Protein AF-0000000083605592 (afdb_homodimer)

Radius of gyration: 21.78 Å; Cα contacts (8 Å, |Δi|>4): 816; chains: 2; bounding box: 49×54×47 Å

pLDDT: mean 90.2, std 12.79, range [32.19, 98.5]

InterPro domains:
  IPR004269 Folate receptor [PTHR10517] (2-164)
  IPR018143 Folate receptor-like [PF03024] (1-165)

Organism: Rodentolepis nana (NCBI:txid102285)

Structure (mmCIF, N/CA/C/O backbone):
data_AF-0000000083605592-model_v1
#
loop_
_entity.id
_entity.type
_entity.pdbx_description
1 polymer 'Folate_rec domain-containing protein'
#
loop_
_atom_site.group_PDB
_atom_site.id
_atom_site.type_symbol
_atom_site.label_atom_id
_atom_site.label_alt_id
_atom_site.label_comp_id
_atom_site.label_asym_id
_atom_site.label_entity_id
_atom_site.label_seq_id
_atom_site.pdbx_PDB_ins_code
_atom_site.Cartn_x
_atom_site.Cartn_y
_atom_site.Cartn_z
_atom_site.occupancy
_atom_site.B_iso_or_equiv
_atom_site.auth_seq_id
_atom_site.auth_comp_id
_atom_site.auth_asym_id
_atom_site.auth_atom_id
_atom_site.pdbx_PDB_model_num
ATOM 1 N N . MET A 1 1 ? -15.586 3.271 12.008 1 86.75 1 MET A N 1
ATOM 2 C CA . MET A 1 1 ? -14.477 2.781 12.82 1 86.75 1 MET A CA 1
ATOM 3 C C . MET A 1 1 ? -13.172 3.467 12.438 1 86.75 1 MET A C 1
ATOM 5 O O . MET A 1 1 ? -12.93 3.74 11.266 1 86.75 1 MET A O 1
ATOM 9 N N . CYS A 1 2 ? -12.383 3.744 13.445 1 93.06 2 CYS A N 1
ATOM 10 C CA . CYS A 1 2 ? -11.047 4.297 13.266 1 93.06 2 CYS A CA 1
ATOM 11 C C . CYS A 1 2 ? -10.008 3.189 13.172 1 93.06 2 CYS A C 1
ATOM 13 O O . CYS A 1 2 ? -10.305 2.025 13.445 1 93.06 2 CYS A O 1
ATOM 15 N N . PRO A 1 3 ? -8.773 3.564 12.641 1 90.5 3 PRO A N 1
ATOM 16 C CA . PRO A 1 3 ? -7.711 2.551 12.648 1 90.5 3 PRO A CA 1
ATOM 17 C C . PRO A 1 3 ? -7.426 2.004 14.039 1 90.5 3 PRO A C 1
ATOM 19 O O . PRO A 1 3 ? -7.445 2.756 15.023 1 90.5 3 PRO A O 1
ATOM 22 N N . LYS A 1 4 ? -7.156 0.673 14.07 1 87.56 4 LYS A N 1
ATOM 23 C CA . LYS A 1 4 ? -6.762 0.073 15.344 1 87.56 4 LYS A CA 1
ATOM 24 C C . LYS A 1 4 ? -5.406 0.602 15.805 1 87.56 4 LYS A C 1
ATOM 26 O O . LYS A 1 4 ? -4.391 0.372 15.148 1 87.56 4 LYS A O 1
ATOM 31 N N . SER A 1 5 ? -5.457 1.306 16.891 1 88.31 5 SER A N 1
ATOM 32 C CA . SER A 1 5 ? -4.262 1.927 17.453 1 88.31 5 SER A CA 1
ATOM 33 C C . SER A 1 5 ? -4.484 2.365 18.891 1 88.31 5 SER A C 1
ATOM 35 O O . SER A 1 5 ? -5.613 2.67 19.281 1 88.31 5 SER A O 1
ATOM 37 N N . ASP A 1 6 ? -3.357 2.393 19.594 1 85.94 6 ASP A N 1
ATOM 38 C CA . ASP A 1 6 ? -3.438 2.885 20.969 1 85.94 6 ASP A CA 1
ATOM 39 C C . ASP A 1 6 ? -3.443 4.41 21 1 85.94 6 ASP A C 1
ATOM 41 O O . ASP A 1 6 ? -3.643 5.012 22.062 1 85.94 6 ASP A O 1
ATOM 45 N N . LYS A 1 7 ? -3.299 5.016 19.891 1 90.12 7 LYS A N 1
ATOM 46 C CA . LYS A 1 7 ? -3.209 6.469 19.844 1 90.12 7 LYS A CA 1
ATOM 47 C C . LYS A 1 7 ? -4.438 7.074 19.172 1 90.12 7 LYS A C 1
ATOM 49 O O . LYS A 1 7 ? -4.465 8.273 18.875 1 90.12 7 LYS A O 1
ATOM 54 N N . GLN A 1 8 ? -5.422 6.211 18.891 1 94.44 8 GLN A N 1
ATOM 55 C CA . GLN A 1 8 ? -6.629 6.695 18.234 1 94.44 8 GLN A CA 1
ATOM 56 C C . GLN A 1 8 ? -7.883 6.133 18.891 1 94.44 8 GLN A C 1
ATOM 58 O O . GLN A 1 8 ? -7.812 5.133 19.609 1 94.44 8 GLN A O 1
ATOM 63 N N . ASN A 1 9 ? -8.969 6.867 18.688 1 94.69 9 ASN A N 1
ATOM 64 C CA . ASN A 1 9 ? -10.273 6.383 19.141 1 94.69 9 ASN A CA 1
ATOM 65 C C . ASN A 1 9 ? -10.672 5.102 18.422 1 94.69 9 ASN A C 1
ATOM 67 O O . ASN A 1 9 ? -10.219 4.84 17.312 1 94.69 9 ASN A O 1
ATOM 71 N N . ASP A 1 10 ? -11.484 4.305 19.047 1 91.19 10 ASP A N 1
ATOM 72 C CA . ASP A 1 10 ? -11.984 3.092 18.422 1 91.19 10 ASP A CA 1
ATOM 73 C C . ASP A 1 10 ? -12.938 3.424 17.266 1 91.19 10 ASP A C 1
ATOM 75 O O . ASP A 1 10 ? -12.969 2.723 16.25 1 91.19 10 ASP A O 1
ATOM 79 N N . HIS A 1 11 ? -13.734 4.441 17.5 1 93.81 11 HIS A N 1
ATOM 80 C CA . HIS A 1 11 ? -14.664 4.977 16.5 1 93.81 11 HIS A CA 1
ATOM 81 C C . HIS A 1 11 ? -14.688 6.5 16.547 1 93.81 11 HIS A C 1
ATOM 83 O O . HIS A 1 11 ? -14.289 7.109 17.547 1 93.81 11 HIS A O 1
ATOM 89 N N . PRO A 1 12 ? -15.109 7.086 15.391 1 95.25 12 PRO A N 1
ATOM 90 C CA . PRO A 1 12 ? -15.156 8.547 15.398 1 95.25 12 PRO A CA 1
ATOM 91 C C . PRO A 1 12 ? -16.109 9.109 16.453 1 95.25 12 PRO A C 1
ATOM 93 O O . PRO A 1 12 ? -17.234 8.633 16.578 1 95.25 12 PRO A O 1
ATOM 96 N N . ILE A 1 13 ? -15.602 10.023 17.188 1 96.19 13 ILE A N 1
ATOM 97 C CA . ILE A 1 13 ? -16.422 10.688 18.188 1 96.19 13 ILE A CA 1
ATOM 98 C C . ILE A 1 13 ? -16.094 12.18 18.219 1 96.19 13 ILE A C 1
ATOM 100 O O . ILE A 1 13 ? -15.047 12.602 17.719 1 96.19 13 ILE A O 1
ATOM 104 N N . PRO A 1 14 ? -17.031 12.992 18.797 1 96.25 14 PRO A N 1
ATOM 105 C CA . PRO A 1 14 ? -16.672 14.398 18.984 1 96.25 14 PRO A CA 1
ATOM 106 C C . PRO A 1 14 ? -15.516 14.586 19.953 1 96.25 14 PRO A C 1
ATOM 108 O O . PRO A 1 14 ? -15.406 13.867 20.953 1 96.25 14 PRO A O 1
ATOM 111 N N . GLU A 1 15 ? -14.586 15.352 19.578 1 96.88 15 GLU A N 1
ATOM 112 C CA . GLU A 1 15 ? -13.484 15.812 20.422 1 96.88 15 GLU A CA 1
ATOM 113 C C . GLU A 1 15 ? -13.438 17.328 20.484 1 96.88 15 GLU A C 1
ATOM 115 O O . GLU A 1 15 ? -12.594 17.953 19.828 1 96.88 15 GLU A O 1
ATOM 120 N N . PRO A 1 16 ? -14.211 17.953 21.312 1 94.25 16 PRO A N 1
ATOM 121 C CA . PRO A 1 16 ? -14.367 19.422 21.281 1 94.25 16 PRO A CA 1
ATOM 122 C C . PRO A 1 16 ? -13.117 20.156 21.75 1 94.25 16 PRO A C 1
ATOM 124 O O . PRO A 1 16 ? -12.953 21.344 21.469 1 94.25 16 PRO A O 1
ATOM 127 N N . TYR A 1 17 ? -12.203 19.5 22.438 1 92.81 17 TYR A N 1
ATOM 128 C CA . TYR A 1 17 ? -11.062 20.188 23.047 1 92.81 17 TYR A CA 1
ATOM 129 C C . TYR A 1 17 ? -9.781 19.891 22.281 1 92.81 17 TYR A C 1
ATOM 131 O O . TYR A 1 17 ? -8.703 19.797 22.875 1 92.81 17 TYR A O 1
ATOM 139 N N . LEU A 1 18 ? -9.898 19.656 20.953 1 94.25 18 LEU A N 1
ATOM 140 C CA . LEU A 1 18 ? -8.703 19.5 20.125 1 94.25 18 LEU A CA 1
ATOM 141 C C . LEU A 1 18 ? -8 20.828 19.922 1 94.25 18 LEU A C 1
ATOM 143 O O . LEU A 1 18 ? -8.523 21.719 19.25 1 94.25 18 LEU A O 1
ATOM 147 N N . GLU A 1 19 ? -6.895 21.062 20.578 1 91.19 19 GLU A N 1
ATOM 148 C CA . GLU A 1 19 ? -6.117 22.281 20.375 1 91.19 19 GLU A CA 1
ATOM 149 C C . GLU A 1 19 ? -5.414 22.266 19.016 1 91.19 19 GLU A C 1
ATOM 151 O O . GLU A 1 19 ? -5.277 23.297 18.375 1 91.19 19 GLU A O 1
ATOM 156 N N . ARG A 1 20 ? -4.922 21.125 18.703 1 94.19 20 ARG A N 1
ATOM 157 C CA . ARG A 1 20 ? -4.391 20.844 17.375 1 94.19 20 ARG A CA 1
ATOM 158 C C . ARG A 1 20 ? -5.375 20.016 16.547 1 94.19 20 ARG A C 1
ATOM 160 O O . ARG A 1 20 ? -6.176 19.266 17.109 1 94.19 20 ARG A O 1
ATOM 167 N N . CYS A 1 21 ? -5.441 20.297 15.18 1 96.56 21 CYS A N 1
ATOM 168 C CA . CYS A 1 21 ? -6.328 19.594 14.266 1 96.56 21 CYS A CA 1
ATOM 169 C C . CYS A 1 21 ? -7.789 19.922 14.547 1 96.56 21 CYS A C 1
ATOM 171 O O . CYS A 1 21 ? -8.625 19.031 14.656 1 96.56 21 CYS A O 1
ATOM 173 N N . PRO A 1 22 ? -8.094 21.188 14.68 1 94.88 22 PRO A N 1
ATOM 174 C CA . PRO A 1 22 ? -9.445 21.594 15.086 1 94.88 22 PRO A CA 1
ATOM 175 C C . PRO A 1 22 ? -10.5 21.266 14.039 1 94.88 22 PRO A C 1
ATOM 177 O O . PRO A 1 22 ? -11.695 21.234 14.344 1 94.88 22 PRO A O 1
ATOM 180 N N . GLU A 1 23 ? -10.141 21.047 12.844 1 94.75 23 GLU A N 1
ATOM 181 C CA . GLU A 1 23 ? -11.086 20.766 11.766 1 94.75 23 GLU A CA 1
ATOM 182 C C . GLU A 1 23 ? -11.805 19.438 12 1 94.75 23 GLU A C 1
ATOM 184 O O . GLU A 1 23 ? -12.844 19.172 11.383 1 94.75 23 GLU A O 1
ATOM 189 N N . TRP A 1 24 ? -11.273 18.641 12.945 1 95.88 24 TRP A N 1
ATOM 190 C CA . TRP A 1 24 ? -11.891 17.344 13.188 1 95.88 24 TRP A CA 1
ATOM 191 C C . TRP A 1 24 ? -12.594 17.312 14.539 1 95.88 24 TRP A C 1
ATOM 193 O O . TRP A 1 24 ? -12.984 16.25 15.023 1 95.88 24 TRP A O 1
ATOM 203 N N . LYS A 1 25 ? -12.844 18.438 15.156 1 95.62 25 LYS A N 1
ATOM 204 C CA . LYS A 1 25 ? -13.367 18.5 16.516 1 95.62 25 LYS A CA 1
ATOM 205 C C . LYS A 1 25 ? -14.75 17.875 16.609 1 95.62 25 LYS A C 1
ATOM 207 O O . LYS A 1 25 ? -15.117 17.297 17.641 1 95.62 25 LYS A O 1
ATOM 212 N N . ASP A 1 26 ? -15.57 17.875 15.516 1 94.69 26 ASP A N 1
ATOM 213 C CA . ASP A 1 26 ? -16.953 17.406 15.578 1 94.69 26 ASP A CA 1
ATOM 214 C C . ASP A 1 26 ? -17.031 15.898 15.359 1 94.69 26 ASP A C 1
ATOM 216 O O . ASP A 1 26 ? -18.016 15.266 15.75 1 94.69 26 ASP A O 1
ATOM 220 N N . LEU A 1 27 ? -16.094 15.297 14.734 1 95.38 27 LEU A N 1
ATOM 221 C CA . LEU A 1 27 ? -16.031 13.875 14.43 1 95.38 27 LEU A CA 1
ATOM 222 C C . LEU A 1 27 ? -14.594 13.445 14.156 1 95.38 27 LEU A C 1
ATOM 224 O O . LEU A 1 27 ? -14.094 13.602 13.039 1 95.38 27 LEU A O 1
ATOM 228 N N . SER A 1 28 ? -14.016 12.852 15.266 1 96.5 28 SER A N 1
ATOM 229 C CA . SER A 1 28 ? -12.578 12.664 15.164 1 96.5 28 SER A CA 1
ATOM 230 C C . SER A 1 28 ? -12.18 11.234 15.508 1 96.5 28 SER A C 1
ATOM 232 O O . SER A 1 28 ? -12.742 10.625 16.422 1 96.5 28 SER A O 1
ATOM 234 N N . CYS A 1 29 ? -11.156 10.75 14.805 1 96.94 29 CYS A N 1
ATOM 235 C CA . CYS A 1 29 ? -10.492 9.508 15.172 1 96.94 29 CYS A CA 1
ATOM 236 C C . CYS A 1 29 ? -9.328 9.766 16.125 1 96.94 29 CYS A C 1
ATOM 238 O O . CYS A 1 29 ? -8.711 8.828 16.625 1 96.94 29 CYS A O 1
ATOM 240 N N . CYS A 1 30 ? -8.93 11.008 16.344 1 96.88 30 CYS A N 1
ATOM 241 C CA . CYS A 1 30 ? -7.824 11.219 17.281 1 96.88 30 CYS A CA 1
ATOM 242 C C . CYS A 1 30 ? -8.305 11.922 18.547 1 96.88 30 CYS A C 1
ATOM 244 O O . CYS A 1 30 ? -9.141 12.828 18.469 1 96.88 30 CYS A O 1
ATOM 246 N N . PRO A 1 31 ? -7.84 11.477 19.734 1 97.12 31 PRO A N 1
ATOM 247 C CA . PRO A 1 31 ? -8.086 12.18 21 1 97.12 31 PRO A CA 1
ATOM 248 C C . PRO A 1 31 ? -7.152 13.375 21.188 1 97.12 31 PRO A C 1
ATOM 250 O O . PRO A 1 31 ? -6.188 13.539 20.453 1 97.12 31 PRO A O 1
ATOM 253 N N . PRO A 1 32 ? -7.465 14.203 22.203 1 96.62 32 PRO A N 1
ATOM 254 C CA . PRO A 1 32 ? -6.602 15.352 22.469 1 96.62 32 PRO A CA 1
ATOM 255 C C . PRO A 1 32 ? -5.152 14.953 22.734 1 96.62 32 PRO A C 1
ATOM 257 O O . PRO A 1 32 ? -4.227 15.68 22.359 1 96.62 32 PRO A O 1
ATOM 260 N N . THR A 1 33 ? -4.938 13.805 23.328 1 95.62 33 THR A N 1
ATOM 261 C CA . THR A 1 33 ? -3.58 13.359 23.625 1 95.62 33 THR A CA 1
ATOM 262 C C . THR A 1 33 ? -2.779 13.18 22.344 1 95.62 33 THR A C 1
ATOM 264 O O . THR A 1 33 ? -1.628 13.609 22.25 1 95.62 33 THR A O 1
ATOM 267 N N . THR A 1 34 ? -3.398 12.586 21.344 1 96.25 34 THR A N 1
ATOM 268 C CA . THR A 1 34 ? -2.732 12.391 20.062 1 96.25 34 THR A CA 1
ATOM 269 C C . THR A 1 34 ? -2.537 13.727 19.344 1 96.25 34 THR A C 1
ATOM 271 O O . THR A 1 34 ? -1.469 13.984 18.781 1 96.25 34 THR A O 1
ATOM 274 N N . ALA A 1 35 ? -3.529 14.578 19.344 1 96.19 35 ALA A N 1
ATOM 275 C CA . ALA A 1 35 ? -3.41 15.898 18.75 1 96.19 35 ALA A CA 1
ATOM 276 C C . ALA A 1 35 ? -2.26 16.688 19.359 1 96.19 35 ALA A C 1
ATOM 278 O O . ALA A 1 35 ? -1.536 17.391 18.672 1 96.19 35 ALA A O 1
ATOM 279 N N . ASN A 1 36 ? -2.113 16.562 20.656 1 94.94 36 ASN A N 1
ATOM 280 C CA . ASN A 1 36 ? -1.022 17.234 21.344 1 94.94 36 ASN A CA 1
ATOM 281 C C . ASN A 1 36 ? 0.336 16.688 20.922 1 94.94 36 ASN A C 1
ATOM 283 O O . ASN A 1 36 ? 1.308 17.438 20.812 1 94.94 36 ASN A O 1
ATOM 287 N N . LEU A 1 37 ? 0.415 15.398 20.75 1 94 37 LEU A N 1
ATOM 288 C CA . LEU A 1 37 ? 1.65 14.805 20.25 1 94 37 LEU A CA 1
ATOM 289 C C . LEU A 1 37 ? 2.002 15.359 18.875 1 94 37 LEU A C 1
ATOM 291 O O . LEU A 1 37 ? 3.176 15.602 18.578 1 94 37 LEU A O 1
ATOM 295 N N . ILE A 1 38 ? 0.968 15.555 18.016 1 94.88 38 ILE A N 1
ATOM 296 C CA . ILE A 1 38 ? 1.177 16.156 16.703 1 94.88 38 ILE A CA 1
ATOM 297 C C . ILE A 1 38 ? 1.7 17.578 16.859 1 94.88 38 ILE A C 1
ATOM 299 O O . ILE A 1 38 ? 2.678 17.969 16.219 1 94.88 38 ILE A O 1
ATOM 303 N N . ASN A 1 39 ? 1.116 18.297 17.734 1 91.38 39 ASN A N 1
ATOM 304 C CA . ASN A 1 39 ? 1.491 19.688 18 1 91.38 39 ASN A CA 1
ATOM 305 C C . ASN A 1 39 ? 2.938 19.797 18.469 1 91.38 39 ASN A C 1
ATOM 307 O O . ASN A 1 39 ? 3.65 20.734 18.078 1 91.38 39 ASN A O 1
ATOM 311 N N . ASN A 1 40 ? 3.32 18.906 19.266 1 89.81 40 ASN A N 1
ATOM 312 C CA . ASN A 1 40 ? 4.645 18.938 19.875 1 89.81 40 ASN A CA 1
ATOM 313 C C . ASN A 1 40 ? 5.676 18.203 19.031 1 89.81 40 ASN A C 1
ATOM 315 O O . ASN A 1 40 ? 6.816 18.016 19.453 1 89.81 40 ASN A O 1
ATOM 319 N N . GLU A 1 41 ? 5.246 17.75 17.875 1 88.81 41 GLU A N 1
ATOM 320 C CA . GLU A 1 41 ? 6.145 17.078 16.938 1 88.81 41 GLU A CA 1
ATOM 321 C C . GLU A 1 41 ? 6.797 15.852 17.562 1 88.81 41 GLU A C 1
ATOM 323 O O . GLU A 1 41 ? 8.008 15.656 17.438 1 88.81 41 GLU A O 1
ATOM 328 N N . SER A 1 42 ? 6.008 15.047 18.203 1 86 42 SER A N 1
ATOM 329 C CA . SER A 1 42 ? 6.535 13.914 18.953 1 86 42 SER A CA 1
ATOM 330 C C . SER A 1 42 ? 5.699 12.664 18.734 1 86 42 SER A C 1
ATOM 332 O O . SER A 1 42 ? 5.77 11.711 19.516 1 86 42 SER A O 1
ATOM 334 N N . LEU A 1 43 ? 4.965 12.719 17.641 1 88.38 43 LEU A N 1
ATOM 335 C CA . LEU A 1 43 ? 4.121 11.562 17.344 1 88.38 43 LEU A CA 1
ATOM 336 C C . LEU A 1 43 ? 4.965 10.312 17.156 1 88.38 43 LEU A C 1
ATOM 338 O O . LEU A 1 43 ? 5.863 10.289 16.312 1 88.38 43 LEU A O 1
ATOM 342 N N . HIS A 1 44 ? 4.762 9.297 17.938 1 87.12 44 HIS A N 1
ATOM 343 C CA . HIS A 1 44 ? 5.441 8.008 17.891 1 87.12 44 HIS A CA 1
ATOM 344 C C . HIS A 1 44 ? 6.941 8.172 18.109 1 87.12 44 HIS A C 1
ATOM 346 O O . HIS A 1 44 ? 7.734 7.379 17.594 1 87.12 44 HIS A O 1
ATOM 352 N N . GLY A 1 45 ? 7.367 9.242 18.766 1 88.88 45 GLY A N 1
ATOM 353 C CA . GLY A 1 45 ? 8.773 9.484 19.047 1 88.88 45 GLY A CA 1
ATOM 354 C C . GLY A 1 45 ? 9.5 10.172 17.906 1 88.88 45 GLY A C 1
ATOM 355 O O . GLY A 1 45 ? 10.688 10.492 18.031 1 88.88 45 GLY A O 1
ATOM 356 N N . PHE A 1 46 ? 8.781 10.422 16.891 1 92.75 46 PHE A N 1
ATOM 357 C CA . PHE A 1 46 ? 9.352 11.086 15.727 1 92.75 46 PHE A CA 1
ATOM 358 C C . PHE A 1 46 ? 9.477 12.594 15.961 1 92.75 46 PHE A C 1
ATOM 360 O O . PHE A 1 46 ? 8.57 13.203 16.547 1 92.75 46 PHE A O 1
ATOM 367 N N . ASN A 1 47 ? 10.578 13.195 15.539 1 92.69 47 ASN A N 1
ATOM 368 C CA . ASN A 1 47 ? 10.703 14.648 15.547 1 92.69 47 ASN A CA 1
ATOM 369 C C . ASN A 1 47 ? 11.398 15.156 14.289 1 92.69 47 ASN A C 1
ATOM 371 O O . ASN A 1 47 ? 12.008 14.375 13.547 1 92.69 47 ASN A O 1
ATOM 375 N N . PHE A 1 48 ? 11.258 16.406 14.039 1 95.38 48 PHE A N 1
ATOM 376 C CA . PHE A 1 48 ? 11.727 16.984 12.789 1 95.38 48 PHE A CA 1
ATOM 377 C C . PHE A 1 48 ? 13.133 17.547 12.953 1 95.38 48 PHE A C 1
ATOM 379 O O . PHE A 1 48 ? 13.625 18.266 12.07 1 95.38 48 PHE A O 1
ATOM 386 N N . ASN A 1 49 ? 13.82 17.234 14.055 1 93.94 49 ASN A N 1
ATOM 387 C CA . ASN A 1 49 ? 15.125 17.812 14.336 1 93.94 49 ASN A CA 1
ATOM 388 C C . ASN A 1 49 ? 16.266 16.938 13.812 1 93.94 49 ASN A C 1
ATOM 390 O O . ASN A 1 49 ? 17.422 17.141 14.156 1 93.94 49 ASN A O 1
ATOM 394 N N . PHE A 1 50 ? 16.062 15.992 12.938 1 95.62 50 PHE A N 1
ATOM 395 C CA . PHE A 1 50 ? 17.078 15.047 12.461 1 95.62 50 PHE A CA 1
ATOM 396 C C . PHE A 1 50 ? 17.969 15.688 11.406 1 95.62 50 PHE A C 1
ATOM 398 O O . PHE A 1 50 ? 19.062 15.195 11.117 1 95.62 50 PHE A O 1
ATOM 405 N N . CYS A 1 51 ? 17.672 16.625 10.883 1 97.44 51 CYS A N 1
ATOM 406 C CA . CYS A 1 51 ? 18.359 17.531 9.969 1 97.44 51 CYS A CA 1
ATOM 407 C C . CYS A 1 51 ? 17.797 18.953 10.07 1 97.44 51 CYS A C 1
ATOM 409 O O . CYS A 1 51 ? 17.641 19.484 11.172 1 97.44 51 CYS A O 1
ATOM 411 N N . ASN A 1 52 ? 17.531 19.656 8.867 1 97.94 52 ASN A N 1
ATOM 412 C CA . ASN A 1 52 ? 16.922 20.984 8.875 1 97.94 52 ASN A CA 1
ATOM 413 C C . ASN A 1 52 ? 15.609 21 8.094 1 97.94 52 ASN A C 1
ATOM 415 O O . ASN A 1 52 ? 15.609 21.109 6.871 1 97.94 52 ASN A O 1
ATOM 419 N N . ILE A 1 53 ? 14.562 20.969 8.82 1 97.94 53 ILE A N 1
ATOM 420 C CA . ILE A 1 53 ? 13.234 21.078 8.227 1 97.94 53 ILE A CA 1
ATOM 421 C C . ILE A 1 53 ? 12.695 22.484 8.43 1 97.94 53 ILE A C 1
ATOM 423 O O . ILE A 1 53 ? 12.516 22.938 9.57 1 97.94 53 ILE A O 1
ATOM 427 N N . THR A 1 54 ? 12.453 23.188 7.336 1 97.56 54 THR A N 1
ATOM 428 C CA . THR A 1 54 ? 11.977 24.562 7.422 1 97.56 54 THR A CA 1
ATOM 429 C C . THR A 1 54 ? 10.578 24.609 8.039 1 97.56 54 THR A C 1
ATOM 431 O O . THR A 1 54 ? 9.852 23.609 8.023 1 97.56 54 THR A O 1
ATOM 434 N N . LYS A 1 55 ? 10.25 25.766 8.547 1 95.75 55 LYS A N 1
ATOM 435 C CA . LYS A 1 55 ? 8.961 25.938 9.203 1 95.75 55 LYS A CA 1
ATOM 436 C C . LYS A 1 55 ? 7.812 25.641 8.242 1 95.75 55 LYS A C 1
ATOM 438 O O . LYS A 1 55 ? 6.852 24.953 8.609 1 95.75 55 LYS A O 1
ATOM 443 N N . GLY A 1 56 ? 7.906 26.156 7.062 1 95.25 56 GLY A N 1
ATOM 444 C CA . GLY A 1 56 ? 6.879 25.891 6.066 1 95.25 56 GLY A CA 1
ATOM 445 C C . GLY A 1 56 ? 6.695 24.406 5.773 1 95.25 56 GLY A C 1
ATOM 446 O O . GLY A 1 56 ? 5.562 23.922 5.684 1 95.25 56 GLY A O 1
ATOM 447 N N . CYS A 1 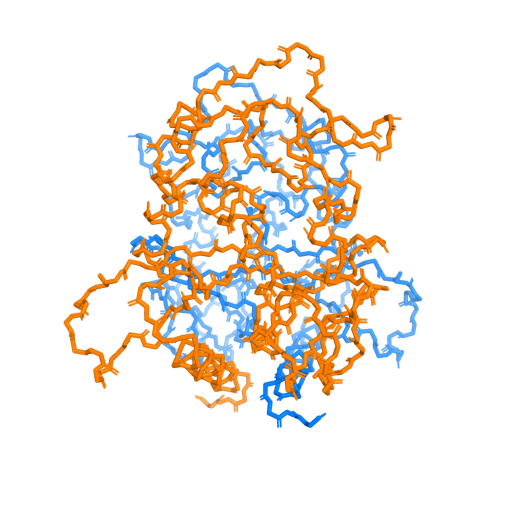57 ? 7.758 23.734 5.605 1 97.25 57 CYS A N 1
ATOM 448 C CA . CYS A 1 57 ? 7.711 22.297 5.367 1 97.25 57 CYS A CA 1
ATOM 449 C C . CYS A 1 57 ? 7.09 21.562 6.551 1 97.25 57 CYS A C 1
ATOM 451 O O . CYS A 1 57 ? 6.207 20.719 6.375 1 97.25 57 CYS A O 1
ATOM 453 N N . LYS A 1 58 ? 7.527 21.922 7.668 1 96.5 58 LYS A N 1
ATOM 454 C CA . LYS A 1 58 ? 7.027 21.312 8.898 1 96.5 58 LYS A CA 1
ATOM 455 C C . LYS A 1 58 ? 5.52 21.484 9.023 1 96.5 58 LYS A C 1
ATOM 457 O O . LYS A 1 58 ? 4.812 20.562 9.414 1 96.5 58 LYS A O 1
ATOM 462 N N . ASP A 1 59 ? 5.062 22.625 8.758 1 95 59 ASP A N 1
ATOM 463 C CA . ASP A 1 59 ? 3.633 22.891 8.836 1 95 59 ASP A CA 1
ATOM 464 C C . ASP A 1 59 ? 2.842 21.922 7.953 1 95 59 ASP A C 1
ATOM 466 O O . ASP A 1 59 ? 1.782 21.438 8.352 1 95 59 ASP A O 1
ATOM 470 N N . PHE A 1 60 ? 3.344 21.625 6.781 1 95.62 60 PHE A N 1
ATOM 471 C CA . PHE A 1 60 ? 2.67 20.719 5.867 1 95.62 60 PHE A CA 1
ATOM 472 C C . PHE A 1 60 ? 2.623 19.312 6.449 1 95.62 60 PHE A C 1
ATOM 474 O O . PHE A 1 60 ? 1.606 18.625 6.336 1 95.62 60 PHE A O 1
ATOM 481 N N . PHE A 1 61 ? 3.691 18.906 7.078 1 97.19 61 PHE A N 1
ATOM 482 C CA . PHE A 1 61 ? 3.709 17.594 7.723 1 97.19 61 PHE A CA 1
ATOM 483 C C . PHE A 1 61 ? 2.699 17.547 8.859 1 97.19 61 PHE A C 1
ATOM 485 O O . PHE A 1 61 ? 2.029 16.531 9.062 1 97.19 61 PHE A O 1
ATOM 492 N N . LEU A 1 62 ? 2.594 18.578 9.578 1 96.25 62 LEU A N 1
ATOM 493 C CA . LEU A 1 62 ? 1.667 18.594 10.711 1 96.25 62 LEU A CA 1
ATOM 494 C C . LEU A 1 62 ? 0.222 18.516 10.227 1 96.25 62 LEU A C 1
ATOM 496 O O . LEU A 1 62 ? -0.604 17.844 10.836 1 96.25 62 LEU A O 1
ATOM 500 N N . HIS A 1 63 ? -0.106 19.219 9.125 1 96.19 63 HIS A N 1
ATOM 501 C CA . HIS A 1 63 ? -1.43 19.109 8.523 1 96.19 63 HIS A CA 1
ATOM 502 C C . HIS A 1 63 ? -1.699 17.672 8.047 1 96.19 63 HIS A C 1
ATOM 504 O O . HIS A 1 63 ? -2.799 17.156 8.242 1 96.19 63 HIS A O 1
ATOM 510 N N . GLU A 1 64 ? -0.724 17.141 7.461 1 96.75 64 GLU A N 1
ATOM 511 C CA . GLU A 1 64 ? -0.838 15.766 6.992 1 96.75 64 GLU A CA 1
ATOM 512 C C . GLU A 1 64 ? -1.049 14.805 8.164 1 96.75 64 GLU A C 1
ATOM 514 O O . GLU A 1 64 ? -1.874 13.898 8.078 1 96.75 64 GLU A O 1
ATOM 519 N N . HIS A 1 65 ? -0.311 15.008 9.25 1 96.81 65 HIS A N 1
ATOM 520 C CA . HIS A 1 65 ? -0.486 14.188 10.445 1 96.81 65 HIS A CA 1
ATOM 521 C C . HIS A 1 65 ? -1.913 14.281 10.977 1 96.81 65 HIS A C 1
ATOM 523 O O . HIS A 1 65 ? -2.496 13.273 11.383 1 96.81 65 HIS A O 1
ATOM 529 N N . CYS A 1 66 ? -2.43 15.477 10.977 1 97.19 66 CYS A N 1
ATOM 530 C CA . CYS A 1 66 ? -3.805 15.664 11.43 1 97.19 66 CYS A CA 1
ATOM 531 C C . CYS A 1 66 ? -4.773 14.867 10.562 1 97.19 66 CYS A C 1
ATOM 533 O O . CYS A 1 66 ? -5.676 14.203 11.078 1 97.19 66 CYS A O 1
ATOM 535 N N . MET A 1 67 ? -4.574 14.891 9.25 1 97 67 MET A N 1
ATOM 536 C CA . MET A 1 67 ? -5.465 14.156 8.352 1 97 67 MET A CA 1
ATOM 537 C C . MET A 1 67 ? -5.383 12.656 8.609 1 97 67 MET A C 1
ATOM 539 O O . MET A 1 67 ? -6.406 12 8.797 1 97 67 MET A O 1
ATOM 543 N N . VAL A 1 68 ? -4.223 12.117 8.719 1 96.44 68 VAL A N 1
ATOM 544 C CA . VAL A 1 68 ? -4.031 10.672 8.773 1 96.44 68 VAL A CA 1
ATOM 545 C C . VAL A 1 68 ? -4.469 10.141 10.141 1 96.44 68 VAL A C 1
ATOM 547 O O . VAL A 1 68 ? -4.969 9.023 10.25 1 96.44 68 VAL A O 1
ATOM 550 N N . LYS A 1 69 ? -4.367 10.953 11.188 1 96.94 69 LYS A N 1
ATOM 551 C CA . LYS A 1 69 ? -4.66 10.453 12.531 1 96.94 69 LYS A CA 1
ATOM 552 C C . LYS A 1 69 ? -6.094 10.773 12.938 1 96.94 69 LYS A C 1
ATOM 554 O O . LYS A 1 69 ? -6.691 10.055 13.742 1 96.94 69 LYS A O 1
ATOM 559 N N . CYS A 1 70 ? -6.656 11.82 12.375 1 97.38 70 CYS A N 1
ATOM 560 C CA . CYS A 1 70 ? -7.914 12.281 12.945 1 97.38 70 CYS A CA 1
ATOM 561 C C . CYS A 1 70 ? -9.062 12.07 11.977 1 97.38 70 CYS A C 1
ATOM 563 O O . CYS A 1 70 ? -10.227 12.047 12.383 1 97.38 70 CYS A O 1
ATOM 565 N N . SER A 1 71 ? -8.836 12.016 10.664 1 96.75 71 SER A N 1
ATOM 566 C CA . SER A 1 71 ? -9.906 11.898 9.672 1 96.75 71 SER A CA 1
ATOM 567 C C . SER A 1 71 ? -10.625 10.562 9.789 1 96.75 71 SER A C 1
ATOM 569 O O . SER A 1 71 ? -9.984 9.508 9.828 1 96.75 71 SER A O 1
ATOM 571 N N . PRO A 1 72 ? -11.922 10.57 9.82 1 96.31 72 PRO A N 1
ATOM 572 C CA . PRO A 1 72 ? -12.672 9.305 9.797 1 96.31 72 PRO A CA 1
ATOM 573 C C . PRO A 1 72 ? -12.961 8.812 8.383 1 96.31 72 PRO A C 1
ATOM 575 O O . PRO A 1 72 ? -13.727 7.867 8.195 1 96.31 72 PRO A O 1
ATOM 578 N N . HIS A 1 73 ? -12.336 9.469 7.371 1 95.56 73 HIS A N 1
ATOM 579 C CA . HIS A 1 73 ? -12.742 9.203 5.992 1 95.56 73 HIS A CA 1
ATOM 580 C C . HIS A 1 73 ? -11.641 8.477 5.227 1 95.56 73 HIS A C 1
ATOM 582 O O . HIS A 1 73 ? -11.523 8.633 4.008 1 95.56 73 HIS A O 1
ATOM 588 N N . LEU A 1 74 ? -10.859 7.676 5.953 1 96.5 74 LEU A N 1
ATOM 589 C CA . LEU A 1 74 ? -9.758 6.984 5.289 1 96.5 74 LEU A CA 1
ATOM 590 C C . LEU A 1 74 ? -10.016 5.48 5.25 1 96.5 74 LEU A C 1
ATOM 592 O O . LEU A 1 74 ? -9.117 4.703 4.918 1 96.5 74 LEU A O 1
ATOM 596 N N . GLY A 1 75 ? -11.195 5.055 5.48 1 94.38 75 GLY A N 1
ATOM 597 C CA . GLY A 1 75 ? -11.594 3.666 5.66 1 94.38 75 GLY A CA 1
ATOM 598 C C . GLY A 1 75 ? -11.109 2.758 4.543 1 94.38 75 GLY A C 1
ATOM 599 O O . GLY A 1 75 ? -10.469 1.735 4.801 1 94.38 75 GLY A O 1
ATOM 600 N N . PRO A 1 76 ? -11.312 3.129 3.297 1 94.31 76 PRO A N 1
ATOM 601 C CA . PRO A 1 76 ? -10.969 2.246 2.18 1 94.31 76 PRO A CA 1
ATOM 602 C C . PRO A 1 76 ? -9.461 2.016 2.051 1 94.31 76 PRO A C 1
ATOM 604 O O . PRO A 1 76 ? -9.039 1.088 1.361 1 94.31 76 PRO A O 1
ATOM 607 N N . TRP A 1 77 ? -8.648 2.822 2.764 1 95.12 77 TRP A N 1
ATOM 608 C CA . TRP A 1 77 ? -7.203 2.754 2.559 1 95.12 77 TRP A CA 1
ATOM 609 C C . TRP A 1 77 ? -6.492 2.328 3.838 1 95.12 77 TRP A C 1
ATOM 611 O O . TRP A 1 77 ? -5.27 2.441 3.943 1 95.12 77 TRP A O 1
ATOM 621 N N . ILE A 1 78 ? -7.254 1.905 4.812 1 93.62 78 ILE A N 1
ATOM 622 C CA . ILE A 1 78 ? -6.68 1.346 6.031 1 93.62 78 ILE A CA 1
ATOM 623 C C . ILE A 1 78 ? -6.477 -0.159 5.863 1 93.62 78 ILE A C 1
ATOM 625 O O . ILE A 1 78 ? -7.414 -0.882 5.52 1 93.62 78 ILE A O 1
ATOM 629 N N . VAL A 1 79 ? -5.254 -0.562 6.078 1 89.62 79 VAL A N 1
ATOM 630 C CA . VAL A 1 79 ? -4.922 -1.969 5.871 1 89.62 79 VAL A CA 1
ATOM 631 C C . VAL A 1 79 ? -4.262 -2.533 7.129 1 89.62 79 VAL A C 1
ATOM 633 O O . VAL A 1 79 ? -3.67 -1.789 7.914 1 89.62 79 VAL A O 1
ATOM 636 N N . LYS A 1 80 ? -4.367 -3.865 7.262 1 86.81 80 LYS A N 1
ATOM 637 C CA . LYS A 1 80 ? -3.654 -4.547 8.336 1 86.81 80 LYS A CA 1
ATOM 638 C C . LYS A 1 80 ? -2.164 -4.652 8.031 1 86.81 80 LYS A C 1
ATOM 640 O O . LYS A 1 80 ? -1.776 -4.828 6.871 1 86.81 80 LYS A O 1
ATOM 645 N N . THR A 1 81 ? -1.421 -4.508 9.062 1 85.06 81 THR A N 1
ATOM 646 C CA . THR A 1 81 ? 0.026 -4.625 8.906 1 85.06 81 THR A CA 1
ATOM 647 C C . THR A 1 81 ? 0.573 -5.754 9.773 1 85.06 81 THR A C 1
ATOM 649 O O . THR A 1 81 ? -0.144 -6.301 10.617 1 85.06 81 THR A O 1
ATOM 652 N N . SER A 1 82 ? 1.807 -6.148 9.508 1 80.06 82 SER A N 1
ATOM 653 C CA . SER A 1 82 ? 2.453 -7.207 10.273 1 80.06 82 SER A CA 1
ATOM 654 C C . SER A 1 82 ? 3.16 -6.648 11.5 1 80.06 82 SER A C 1
ATOM 656 O O . SER A 1 82 ? 3.766 -7.398 12.273 1 80.06 82 SER A O 1
ATOM 658 N N . SER A 1 83 ? 3.033 -5.426 11.719 1 79.62 83 SER A N 1
ATOM 659 C CA . SER A 1 83 ? 3.697 -4.777 12.844 1 79.62 83 SER A CA 1
ATOM 660 C C . SER A 1 83 ? 2.928 -5 14.141 1 79.62 83 SER A C 1
ATOM 662 O O . SER A 1 83 ? 1.696 -4.957 14.156 1 79.62 83 SER A O 1
ATOM 664 N N . SER A 1 84 ? 3.668 -5.242 15.188 1 75.44 84 SER A N 1
ATOM 665 C CA . SER A 1 84 ? 3.039 -5.336 16.5 1 75.44 84 SER A CA 1
ATOM 666 C C . SER A 1 84 ? 2.656 -3.955 17.031 1 75.44 84 SER A C 1
ATOM 668 O O . SER A 1 84 ? 1.722 -3.826 17.828 1 75.44 84 SER A O 1
ATOM 670 N N . LYS A 1 85 ? 3.326 -2.953 16.609 1 76.19 85 LYS A N 1
ATOM 671 C CA . LYS A 1 85 ? 3.117 -1.59 17.094 1 76.19 85 LYS A CA 1
ATOM 672 C C . LYS A 1 85 ? 2.008 -0.895 16.312 1 76.19 85 LYS A C 1
ATOM 674 O O . LYS A 1 85 ? 1.229 -0.125 16.875 1 76.19 85 LYS A O 1
ATOM 679 N N . PHE A 1 86 ? 1.999 -1.191 15.078 1 80.06 86 PHE A N 1
ATOM 680 C CA . PHE A 1 86 ? 1.013 -0.59 14.188 1 80.06 86 PHE A CA 1
ATOM 681 C C . PHE A 1 86 ? 0.181 -1.665 13.5 1 80.06 86 PHE A C 1
ATOM 683 O O . PHE A 1 86 ? 0.493 -2.074 12.375 1 80.06 86 PHE A O 1
ATOM 690 N N . LYS A 1 87 ? -0.874 -2.012 14.094 1 83.56 87 LYS A N 1
ATOM 691 C CA . LYS A 1 87 ? -1.678 -3.131 13.609 1 83.56 87 LYS A CA 1
ATOM 692 C C . LYS A 1 87 ? -2.377 -2.783 12.297 1 83.56 87 LYS A C 1
ATOM 694 O O . LYS A 1 87 ? -2.648 -3.664 11.484 1 83.56 87 LYS A O 1
ATOM 699 N N . GLU A 1 88 ? -2.74 -1.502 12.195 1 90.69 88 GLU A N 1
ATOM 700 C CA . GLU A 1 88 ? -3.309 -0.983 10.953 1 90.69 88 GLU A CA 1
ATOM 701 C C . GLU A 1 88 ? -2.631 0.32 10.539 1 90.69 88 GLU A C 1
ATOM 703 O O . GLU A 1 88 ? -2.127 1.061 11.391 1 90.69 88 GLU A O 1
ATOM 708 N N . ASN A 1 89 ? -2.549 0.508 9.297 1 91.56 89 ASN A N 1
ATOM 709 C CA . ASN A 1 89 ? -2.008 1.742 8.734 1 91.56 89 ASN A CA 1
ATOM 710 C C . ASN A 1 89 ? -2.666 2.092 7.406 1 91.56 89 ASN A C 1
ATOM 712 O O . ASN A 1 89 ? -3.389 1.274 6.832 1 91.56 89 ASN A O 1
ATOM 716 N N . VAL A 1 90 ? -2.434 3.342 6.988 1 94.5 90 VAL A N 1
ATOM 717 C CA . VAL A 1 90 ? -2.99 3.779 5.711 1 94.5 90 VAL A CA 1
ATOM 718 C C . VAL A 1 90 ? -2.014 3.451 4.582 1 94.5 90 VAL A C 1
ATOM 720 O O . VAL A 1 90 ? -0.797 3.482 4.777 1 94.5 90 VAL A O 1
ATOM 723 N N . PHE A 1 91 ? -2.545 3.135 3.463 1 94 91 PHE A N 1
ATOM 724 C CA . PHE A 1 91 ? -1.76 2.844 2.27 1 94 91 PHE A CA 1
ATOM 725 C C . PHE A 1 91 ? -2.471 3.35 1.02 1 94 91 PHE A C 1
ATOM 727 O O . PHE A 1 91 ? -3.682 3.178 0.875 1 94 91 PHE A O 1
ATOM 734 N N . LYS A 1 92 ? -1.725 4.125 0.216 1 94.88 92 LYS A N 1
ATOM 735 C CA . LYS A 1 92 ? -2.111 4.535 -1.132 1 94.88 92 LYS A CA 1
ATOM 736 C C . LYS A 1 92 ? -3.363 5.406 -1.104 1 94.88 92 LYS A C 1
ATOM 738 O O . LYS A 1 92 ? -4.234 5.277 -1.968 1 94.88 92 LYS A O 1
ATOM 743 N N . ILE A 1 93 ? -3.504 6.184 -0.085 1 95.81 93 ILE A N 1
ATOM 744 C CA . ILE A 1 93 ? -4.52 7.227 -0.16 1 95.81 93 ILE A CA 1
ATOM 745 C C . ILE A 1 93 ? -4.344 8.023 -1.451 1 95.81 93 ILE A C 1
ATOM 747 O O . ILE A 1 93 ? -3.238 8.461 -1.774 1 95.81 93 ILE A O 1
ATOM 751 N N . PRO A 1 94 ? -5.434 8.211 -2.215 1 94.31 94 PRO A N 1
ATOM 752 C CA . PRO A 1 94 ? -5.273 9.008 -3.434 1 94.31 94 PRO A CA 1
ATOM 753 C C . PRO A 1 94 ? -5.09 10.492 -3.145 1 94.31 94 PRO A C 1
ATOM 755 O O . PRO A 1 94 ? -6.055 11.188 -2.809 1 94.31 94 PRO A O 1
ATOM 758 N N . LEU A 1 95 ? -3.861 10.984 -3.283 1 94.56 95 LEU A N 1
ATOM 759 C CA . LEU A 1 95 ? -3.537 12.391 -3.045 1 94.56 95 LEU A CA 1
ATOM 760 C C . LEU A 1 95 ? -3.537 13.18 -4.352 1 94.56 95 LEU A C 1
ATOM 762 O O . LEU A 1 95 ? -2.9 12.766 -5.324 1 94.56 95 LEU A O 1
ATOM 766 N N . CYS A 1 96 ? -4.266 14.273 -4.367 1 92.5 96 CYS A N 1
ATOM 767 C CA . CYS A 1 96 ? -4.258 15.125 -5.551 1 92.5 96 CYS A CA 1
ATOM 768 C C . CYS A 1 96 ? -2.859 15.656 -5.828 1 92.5 96 CYS A C 1
ATOM 770 O O . CYS A 1 96 ? -2.176 16.125 -4.918 1 92.5 96 CYS A O 1
ATOM 772 N N . GLU A 1 97 ? -2.508 15.641 -7.074 1 93.06 97 GLU A N 1
ATOM 773 C CA . GLU A 1 97 ? -1.178 16.062 -7.504 1 93.06 97 GLU A CA 1
ATOM 774 C C . GLU A 1 97 ? -0.901 17.516 -7.102 1 93.06 97 GLU A C 1
ATOM 776 O O . GLU A 1 97 ? 0.229 17.859 -6.75 1 93.06 97 GLU A O 1
ATOM 781 N N . SER A 1 98 ? -1.899 18.344 -7.152 1 91.5 98 SER A N 1
ATOM 782 C CA . SER A 1 98 ? -1.733 19.75 -6.781 1 91.5 98 SER A CA 1
ATOM 783 C C . SER A 1 98 ? -1.242 19.891 -5.344 1 91.5 98 SER A C 1
ATOM 785 O O . SER A 1 98 ? -0.339 20.672 -5.066 1 91.5 98 SER A O 1
ATOM 787 N N . ASP A 1 99 ? -1.854 19.094 -4.441 1 93.88 99 ASP A N 1
ATOM 788 C CA . ASP A 1 99 ? -1.44 19.141 -3.043 1 93.88 99 ASP A CA 1
ATOM 789 C C . ASP A 1 99 ? -0.013 18.625 -2.875 1 93.88 99 ASP A C 1
ATOM 791 O O . ASP A 1 99 ? 0.769 19.188 -2.105 1 93.88 99 ASP A O 1
ATOM 795 N N . CYS A 1 100 ? 0.292 17.594 -3.58 1 95.69 100 CYS A N 1
ATOM 796 C CA . CYS A 1 100 ? 1.634 17.031 -3.523 1 95.69 100 CYS A CA 1
ATOM 797 C C . CYS A 1 100 ? 2.676 18.031 -3.986 1 95.69 100 CYS A C 1
ATOM 799 O O . CYS A 1 100 ? 3.721 18.188 -3.355 1 95.69 100 CYS A O 1
ATOM 801 N N . ASN A 1 101 ? 2.363 18.703 -5.07 1 95.44 101 ASN A N 1
ATOM 802 C CA . ASN A 1 101 ? 3.283 19.719 -5.59 1 95.44 101 ASN A CA 1
ATOM 803 C C . ASN A 1 101 ? 3.547 20.812 -4.562 1 95.44 101 ASN A C 1
ATOM 805 O O . ASN A 1 101 ? 4.691 21.219 -4.367 1 95.44 101 ASN A O 1
ATOM 809 N N . LYS A 1 102 ? 2.562 21.281 -3.922 1 96.19 102 LYS A N 1
ATOM 810 C CA . LYS A 1 102 ? 2.705 22.312 -2.908 1 96.19 102 LYS A CA 1
ATOM 811 C C . LYS A 1 102 ? 3.525 21.812 -1.722 1 96.19 102 LYS A C 1
ATOM 813 O O . LYS A 1 102 ? 4.375 22.547 -1.202 1 96.19 102 LYS A O 1
ATOM 818 N N . TRP A 1 103 ? 3.219 20.641 -1.293 1 97.25 103 TRP A N 1
ATOM 819 C CA . TRP A 1 103 ? 3.953 20.031 -0.189 1 97.25 103 TRP A CA 1
ATOM 820 C C . TRP A 1 103 ? 5.438 19.922 -0.515 1 97.25 103 TRP A C 1
ATOM 822 O O . TRP A 1 103 ? 6.285 20.344 0.282 1 97.25 103 TRP A O 1
ATOM 832 N N . TYR A 1 104 ? 5.695 19.438 -1.657 1 97.94 104 TYR A N 1
ATOM 833 C CA . TYR A 1 104 ? 7.074 19.281 -2.107 1 97.94 104 TYR A CA 1
ATOM 834 C C . TYR A 1 104 ? 7.773 20.625 -2.227 1 97.94 104 TYR A C 1
ATOM 836 O O . TYR A 1 104 ? 8.93 20.766 -1.819 1 97.94 104 TYR A O 1
ATOM 844 N N . GLU A 1 105 ? 7.133 21.562 -2.795 1 97.31 105 GLU A N 1
ATOM 845 C CA . GLU A 1 105 ? 7.707 22.891 -2.945 1 97.31 105 GLU A CA 1
ATOM 846 C C . GLU A 1 105 ? 8.055 23.5 -1.588 1 97.31 105 GLU A C 1
ATOM 848 O O . GLU A 1 105 ? 9.125 24.094 -1.425 1 97.31 105 GLU A O 1
ATOM 853 N N . ALA A 1 106 ? 7.195 23.344 -0.649 1 97.31 106 ALA A N 1
ATOM 854 C CA . ALA A 1 106 ? 7.426 23.875 0.69 1 97.31 106 ALA A CA 1
ATOM 855 C C . ALA A 1 106 ? 8.625 23.203 1.349 1 97.31 106 ALA A C 1
ATOM 857 O O . ALA A 1 106 ? 9.258 23.781 2.24 1 97.31 106 ALA A O 1
ATOM 858 N N . CYS A 1 107 ? 8.953 22.031 0.9 1 98.06 107 CYS A N 1
ATOM 859 C CA . CYS A 1 107 ? 9.961 21.234 1.596 1 98.06 107 CYS A CA 1
ATOM 860 C C . CYS A 1 107 ? 11.258 21.172 0.795 1 98.06 107 CYS A C 1
ATOM 862 O O . CYS A 1 107 ? 12.266 20.656 1.276 1 98.06 107 CYS A O 1
ATOM 864 N N . SER A 1 108 ? 11.234 21.719 -0.37 1 95.81 108 SER A N 1
ATOM 865 C CA . SER A 1 108 ? 12.312 21.5 -1.33 1 95.81 108 SER A CA 1
ATOM 866 C C . SER A 1 108 ? 13.656 21.938 -0.753 1 95.81 108 SER A C 1
ATOM 868 O O . SER A 1 108 ? 14.688 21.297 -1.014 1 95.81 108 SER A O 1
ATOM 870 N N . SER A 1 109 ? 13.727 22.969 0.065 1 95.38 109 SER A N 1
ATOM 871 C CA . SER A 1 109 ? 14.984 23.469 0.598 1 95.38 109 SER A CA 1
ATOM 872 C C . SER A 1 109 ? 15.289 22.875 1.968 1 95.38 109 SER A C 1
ATOM 874 O O . SER A 1 109 ? 16.375 23.078 2.512 1 95.38 109 SER A O 1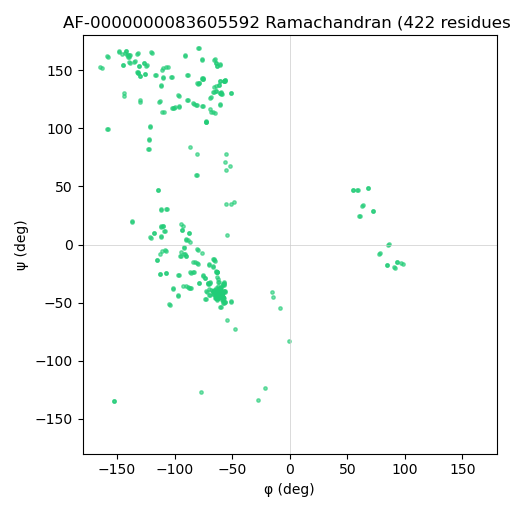
ATOM 876 N N . SER A 1 110 ? 14.328 22.188 2.549 1 98.25 110 SER A N 1
ATOM 877 C CA . SER A 1 110 ? 14.617 21.406 3.748 1 98.25 110 SER A CA 1
ATOM 878 C C . SER A 1 110 ? 15.609 20.281 3.449 1 98.25 110 SER A C 1
ATOM 880 O O . SER A 1 110 ? 15.789 19.906 2.291 1 98.25 110 SER A O 1
ATOM 882 N N . THR A 1 111 ? 16.297 19.844 4.488 1 98.5 111 THR A N 1
ATOM 883 C CA . THR A 1 111 ? 17.234 18.766 4.289 1 98.5 111 THR A CA 1
ATOM 884 C C . THR A 1 111 ? 16.828 17.531 5.094 1 98.5 111 THR A C 1
ATOM 886 O O . THR A 1 111 ? 16.25 17.656 6.176 1 98.5 111 THR A O 1
ATOM 889 N N . ALA A 1 112 ? 17.078 16.344 4.582 1 98.06 112 ALA A N 1
ATOM 890 C CA . ALA A 1 112 ? 16.797 15.062 5.215 1 98.06 112 ALA A CA 1
ATOM 891 C C . ALA A 1 112 ? 17.891 14.055 4.922 1 98.06 112 ALA A C 1
ATOM 893 O O . ALA A 1 112 ? 18.766 14.297 4.078 1 98.06 112 ALA A O 1
ATOM 894 N N . CYS A 1 113 ? 17.875 12.953 5.668 1 98 113 CYS A N 1
ATOM 895 C CA . CYS A 1 113 ? 18.938 11.961 5.52 1 98 113 CYS A CA 1
ATOM 896 C C . CYS A 1 113 ? 18.359 10.609 5.129 1 98 113 CYS A C 1
ATOM 898 O O . CYS A 1 113 ? 19.078 9.602 5.16 1 98 113 CYS A O 1
ATOM 900 N N . ALA A 1 114 ? 17.062 10.57 4.863 1 95.94 114 ALA A N 1
ATOM 901 C CA . ALA A 1 114 ? 16.406 9.32 4.492 1 95.94 114 ALA A CA 1
ATOM 902 C C . ALA A 1 114 ? 15.297 9.57 3.465 1 95.94 114 ALA A C 1
ATOM 904 O O . ALA A 1 114 ? 14.758 10.672 3.387 1 95.94 114 ALA A O 1
ATOM 905 N N . THR A 1 115 ? 14.992 8.547 2.686 1 94.5 115 THR A N 1
ATOM 906 C CA . THR A 1 115 ? 13.898 8.633 1.723 1 94.5 115 THR A CA 1
ATOM 907 C C . THR A 1 115 ? 12.578 8.227 2.367 1 94.5 115 THR A C 1
ATOM 909 O O . THR A 1 115 ? 11.523 8.758 2.023 1 94.5 115 THR A O 1
ATOM 912 N N . ASN A 1 116 ? 12.68 7.27 3.213 1 95.12 116 ASN A N 1
ATOM 913 C CA . ASN A 1 116 ? 11.516 6.766 3.939 1 95.12 116 ASN A CA 1
ATOM 914 C C . ASN A 1 116 ? 11.586 7.125 5.422 1 95.12 116 ASN A C 1
ATOM 916 O O . ASN A 1 116 ? 12.453 6.629 6.145 1 95.12 116 ASN A O 1
ATOM 920 N N . TRP A 1 117 ? 10.68 7.953 5.84 1 95.38 117 TRP A N 1
ATOM 921 C CA . TRP A 1 117 ? 10.727 8.492 7.195 1 95.38 117 TRP A CA 1
ATOM 922 C C . TRP A 1 117 ? 9.93 7.609 8.156 1 95.38 117 TRP A C 1
ATOM 924 O O . TRP A 1 117 ? 9.984 7.801 9.375 1 95.38 117 TRP A O 1
ATOM 934 N N . ARG A 1 118 ? 9.234 6.668 7.66 1 89.31 118 ARG A N 1
ATOM 935 C CA . ARG A 1 118 ? 8.414 5.797 8.492 1 89.31 118 ARG A CA 1
ATOM 936 C C . ARG A 1 118 ? 9.141 4.492 8.805 1 89.31 118 ARG A C 1
ATOM 938 O O . ARG A 1 118 ? 9.125 4.023 9.945 1 89.31 118 ARG A O 1
ATOM 945 N N . SER A 1 119 ? 9.75 3.941 7.809 1 85.38 119 SER A N 1
ATOM 946 C CA . SER A 1 119 ? 10.336 2.615 7.973 1 85.38 119 SER A CA 1
ATOM 947 C C . SER A 1 119 ? 11.789 2.59 7.496 1 85.38 119 SER A C 1
ATOM 949 O O . SER A 1 119 ? 12.078 2.953 6.355 1 85.38 119 SER A O 1
ATOM 951 N N . GLY A 1 120 ? 12.68 2.195 8.344 1 84.44 120 GLY A N 1
ATOM 952 C CA . GLY A 1 120 ? 14.047 1.847 7.996 1 84.44 120 GLY A CA 1
ATOM 953 C C . GLY A 1 120 ? 14.93 3.059 7.762 1 84.44 120 GLY A C 1
ATOM 954 O O . GLY A 1 120 ? 16.141 2.928 7.602 1 84.44 120 GLY A O 1
ATOM 955 N N . GLY A 1 121 ? 14.32 4.227 7.746 1 90.56 121 GLY A N 1
ATOM 956 C CA . GLY A 1 121 ? 15.109 5.387 7.355 1 90.56 121 GLY A CA 1
ATOM 957 C C . GLY A 1 121 ? 15.93 5.961 8.492 1 90.56 121 GLY A C 1
ATOM 958 O O . GLY A 1 121 ? 16.875 6.715 8.266 1 90.56 121 GLY A O 1
ATOM 959 N N . PHE A 1 122 ? 15.602 5.566 9.688 1 94.88 122 PHE A N 1
ATOM 960 C CA . PHE A 1 122 ? 16.234 6.234 10.828 1 94.88 122 PHE A CA 1
ATOM 961 C C . PHE A 1 122 ? 16.781 5.219 11.812 1 94.88 122 PHE A C 1
ATOM 963 O O . PHE A 1 122 ? 16.406 4.047 11.789 1 94.88 122 PHE A O 1
ATOM 970 N N . ASP A 1 123 ? 17.766 5.637 12.516 1 94.81 123 ASP A N 1
ATOM 971 C CA . ASP A 1 123 ? 18.234 4.949 13.719 1 94.81 123 ASP A CA 1
ATOM 972 C C . ASP A 1 123 ? 17.406 5.352 14.938 1 94.81 123 ASP A C 1
ATOM 974 O O . ASP A 1 123 ? 17.375 6.527 15.312 1 94.81 123 ASP A O 1
ATOM 978 N N . TRP A 1 124 ? 16.797 4.383 15.555 1 92.38 124 TRP A N 1
ATOM 979 C CA . TRP A 1 124 ? 15.875 4.656 16.656 1 92.38 124 TRP A CA 1
ATOM 980 C C . TRP A 1 124 ? 16.484 4.23 17.984 1 92.38 124 TRP A C 1
ATOM 982 O O . TRP A 1 124 ? 15.789 4.195 19.016 1 92.38 124 TRP A O 1
ATOM 992 N N . SER A 1 125 ? 17.688 3.943 18.016 1 92.69 125 SER A N 1
ATOM 993 C CA . SER A 1 125 ? 18.344 3.387 19.188 1 92.69 125 SER A CA 1
ATOM 994 C C . SER A 1 125 ? 18.312 4.367 20.359 1 92.69 125 SER A C 1
ATOM 996 O O . SER A 1 125 ? 18.328 3.961 21.531 1 92.69 125 SER A O 1
ATOM 998 N N . SER A 1 126 ? 18.188 5.633 20.203 1 91.5 126 SER A N 1
ATOM 999 C CA . SER A 1 126 ? 18.172 6.656 21.25 1 91.5 126 SER A CA 1
ATOM 1000 C C . SER A 1 126 ? 16.75 6.949 21.719 1 91.5 126 SER A C 1
ATOM 1002 O O . SER A 1 126 ? 16.547 7.816 22.562 1 91.5 126 SER A O 1
ATOM 1004 N N . GLY A 1 127 ? 15.742 6.281 21.078 1 89.88 127 GLY A N 1
ATOM 1005 C CA . GLY A 1 127 ? 14.359 6.535 21.453 1 89.88 127 GLY A CA 1
ATOM 1006 C C . GLY A 1 127 ? 13.664 7.516 20.531 1 89.88 127 GLY A C 1
ATOM 1007 O O . GLY A 1 127 ? 12.445 7.684 20.594 1 89.88 127 GLY A O 1
ATOM 1008 N N . THR A 1 128 ? 14.461 8.219 19.781 1 92.69 128 THR A N 1
ATOM 1009 C CA . THR A 1 128 ? 13.93 9.102 18.75 1 92.69 128 THR A CA 1
ATOM 1010 C C . THR A 1 128 ? 14.656 8.891 17.422 1 92.69 128 THR A C 1
ATOM 1012 O O . THR A 1 128 ? 15.664 8.18 17.359 1 92.69 128 THR A O 1
ATOM 1015 N N . ASN A 1 129 ? 14.062 9.406 16.328 1 94.56 129 ASN A N 1
ATOM 1016 C CA . ASN A 1 129 ? 14.656 9.219 15.016 1 94.56 129 ASN A CA 1
ATOM 1017 C C . ASN A 1 129 ? 15.953 10.016 14.867 1 94.56 129 ASN A C 1
ATOM 1019 O O . ASN A 1 129 ? 15.977 11.219 15.117 1 94.56 129 ASN A O 1
ATOM 1023 N N . GLN A 1 130 ? 16.969 9.344 14.5 1 95.88 130 GLN A N 1
ATOM 1024 C CA . GLN A 1 130 ? 18.25 9.938 14.164 1 95.88 130 GLN A CA 1
ATOM 1025 C C . GLN A 1 130 ? 18.781 9.391 12.836 1 95.88 130 GLN A C 1
ATOM 1027 O O . GLN A 1 130 ? 18.5 8.242 12.477 1 95.88 130 GLN A O 1
ATOM 1032 N N . CYS A 1 131 ? 19.5 10.273 12.18 1 97 131 CYS A N 1
ATOM 1033 C CA . CYS A 1 131 ? 20.125 9.773 10.961 1 97 131 CYS A CA 1
ATOM 1034 C C . CYS A 1 131 ? 21.078 8.617 11.266 1 97 131 CYS A C 1
ATOM 1036 O O . CYS A 1 131 ? 21.781 8.648 12.273 1 97 131 CYS A O 1
ATOM 1038 N N . HIS A 1 132 ? 21.047 7.633 10.375 1 95.81 132 HIS A N 1
ATOM 1039 C CA . HIS A 1 132 ? 22.031 6.566 10.516 1 95.81 132 HIS A CA 1
ATOM 1040 C C . HIS A 1 132 ? 23.453 7.109 10.406 1 95.81 132 HIS A C 1
ATOM 1042 O O . HIS A 1 132 ? 23.688 8.125 9.742 1 95.81 132 HIS A O 1
ATOM 1048 N N . GLU A 1 133 ? 24.344 6.344 11.023 1 94.31 133 GLU A N 1
ATOM 1049 C CA . GLU A 1 133 ? 25.75 6.734 10.914 1 94.31 133 GLU A CA 1
ATOM 1050 C C . GLU A 1 133 ? 26.203 6.766 9.461 1 94.31 133 GLU A C 1
ATOM 1052 O O . GLU A 1 133 ? 25.906 5.848 8.688 1 94.31 133 GLU A O 1
ATOM 1057 N N . GLY A 1 134 ? 26.781 7.832 9.141 1 94.75 134 GLY A N 1
ATOM 1058 C CA . GLY A 1 134 ? 27.312 7.953 7.789 1 94.75 134 GLY A CA 1
ATOM 1059 C C . GLY A 1 134 ? 26.344 8.602 6.82 1 94.75 134 GLY A C 1
ATOM 1060 O O . GLY A 1 134 ? 26.734 8.969 5.707 1 94.75 134 GLY A O 1
ATOM 1061 N N . TYR A 1 135 ? 25.125 8.688 7.199 1 95.44 135 TYR A N 1
ATOM 1062 C CA . TYR A 1 135 ? 24.156 9.352 6.332 1 95.44 135 TYR A CA 1
ATOM 1063 C C . TYR A 1 135 ? 24.312 10.867 6.383 1 95.44 135 TYR A C 1
ATOM 1065 O O . TYR A 1 135 ? 24.641 11.422 7.43 1 95.44 135 TYR A O 1
ATOM 1073 N N . LYS A 1 136 ? 24.125 11.57 5.277 1 96.31 136 LYS A N 1
ATOM 1074 C CA . LYS A 1 136 ? 24.25 13.016 5.18 1 96.31 136 LYS A CA 1
ATOM 1075 C C . LYS A 1 136 ? 22.906 13.688 4.973 1 96.31 136 LYS A C 1
ATOM 1077 O O . LYS A 1 136 ? 22.016 13.125 4.309 1 96.31 136 LYS A O 1
ATOM 1082 N N . CYS A 1 137 ? 22.812 14.828 5.59 1 98 137 CYS A N 1
ATOM 1083 C CA . CYS A 1 137 ? 21.641 15.648 5.34 1 98 137 CYS A CA 1
ATOM 1084 C C . CYS A 1 137 ? 21.719 16.328 3.982 1 98 137 CYS A C 1
ATOM 1086 O O . CYS A 1 137 ? 22.641 17.125 3.736 1 98 137 CYS A O 1
ATOM 1088 N N . LEU A 1 138 ? 20.781 16.062 3.105 1 98.06 138 LEU A N 1
ATOM 1089 C CA . LEU A 1 138 ? 20.719 16.609 1.759 1 98.06 138 LEU A CA 1
ATOM 1090 C C . LEU A 1 138 ? 19.375 17.297 1.502 1 98.06 138 LEU A C 1
ATOM 1092 O O . LEU A 1 138 ? 18.375 16.953 2.127 1 98.06 138 LEU A O 1
ATOM 1096 N N . PRO A 1 139 ? 19.422 18.281 0.546 1 98 139 PRO A N 1
ATOM 1097 C CA . PRO A 1 139 ? 18.125 18.875 0.198 1 98 139 PRO A CA 1
ATOM 1098 C C . PRO A 1 139 ? 17.109 17.828 -0.285 1 98 139 PRO A C 1
ATOM 1100 O O . PRO A 1 139 ? 17.469 16.906 -1.002 1 98 139 PRO A O 1
ATOM 1103 N N . ILE A 1 140 ? 15.898 17.984 0.113 1 97.88 140 ILE A N 1
ATOM 1104 C CA . ILE A 1 140 ? 14.82 17.078 -0.259 1 97.88 140 ILE A CA 1
ATOM 1105 C C . ILE A 1 140 ? 14.711 17 -1.779 1 97.88 140 ILE A C 1
ATOM 1107 O O . ILE A 1 140 ? 14.422 15.938 -2.338 1 97.88 140 ILE A O 1
ATOM 1111 N N . SER A 1 141 ? 14.969 18.078 -2.465 1 97.12 141 SER A N 1
ATOM 1112 C CA . SER A 1 141 ? 14.93 18.078 -3.924 1 97.12 141 SER A CA 1
ATOM 1113 C C . SER A 1 141 ? 15.961 17.125 -4.504 1 97.12 141 SER A C 1
ATOM 1115 O O . SER A 1 141 ? 15.719 16.5 -5.547 1 97.12 141 SER A O 1
ATOM 1117 N N . ASN A 1 142 ? 17.094 16.953 -3.844 1 96.75 142 ASN A N 1
ATOM 1118 C CA . ASN A 1 142 ? 18.141 16.047 -4.297 1 96.75 142 ASN A CA 1
ATOM 1119 C C . ASN A 1 142 ? 17.797 14.594 -3.963 1 96.75 142 ASN A C 1
ATOM 1121 O O . ASN A 1 142 ? 18.172 13.68 -4.711 1 96.75 142 ASN A O 1
ATOM 1125 N N . ILE A 1 143 ? 17.125 14.391 -2.873 1 96.56 143 ILE A N 1
ATOM 1126 C CA . ILE A 1 143 ? 16.828 13.055 -2.379 1 96.56 143 ILE A CA 1
ATOM 1127 C C . ILE A 1 143 ? 15.75 12.414 -3.244 1 96.56 143 ILE A C 1
ATOM 1129 O O . ILE A 1 143 ? 15.883 11.266 -3.674 1 96.56 143 ILE A O 1
ATOM 1133 N N . TYR A 1 144 ? 14.703 13.109 -3.527 1 96.31 144 TYR A N 1
ATOM 1134 C CA . TYR A 1 144 ? 13.539 12.5 -4.176 1 96.31 144 TYR A CA 1
ATOM 1135 C C . TYR A 1 144 ? 13.523 12.82 -5.664 1 96.31 144 TYR A C 1
ATOM 1137 O O . TYR A 1 144 ? 13.023 12.023 -6.469 1 96.31 144 TYR A O 1
ATOM 1145 N N . GLY A 1 145 ? 13.922 14 -6.031 1 95.75 145 GLY A N 1
ATOM 1146 C CA . GLY A 1 145 ? 14.023 14.359 -7.438 1 95.75 145 GLY A CA 1
ATOM 1147 C C . GLY A 1 145 ? 12.703 14.828 -8.031 1 95.75 145 GLY A C 1
ATOM 1148 O O . GLY A 1 145 ? 12.68 15.445 -9.094 1 95.75 145 GLY A O 1
ATOM 1149 N N . SER A 1 146 ? 11.5 14.539 -7.387 1 96.5 146 SER A N 1
ATOM 1150 C CA . SER A 1 146 ? 10.195 14.977 -7.863 1 96.5 146 SER A CA 1
ATOM 1151 C C . SER A 1 146 ? 9.164 14.984 -6.734 1 96.5 146 SER A C 1
ATOM 1153 O O . SER A 1 146 ? 9.359 14.328 -5.711 1 96.5 146 SER A O 1
ATOM 1155 N N . ALA A 1 147 ? 8.109 15.711 -7.012 1 96.69 147 ALA A N 1
ATOM 1156 C CA . ALA A 1 147 ? 7.035 15.773 -6.027 1 96.69 147 ALA A CA 1
ATOM 1157 C C . ALA A 1 147 ? 6.391 14.398 -5.84 1 96.69 147 ALA A C 1
ATOM 1159 O O . ALA A 1 147 ? 6.152 13.969 -4.707 1 96.69 147 ALA A O 1
ATOM 1160 N N . LYS A 1 148 ? 6.133 13.789 -6.918 1 95.19 148 LYS A N 1
ATOM 1161 C CA . LY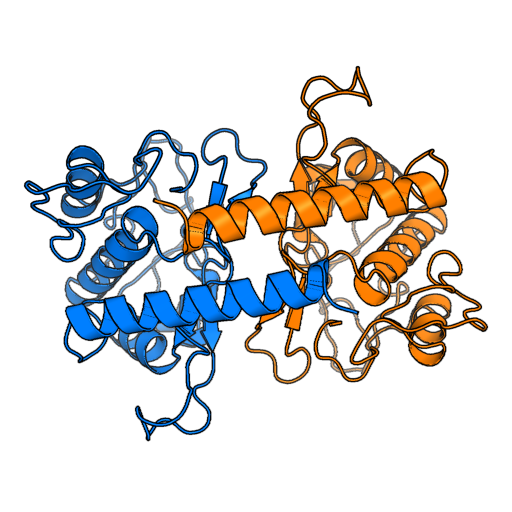S A 1 148 ? 5.516 12.461 -6.875 1 95.19 148 LYS A CA 1
ATOM 1162 C C . LYS A 1 148 ? 6.352 11.492 -6.043 1 95.19 148 LYS A C 1
ATOM 1164 O O . LYS A 1 148 ? 5.82 10.797 -5.18 1 95.19 148 LYS A O 1
ATOM 1169 N N . ALA A 1 149 ? 7.621 11.43 -6.305 1 95.25 149 ALA A N 1
ATOM 1170 C CA . ALA A 1 149 ? 8.508 10.547 -5.555 1 95.25 149 ALA A CA 1
ATOM 1171 C C . ALA A 1 149 ? 8.508 10.898 -4.07 1 95.25 149 ALA A C 1
ATOM 1173 O O . ALA A 1 149 ? 8.469 10.008 -3.215 1 95.25 149 ALA A O 1
ATOM 1174 N N . PHE A 1 150 ? 8.539 12.195 -3.799 1 97.88 150 PHE A N 1
ATOM 1175 C CA . PHE A 1 150 ? 8.531 12.672 -2.42 1 97.88 150 PHE A CA 1
ATOM 1176 C C . PHE A 1 150 ? 7.27 12.219 -1.7 1 97.88 150 PHE A C 1
ATOM 1178 O O . PHE A 1 150 ? 7.344 11.516 -0.692 1 97.88 150 PHE A O 1
ATOM 1185 N N . CYS A 1 151 ? 6.102 12.477 -2.227 1 97.5 151 CYS A N 1
ATOM 1186 C CA . CYS A 1 151 ? 4.832 12.234 -1.551 1 97.5 151 CYS A CA 1
ATOM 1187 C C . CYS A 1 151 ? 4.566 10.742 -1.404 1 97.5 151 CYS A C 1
ATOM 1189 O O . CYS A 1 151 ? 3.967 10.305 -0.42 1 97.5 151 CYS A O 1
ATOM 1191 N N . GLU A 1 152 ? 5.016 10.016 -2.332 1 95.94 152 GLU A N 1
ATOM 1192 C CA . GLU A 1 152 ? 4.707 8.594 -2.305 1 95.94 152 GLU A CA 1
ATOM 1193 C C . GLU A 1 152 ? 5.684 7.832 -1.41 1 95.94 152 GLU A C 1
ATOM 1195 O O . GLU A 1 152 ? 5.332 6.801 -0.835 1 95.94 152 GLU A O 1
ATOM 1200 N N . LYS A 1 153 ? 6.867 8.383 -1.204 1 95.5 153 LYS A N 1
ATOM 1201 C CA . LYS A 1 153 ? 7.887 7.566 -0.552 1 95.5 153 LYS A CA 1
ATOM 1202 C C . LYS A 1 153 ? 8.125 8.023 0.885 1 95.5 153 LYS A C 1
ATOM 1204 O O . LYS A 1 153 ? 8.602 7.25 1.718 1 95.5 153 LYS A O 1
ATOM 1209 N N . VAL A 1 154 ? 7.844 9.211 1.181 1 97.31 154 VAL A N 1
ATOM 1210 C CA . VAL A 1 154 ? 8.273 9.789 2.451 1 97.31 154 VAL A CA 1
ATOM 1211 C C . VAL A 1 154 ? 7.629 9.031 3.607 1 97.31 154 VAL A C 1
ATOM 1213 O O . VAL A 1 154 ? 8.281 8.758 4.617 1 97.31 154 VAL A O 1
ATOM 1216 N N . PHE A 1 155 ? 6.363 8.68 3.453 1 95.62 155 PHE A N 1
ATOM 1217 C CA . PHE A 1 155 ? 5.695 7.93 4.508 1 95.62 155 PHE A CA 1
ATOM 1218 C C . PHE A 1 155 ? 5.324 6.531 4.027 1 95.62 155 PHE A C 1
ATOM 1220 O O . PHE A 1 155 ? 4.188 6.086 4.207 1 95.62 155 PHE A O 1
ATOM 1227 N N . ASP A 1 156 ? 6.262 5.902 3.404 1 93.25 156 ASP A N 1
ATOM 1228 C CA . ASP A 1 156 ? 6.234 4.473 3.102 1 93.25 156 ASP A CA 1
ATOM 1229 C C . ASP A 1 156 ? 4.969 4.102 2.328 1 93.25 156 ASP A C 1
ATOM 1231 O O . ASP A 1 156 ? 4.234 3.197 2.729 1 93.25 156 ASP A O 1
ATOM 1235 N N . ASN A 1 157 ? 4.641 4.914 1.261 1 93.94 157 ASN A N 1
ATOM 1236 C CA . ASN A 1 157 ? 3.576 4.66 0.298 1 93.94 157 ASN A CA 1
ATOM 1237 C C . ASN A 1 157 ? 2.197 4.875 0.917 1 93.94 157 ASN A C 1
ATOM 1239 O O . ASN A 1 157 ? 1.229 4.219 0.527 1 93.94 157 ASN A O 1
ATOM 1243 N N . SER A 1 158 ? 2.127 5.727 1.869 1 95.62 158 SER A N 1
ATOM 1244 C CA . SER A 1 158 ? 0.827 6.094 2.42 1 95.62 158 SER A CA 1
ATOM 1245 C C . SER A 1 158 ? -0.049 6.766 1.369 1 95.62 158 SER A C 1
ATOM 1247 O O . SER A 1 158 ? -1.277 6.676 1.43 1 95.62 158 SER A O 1
ATOM 1249 N N . TYR A 1 159 ? 0.612 7.352 0.35 1 96.06 159 TYR A N 1
ATOM 1250 C CA . TYR A 1 159 ? -0.138 8.086 -0.66 1 96.06 159 TYR A CA 1
ATOM 1251 C C . TYR A 1 159 ? 0.175 7.57 -2.059 1 96.06 159 TYR A C 1
ATOM 1253 O O . TYR A 1 159 ? 1.279 7.086 -2.314 1 96.06 159 TYR A O 1
ATOM 1261 N N . SER A 1 160 ? -0.784 7.629 -2.859 1 93.5 160 SER A N 1
ATOM 1262 C CA . SER A 1 160 ? -0.655 7.57 -4.312 1 93.5 160 SER A CA 1
ATOM 1263 C C . SER A 1 160 ? -1.059 8.891 -4.957 1 93.5 160 SER A C 1
ATOM 1265 O O . SER A 1 160 ? -2.174 9.375 -4.746 1 93.5 160 SER A O 1
ATOM 1267 N N . VAL A 1 161 ? -0.107 9.414 -5.688 1 93.5 161 VAL A N 1
ATOM 1268 C CA . VAL A 1 161 ? -0.383 10.727 -6.277 1 93.5 161 VAL A CA 1
ATOM 1269 C C . VAL A 1 161 ? -1.228 10.555 -7.539 1 93.5 161 VAL A C 1
ATOM 1271 O O . VAL A 1 161 ? -0.856 9.812 -8.445 1 93.5 161 VAL A O 1
ATOM 1274 N N . ILE A 1 162 ? -2.338 11.109 -7.551 1 90.06 162 ILE A N 1
ATOM 1275 C CA . ILE A 1 162 ? -3.266 11.023 -8.672 1 90.06 162 ILE A CA 1
ATOM 1276 C C . ILE A 1 162 ? -3.18 12.297 -9.516 1 90.06 162 ILE A C 1
ATOM 1278 O O . ILE A 1 162 ? -3.336 13.406 -8.992 1 90.06 162 ILE A O 1
ATOM 1282 N N . GLN A 1 163 ? -2.74 12 -10.836 1 81.44 163 GLN A N 1
ATOM 1283 C CA . GLN A 1 163 ? -2.611 13.133 -11.742 1 81.44 163 GLN A CA 1
ATOM 1284 C C . GLN A 1 163 ? -3.977 13.727 -12.086 1 81.44 163 GLN A C 1
ATOM 1286 O O . GLN A 1 163 ? -4.957 12.992 -12.227 1 81.44 163 GLN A O 1
ATOM 1291 N N . SER A 1 164 ? -4.16 14.883 -11.664 1 57.94 164 SER A N 1
ATOM 1292 C CA . SER A 1 164 ? -5.41 15.562 -11.984 1 57.94 164 SER A CA 1
ATOM 1293 C C . SER A 1 164 ? -5.652 15.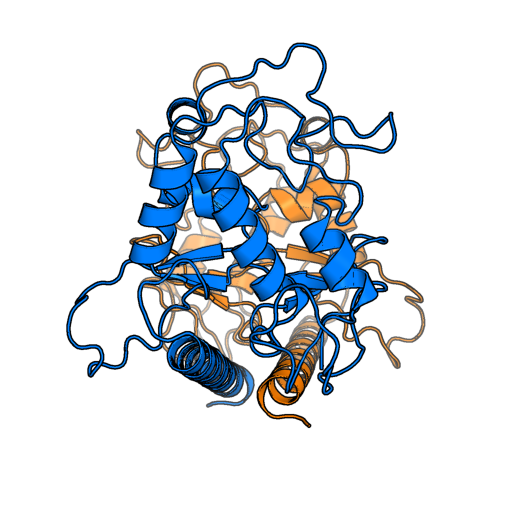594 -13.492 1 57.94 164 SER A C 1
ATOM 1295 O O . SER A 1 164 ? -4.828 16.109 -14.242 1 57.94 164 SER A O 1
ATOM 1297 N N . ASP A 1 165 ? -5.84 14.523 -14.188 1 49.56 165 ASP A N 1
ATOM 1298 C CA . ASP A 1 165 ? -6.156 15.039 -15.508 1 49.56 165 ASP A CA 1
ATOM 1299 C C . ASP A 1 165 ? -6.664 16.484 -15.43 1 49.56 165 ASP A C 1
ATOM 1301 O O . ASP A 1 165 ? -5.875 17.422 -15.453 1 49.56 165 ASP A O 1
ATOM 1305 N N . SER A 1 166 ? -8.086 16.719 -16.062 1 37.16 166 SER A N 1
ATOM 1306 C CA . SER A 1 166 ? -8.797 18 -16.141 1 37.16 166 SER A CA 1
ATOM 1307 C C . SER A 1 166 ? -8.938 18.625 -14.758 1 37.16 166 SER A C 1
ATOM 1309 O O . SER A 1 166 ? -9.57 18.062 -13.867 1 37.16 166 SER A O 1
ATOM 1311 N N . VAL A 1 167 ? -7.938 19.281 -14.094 1 38.12 167 VAL A N 1
ATOM 1312 C CA . VAL A 1 167 ? -8 20.312 -13.07 1 38.12 167 VAL A CA 1
ATOM 1313 C C . VAL A 1 167 ? -9.461 20.656 -12.773 1 38.12 167 VAL A C 1
ATOM 1315 O O . VAL A 1 167 ? -9.812 20.953 -11.633 1 38.12 167 VAL A O 1
ATOM 1318 N N . ALA A 1 168 ? -9.867 21.547 -13.727 1 32.19 168 ALA A N 1
ATOM 1319 C CA . ALA A 1 168 ? -10.633 22.781 -13.523 1 32.19 168 ALA A CA 1
ATOM 1320 C C . ALA A 1 168 ? -11.922 22.5 -12.758 1 32.19 168 ALA A C 1
ATOM 1322 O O . ALA A 1 168 ? -12.492 23.406 -12.141 1 32.19 168 ALA A O 1
ATOM 1323 N N . ASP A 1 169 ? -12.812 21.719 -13.406 1 33.25 169 ASP A N 1
ATOM 1324 C CA . ASP A 1 169 ? -14.172 21.969 -12.93 1 33.25 169 ASP A CA 1
ATOM 1325 C C . ASP A 1 169 ? -14.438 21.219 -11.625 1 33.25 169 ASP A C 1
ATOM 1327 O O . ASP A 1 169 ? -14.43 19.984 -11.602 1 33.25 169 ASP A O 1
ATOM 1331 N N . TRP A 1 170 ? -13.891 21.828 -10.609 1 36.47 170 TRP A N 1
ATOM 1332 C CA . TRP A 1 170 ? -14.492 21.406 -9.352 1 36.47 170 TRP A CA 1
ATOM 1333 C C . TRP A 1 170 ? -15.812 20.672 -9.586 1 36.47 170 TRP A C 1
ATOM 1335 O O . TRP A 1 170 ? -16.391 20.125 -8.656 1 36.47 170 TRP A O 1
ATOM 1345 N N . ASN A 1 171 ? -16.453 21.297 -10.523 1 35.78 171 ASN A N 1
ATOM 1346 C CA . ASN A 1 171 ? -17.75 20.719 -10.836 1 35.78 171 ASN A CA 1
ATOM 1347 C C . ASN A 1 171 ? -17.641 19.297 -11.359 1 35.78 171 ASN A C 1
ATOM 1349 O O . ASN A 1 171 ? -18.641 18.641 -11.617 1 35.78 171 ASN A O 1
ATOM 1353 N N . VAL A 1 172 ? -16.516 19.172 -12.133 1 39.69 172 VAL A N 1
ATOM 1354 C CA . VAL A 1 172 ? -16.406 17.812 -12.656 1 39.69 172 VAL A CA 1
ATOM 1355 C C . VAL A 1 172 ? -15.93 16.875 -11.547 1 39.69 172 VAL A C 1
ATOM 1357 O O . VAL A 1 172 ? -15.211 17.281 -10.641 1 39.69 172 VAL A O 1
ATOM 1360 N N . THR A 1 173 ? -16.391 15.492 -11.359 1 43.19 173 THR A N 1
ATOM 1361 C CA . THR A 1 173 ? -16.359 14.25 -10.594 1 43.19 173 THR A CA 1
ATOM 1362 C C . THR A 1 173 ? -14.922 13.828 -10.32 1 43.19 173 THR A C 1
ATOM 1364 O O . THR A 1 173 ? -14.352 13.031 -11.062 1 43.19 173 THR A O 1
ATOM 1367 N N . ASP A 1 174 ? -14.07 14.664 -10.094 1 49.5 174 ASP A N 1
ATOM 1368 C CA . ASP A 1 174 ? -12.703 14.414 -9.648 1 49.5 174 ASP A CA 1
ATOM 1369 C C . ASP A 1 174 ? -12.68 13.562 -8.383 1 49.5 174 ASP A C 1
ATOM 1371 O O . ASP A 1 174 ? -11.805 13.734 -7.531 1 49.5 174 ASP A O 1
ATOM 1375 N N . TYR A 1 175 ? -13.672 13.086 -7.98 1 60.59 175 TYR A N 1
ATOM 1376 C CA . TYR A 1 175 ? -13.82 12.234 -6.805 1 60.59 175 TYR A CA 1
ATOM 1377 C C . TYR A 1 175 ? -12.82 11.078 -6.844 1 60.59 175 TYR A C 1
ATOM 1379 O O . TYR A 1 175 ? -13.062 10.023 -6.258 1 60.59 175 TYR A O 1
ATOM 1387 N N . HIS A 1 176 ? -11.562 11.617 -7.484 1 78.25 176 HIS A N 1
ATOM 1388 C CA . HIS A 1 176 ? -10.633 10.5 -7.617 1 78.25 176 HIS A CA 1
ATOM 1389 C C . HIS A 1 176 ? -9.414 10.688 -6.711 1 78.25 176 HIS A C 1
ATOM 1391 O O . HIS A 1 176 ? -8.609 9.773 -6.555 1 78.25 176 HIS A O 1
ATOM 1397 N N . CYS A 1 177 ? -9.383 11.961 -6.113 1 91.56 177 CYS A N 1
ATOM 1398 C CA . CYS A 1 177 ? -8.266 12.125 -5.195 1 91.56 177 CYS A CA 1
ATOM 1399 C C . CYS A 1 177 ? -8.664 12.961 -3.986 1 91.56 177 CYS A C 1
ATOM 1401 O O . CYS A 1 177 ? -9.711 13.609 -3.998 1 91.56 177 CYS A O 1
ATOM 1403 N N . MET A 1 178 ? -7.914 12.977 -2.922 1 93.12 178 MET A N 1
ATOM 1404 C CA . MET A 1 178 ? -8.172 13.695 -1.68 1 93.12 178 MET A CA 1
ATOM 1405 C C . MET A 1 178 ? -7.242 14.898 -1.538 1 93.12 178 MET A C 1
ATOM 1407 O O . MET A 1 178 ? -6.168 14.93 -2.145 1 93.12 178 MET A O 1
ATOM 1411 N N . HIS A 1 179 ? -7.742 15.82 -0.83 1 93.81 179 HIS A N 1
ATOM 1412 C CA . HIS A 1 179 ? -6.961 17 -0.485 1 93.81 179 HIS A CA 1
ATOM 1413 C C . HIS A 1 179 ? -6.625 17.031 1.002 1 93.81 179 HIS A C 1
ATOM 1415 O O . HIS A 1 179 ? -7.391 16.516 1.824 1 93.81 179 HIS A O 1
ATOM 1421 N N . ILE A 1 180 ? -5.48 17.641 1.354 1 95.06 180 ILE A N 1
ATOM 1422 C CA . ILE A 1 180 ? -5.082 17.781 2.748 1 95.06 180 ILE A CA 1
ATOM 1423 C C . ILE A 1 180 ? -5.512 19.156 3.268 1 95.06 180 ILE A C 1
ATOM 1425 O O . ILE A 1 180 ? -5.051 20.188 2.771 1 95.06 180 ILE A O 1
ATOM 1429 N N . PRO A 1 181 ? -6.359 19.125 4.289 1 94.31 181 PRO A N 1
ATOM 1430 C CA . PRO A 1 181 ? -6.723 20.422 4.871 1 94.31 181 PRO A CA 1
ATOM 1431 C C . PRO A 1 181 ? -5.508 21.203 5.355 1 94.31 181 PRO A C 1
ATOM 1433 O O . PRO A 1 181 ? -4.586 20.625 5.941 1 94.31 181 PRO A O 1
ATOM 1436 N N . GLY A 1 182 ? -5.527 22.516 5.129 1 89.44 182 GLY A N 1
ATOM 1437 C CA . GLY A 1 182 ? -4.395 23.359 5.48 1 89.44 182 GLY A CA 1
ATOM 1438 C C . GLY A 1 182 ? -3.391 23.5 4.355 1 89.44 182 GLY A C 1
ATOM 1439 O O . GLY A 1 182 ? -2.574 24.422 4.367 1 89.44 182 GLY A O 1
ATOM 1440 N N . ILE A 1 183 ? -3.406 22.641 3.428 1 82.38 183 ILE A N 1
ATOM 1441 C CA . ILE A 1 183 ? -2.504 22.703 2.283 1 82.38 183 ILE A CA 1
ATOM 1442 C C . ILE A 1 183 ? -3.266 23.203 1.053 1 82.38 183 ILE A C 1
ATOM 1444 O O . ILE A 1 183 ? -2.83 24.125 0.376 1 82.38 183 ILE A O 1
ATOM 1448 N N . ALA A 1 184 ? -4.34 22.5 0.862 1 80.25 184 ALA A N 1
ATOM 1449 C CA . ALA A 1 184 ? -5.184 22.922 -0.256 1 80.25 184 ALA A CA 1
ATOM 1450 C C . ALA A 1 184 ? -5.75 24.312 -0.019 1 80.25 184 ALA A C 1
ATOM 1452 O O . ALA A 1 184 ? -6.074 24.672 1.115 1 80.25 184 ALA A O 1
ATOM 1453 N N . GLU A 1 185 ? -5.719 25.109 -1.005 1 81.81 185 GLU A N 1
ATOM 1454 C CA . GLU A 1 185 ? -6.238 26.469 -0.898 1 81.81 185 GLU A CA 1
ATOM 1455 C C . GLU A 1 185 ? -7.754 26.484 -1.06 1 81.81 185 GLU A C 1
ATOM 1457 O O . GLU A 1 185 ? -8.273 27.109 -1.989 1 81.81 185 GLU A O 1
ATOM 1462 N N . ARG A 1 186 ? -8.422 25.812 -0.23 1 84.81 186 ARG A N 1
ATOM 1463 C CA . ARG A 1 186 ? -9.883 25.719 -0.183 1 84.81 186 ARG A CA 1
ATOM 1464 C C . ARG A 1 186 ? -10.383 25.719 1.256 1 84.81 186 ARG A C 1
ATOM 1466 O O . ARG A 1 186 ? -9.594 25.594 2.195 1 84.81 186 ARG A O 1
ATOM 1473 N N . ASP A 1 187 ? -11.641 25.984 1.304 1 90.81 187 ASP A N 1
ATOM 1474 C CA . ASP A 1 187 ? -12.273 25.938 2.617 1 90.81 187 ASP A CA 1
ATOM 1475 C C . ASP A 1 187 ? -12.141 24.547 3.246 1 90.81 187 ASP A C 1
ATOM 1477 O O . ASP A 1 187 ? -12.391 23.531 2.59 1 90.81 187 ASP A O 1
ATOM 1481 N N . THR A 1 188 ? -11.711 24.531 4.461 1 93.88 188 THR A N 1
ATOM 1482 C CA . THR A 1 188 ? -11.422 23.297 5.164 1 93.88 188 THR A CA 1
ATOM 1483 C C . THR A 1 188 ? -12.656 22.391 5.207 1 93.88 188 THR A C 1
ATOM 1485 O O . THR A 1 188 ? -12.555 21.188 4.973 1 93.88 188 THR A O 1
ATOM 1488 N N . ALA A 1 189 ? -13.758 22.969 5.527 1 92.88 189 ALA A N 1
ATOM 1489 C CA . ALA A 1 189 ? -14.992 22.188 5.598 1 92.88 189 ALA A CA 1
ATOM 1490 C C . ALA A 1 189 ? -15.328 21.562 4.246 1 92.88 189 ALA A C 1
ATOM 1492 O O . ALA A 1 189 ? -15.797 20.438 4.18 1 92.88 189 ALA A O 1
ATOM 1493 N N . GLU A 1 190 ? -15.086 22.297 3.209 1 91.56 190 GLU A N 1
ATOM 1494 C CA . GLU A 1 190 ? -15.32 21.781 1.86 1 91.56 190 GLU A CA 1
ATOM 1495 C C . GLU A 1 190 ? -14.391 20.625 1.545 1 91.56 190 GLU A C 1
ATOM 1497 O O . GLU A 1 190 ? -14.805 19.641 0.922 1 91.56 190 GLU A O 1
ATOM 1502 N N . ILE A 1 191 ? -13.18 20.75 1.979 1 93 191 ILE A N 1
ATOM 1503 C CA . ILE A 1 191 ? -12.195 19.703 1.742 1 93 191 ILE A CA 1
ATOM 1504 C C . ILE A 1 191 ? -12.609 18.422 2.467 1 93 191 ILE A C 1
ATOM 1506 O O . ILE A 1 191 ? -12.562 17.328 1.895 1 93 191 ILE A O 1
ATOM 1510 N N . ILE A 1 192 ? -13 18.578 3.672 1 94.06 192 ILE A N 1
ATOM 1511 C CA . ILE A 1 192 ? -13.391 17.438 4.477 1 94.06 192 ILE A CA 1
ATOM 1512 C C . ILE A 1 192 ? -14.594 16.734 3.84 1 94.06 192 ILE A C 1
ATOM 1514 O O . ILE A 1 192 ? -14.625 15.508 3.732 1 94.06 192 ILE A O 1
ATOM 1518 N N . LYS A 1 193 ? -15.547 17.516 3.395 1 92.12 193 LYS A N 1
ATOM 1519 C CA . LYS A 1 193 ? -16.719 16.969 2.709 1 92.12 193 LYS A CA 1
ATOM 1520 C C . LYS A 1 193 ? -16.312 16.25 1.427 1 92.12 193 LYS A C 1
ATOM 1522 O O . LYS A 1 193 ? -16.812 15.164 1.135 1 92.12 193 LYS A O 1
ATOM 1527 N N . HIS A 1 194 ? -15.484 16.875 0.711 1 91.69 194 HIS A N 1
ATOM 1528 C CA . HIS A 1 194 ? -14.977 16.281 -0.523 1 91.69 194 HIS A CA 1
ATOM 1529 C C . HIS A 1 194 ? -14.305 14.945 -0.257 1 91.69 194 HIS A C 1
ATOM 1531 O O . HIS A 1 194 ? -14.594 13.961 -0.933 1 91.69 194 HIS A O 1
ATOM 1537 N N . ASN A 1 195 ? -13.406 14.922 0.708 1 93.81 195 ASN A N 1
ATOM 1538 C CA . ASN A 1 195 ? -12.672 13.695 1.038 1 93.81 195 ASN A CA 1
ATOM 1539 C C . ASN A 1 195 ? -13.617 12.586 1.482 1 93.81 195 ASN A C 1
ATOM 1541 O O . ASN A 1 195 ? -13.398 11.414 1.169 1 93.81 195 ASN A O 1
ATOM 1545 N N . ALA A 1 196 ? -14.617 12.953 2.184 1 93.75 196 ALA A N 1
ATOM 1546 C CA . ALA A 1 196 ? -15.625 11.977 2.58 1 93.75 196 ALA A CA 1
ATOM 1547 C C . ALA A 1 196 ? -16.281 11.344 1.357 1 93.75 196 ALA A C 1
ATOM 1549 O O . ALA A 1 196 ? -16.516 10.133 1.327 1 93.75 196 ALA A O 1
ATOM 1550 N N . GLU A 1 197 ? -16.578 12.18 0.401 1 92.75 197 GLU A N 1
ATOM 1551 C CA . GLU A 1 197 ? -17.203 11.68 -0.819 1 92.75 197 GLU A CA 1
ATOM 1552 C C . GLU A 1 197 ? -16.25 10.758 -1.584 1 92.75 197 GLU A C 1
ATOM 1554 O O . GLU A 1 197 ? -16.688 9.742 -2.133 1 92.75 197 GLU A O 1
ATOM 1559 N N . VAL A 1 198 ? -15.008 11.109 -1.621 1 92.06 198 VAL A N 1
ATOM 1560 C CA . VAL A 1 198 ? -14.008 10.258 -2.266 1 92.06 198 VAL A CA 1
ATOM 1561 C C . VAL A 1 198 ? -13.992 8.883 -1.596 1 92.06 198 VAL A C 1
ATOM 1563 O O . VAL A 1 198 ? -13.977 7.855 -2.275 1 92.06 198 VAL A O 1
ATOM 1566 N N . ALA A 1 199 ? -14.016 8.875 -0.288 1 94.06 199 ALA A N 1
ATOM 1567 C CA . ALA A 1 199 ? -14.023 7.617 0.46 1 94.06 199 ALA A CA 1
ATOM 1568 C C . ALA A 1 199 ? -15.281 6.805 0.152 1 94.06 199 ALA A C 1
ATOM 1570 O O . ALA A 1 199 ? -15.203 5.586 -0.028 1 94.06 199 ALA A O 1
ATOM 1571 N N . LYS A 1 200 ? -16.375 7.453 0.09 1 93.75 200 LYS A N 1
ATOM 1572 C CA . LYS A 1 200 ? -17.625 6.781 -0.217 1 93.75 200 LYS A CA 1
ATOM 1573 C C . LYS A 1 200 ? -17.594 6.148 -1.605 1 93.75 200 LYS A C 1
ATOM 1575 O O . LYS A 1 200 ? -18.016 5 -1.782 1 93.75 200 LYS A O 1
ATOM 1580 N N . ARG A 1 201 ? -17.109 6.828 -2.518 1 91.12 201 ARG A N 1
ATOM 1581 C CA . ARG A 1 201 ? -17.031 6.312 -3.883 1 91.12 201 ARG A CA 1
ATOM 1582 C C . ARG A 1 201 ? -16.094 5.109 -3.963 1 91.12 201 ARG A C 1
ATOM 1584 O O . ARG A 1 201 ? -16.391 4.137 -4.664 1 91.12 201 ARG A O 1
ATOM 1591 N N . GLN A 1 202 ? -14.992 5.215 -3.244 1 91.5 202 GLN A N 1
ATOM 1592 C CA . GLN A 1 202 ? -14.086 4.07 -3.221 1 91.5 202 GLN A CA 1
ATOM 1593 C C . GLN A 1 202 ? -14.75 2.855 -2.578 1 91.5 202 GLN A C 1
ATOM 1595 O O . GLN A 1 202 ? -14.586 1.729 -3.053 1 91.5 202 GLN A O 1
ATOM 1600 N N . ALA A 1 203 ? -15.469 3.088 -1.53 1 92.44 203 ALA A N 1
ATOM 1601 C CA . ALA A 1 203 ? -16.203 1.995 -0.887 1 92.44 203 ALA A CA 1
ATOM 1602 C C . ALA A 1 203 ? -17.203 1.372 -1.842 1 92.44 203 ALA A C 1
ATOM 1604 O O . ALA A 1 203 ? -17.359 0.149 -1.882 1 92.44 203 ALA A O 1
ATOM 1605 N N . GLU A 1 204 ? -17.875 2.203 -2.57 1 91.31 204 GLU A N 1
ATOM 1606 C CA . GLU A 1 204 ? -18.859 1.706 -3.537 1 91.31 204 GLU A CA 1
ATOM 1607 C C . GLU A 1 204 ? -18.188 0.829 -4.594 1 91.31 204 GLU A C 1
ATOM 1609 O O . GLU A 1 204 ? -18.719 -0.215 -4.969 1 91.31 204 GLU A O 1
ATOM 1614 N N . VAL A 1 205 ? -17.078 1.279 -5.082 1 88.75 205 VAL A N 1
ATOM 1615 C CA . VAL A 1 205 ? -16.328 0.492 -6.055 1 88.75 205 VAL A CA 1
ATOM 1616 C C . VAL A 1 205 ? -15.953 -0.86 -5.453 1 88.75 205 VAL A C 1
ATOM 1618 O O . VAL A 1 205 ? -16.094 -1.897 -6.105 1 88.75 205 VAL A O 1
ATOM 1621 N N . ILE A 1 206 ? -15.539 -0.88 -4.195 1 91.19 206 ILE A N 1
ATOM 1622 C CA . ILE A 1 206 ? -15.133 -2.1 -3.508 1 91.19 206 ILE A CA 1
ATOM 1623 C C . ILE A 1 206 ? -16.328 -3.025 -3.342 1 91.19 206 ILE A C 1
ATOM 1625 O O . ILE A 1 206 ? -16.234 -4.234 -3.568 1 91.19 206 ILE A O 1
ATOM 1629 N N . ILE A 1 207 ? -17.438 -2.455 -2.988 1 90.75 207 ILE A N 1
ATOM 1630 C CA . ILE A 1 207 ? -18.656 -3.232 -2.852 1 90.75 207 ILE A CA 1
ATOM 1631 C C . ILE A 1 207 ? -19 -3.889 -4.188 1 90.75 207 ILE A C 1
ATOM 1633 O O . ILE A 1 207 ? -19.344 -5.074 -4.23 1 90.75 207 ILE A O 1
ATOM 1637 N N . GLU A 1 208 ? -18.891 -3.143 -5.23 1 89.5 208 GLU A N 1
ATOM 1638 C CA . GLU A 1 208 ? -19.172 -3.68 -6.559 1 89.5 208 GLU A CA 1
ATOM 1639 C C . GLU A 1 208 ? -18.203 -4.809 -6.918 1 89.5 208 GLU A C 1
ATOM 1641 O O . GLU A 1 208 ? -18.609 -5.82 -7.488 1 89.5 208 GLU A O 1
ATOM 1646 N N . ARG A 1 209 ? -17.031 -4.691 -6.543 1 89.44 209 ARG A N 1
ATOM 1647 C CA . ARG A 1 209 ? -16.016 -5.688 -6.871 1 89.44 209 ARG A CA 1
ATOM 1648 C C . ARG A 1 209 ? -16.25 -6.977 -6.086 1 89.44 209 ARG A C 1
ATOM 1650 O O . ARG A 1 209 ? -15.961 -8.07 -6.578 1 89.44 209 ARG A O 1
ATOM 1657 N N . VAL A 1 210 ? -16.719 -6.824 -4.922 1 91.06 210 VAL A N 1
ATOM 1658 C CA . VAL A 1 210 ? -16.812 -7.98 -4.035 1 91.06 210 VAL A CA 1
ATOM 1659 C C . VAL A 1 210 ? -18.172 -8.656 -4.211 1 91.06 210 VAL A C 1
ATOM 1661 O O . VAL A 1 210 ? -18.266 -9.891 -4.195 1 91.06 210 VAL A O 1
ATOM 1664 N N . TYR A 1 211 ? -19.156 -7.863 -4.43 1 88.19 211 TYR A N 1
ATOM 1665 C CA . TYR A 1 211 ? -20.516 -8.414 -4.41 1 88.19 211 TYR A CA 1
ATOM 1666 C C . TYR A 1 211 ? -21.156 -8.32 -5.785 1 88.19 211 TYR A C 1
ATOM 1668 O O . TYR A 1 211 ? -22.234 -8.875 -6.008 1 88.19 211 TYR A O 1
ATOM 1676 N N . GLY A 1 212 ? -20.531 -7.566 -6.621 1 78.56 212 GLY A N 1
ATOM 1677 C CA . GLY A 1 212 ? -21.156 -7.332 -7.914 1 78.56 212 GLY A CA 1
ATOM 1678 C C . GLY A 1 212 ? -21.031 -8.516 -8.859 1 78.56 212 GLY A C 1
ATOM 1679 O O . GLY A 1 212 ? -20.234 -9.43 -8.609 1 78.56 212 GLY A O 1
ATOM 1680 N N . ASP A 1 213 ? -21.906 -8.602 -9.883 1 67.38 213 ASP A N 1
ATOM 1681 C CA . ASP A 1 213 ? -21.938 -9.625 -10.93 1 67.38 213 ASP A CA 1
ATOM 1682 C C . ASP A 1 213 ? -21.016 -9.266 -12.086 1 67.38 213 ASP A C 1
ATOM 1684 O O . ASP A 1 213 ? -20.797 -8.086 -12.359 1 67.38 213 ASP A O 1
ATOM 1688 N N . MET B 1 1 ? -16.109 -6.289 -10.516 1 86.94 1 MET B N 1
ATOM 1689 C CA . MET B 1 1 ? -15.188 -5.645 -11.445 1 86.94 1 MET B CA 1
ATOM 1690 C C . MET B 1 1 ? -13.75 -6.113 -11.211 1 86.94 1 MET B C 1
ATOM 1692 O O . MET B 1 1 ? -13.352 -6.34 -10.07 1 86.94 1 MET B O 1
ATOM 1696 N N . CYS B 1 2 ? -13.031 -6.289 -12.289 1 92.94 2 CYS B N 1
ATOM 1697 C CA . CYS B 1 2 ? -11.609 -6.621 -12.25 1 92.94 2 CYS B CA 1
ATOM 1698 C C . CYS B 1 2 ? -10.75 -5.359 -12.273 1 92.94 2 CYS B C 1
ATOM 1700 O O . CYS B 1 2 ? -11.266 -4.262 -12.508 1 92.94 2 CYS B O 1
ATOM 1702 N N . PRO B 1 3 ? -9.43 -5.535 -11.859 1 90.44 3 PRO B N 1
ATOM 1703 C CA . PRO B 1 3 ? -8.555 -4.367 -11.977 1 90.44 3 PRO B CA 1
ATOM 1704 C C . PRO B 1 3 ? -8.508 -3.803 -13.398 1 90.44 3 PRO B C 1
ATOM 1706 O O . PRO B 1 3 ? -8.516 -4.562 -14.367 1 90.44 3 PRO B O 1
ATOM 1709 N N . LYS B 1 4 ? -8.477 -2.428 -13.461 1 87.44 4 LYS B N 1
ATOM 1710 C CA . LYS B 1 4 ? -8.32 -1.788 -14.766 1 87.44 4 LYS B CA 1
ATOM 1711 C C . LYS B 1 4 ? -6.961 -2.104 -15.375 1 87.44 4 LYS B C 1
ATOM 1713 O O . LYS B 1 4 ? -5.926 -1.713 -14.828 1 87.44 4 LYS B O 1
ATOM 1718 N N . SER B 1 5 ? -7.016 -2.836 -16.438 1 88.06 5 SER B N 1
ATOM 1719 C CA . SER B 1 5 ? -5.805 -3.268 -17.125 1 88.06 5 SER B CA 1
ATOM 1720 C C . SER B 1 5 ? -6.113 -3.742 -18.547 1 88.06 5 SER B C 1
ATOM 1722 O O . SER B 1 5 ? -7.219 -4.207 -18.828 1 88.06 5 SER B O 1
ATOM 1724 N N . ASP B 1 6 ? -5.082 -3.576 -19.375 1 85.44 6 ASP B N 1
ATOM 1725 C CA . ASP B 1 6 ? -5.23 -4.082 -20.734 1 85.44 6 ASP B CA 1
ATOM 1726 C C . ASP B 1 6 ? -5.004 -5.59 -20.797 1 85.44 6 ASP B C 1
ATOM 1728 O O . ASP B 1 6 ? -5.211 -6.219 -21.828 1 85.44 6 ASP B O 1
ATOM 1732 N N . LYS B 1 7 ? -4.645 -6.16 -19.719 1 89.62 7 LYS B N 1
ATOM 1733 C CA . LYS B 1 7 ? -4.316 -7.582 -19.688 1 89.62 7 LYS B CA 1
ATOM 1734 C C . LYS B 1 7 ? -5.352 -8.375 -18.891 1 89.62 7 LYS B C 1
ATOM 1736 O O . LYS B 1 7 ? -5.164 -9.562 -18.641 1 89.62 7 LYS B O 1
ATOM 1741 N N . GLN B 1 8 ? -6.422 -7.684 -18.484 1 94.25 8 GLN B N 1
ATOM 1742 C CA . GLN B 1 8 ? -7.453 -8.352 -17.703 1 94.25 8 GLN B CA 1
ATOM 1743 C C . GLN B 1 8 ? -8.844 -8.008 -18.219 1 94.25 8 GLN B C 1
ATOM 1745 O O . GLN B 1 8 ? -9.023 -7.016 -18.922 1 94.25 8 GLN B O 1
ATOM 1750 N N . ASN B 1 9 ? -9.773 -8.898 -17.891 1 94.38 9 ASN B N 1
ATOM 1751 C CA . ASN B 1 9 ? -11.18 -8.641 -18.188 1 94.38 9 ASN B CA 1
ATOM 1752 C C . ASN B 1 9 ? -11.695 -7.426 -17.422 1 94.38 9 ASN B C 1
ATOM 1754 O O . ASN B 1 9 ? -11.164 -7.082 -16.359 1 94.38 9 ASN B O 1
ATOM 1758 N N . ASP B 1 10 ? -12.703 -6.785 -17.953 1 91.12 10 ASP B N 1
ATOM 1759 C CA . ASP B 1 10 ? -13.312 -5.656 -17.25 1 91.12 10 ASP B CA 1
ATOM 1760 C C . ASP B 1 10 ? -14.07 -6.121 -16.016 1 91.12 10 ASP B C 1
ATOM 1762 O O . ASP B 1 10 ? -14.094 -5.422 -15 1 91.12 10 ASP B O 1
ATOM 1766 N N . HIS B 1 11 ? -14.719 -7.254 -16.156 1 93.69 11 HIS B N 1
ATOM 1767 C CA . HIS B 1 11 ? -15.43 -7.918 -15.078 1 93.69 11 HIS B CA 1
ATOM 1768 C C . HIS B 1 11 ? -15.219 -9.43 -15.117 1 93.69 11 HIS B C 1
ATOM 1770 O O . HIS B 1 11 ? -14.844 -9.977 -16.156 1 93.69 11 HIS B O 1
ATOM 1776 N N . PRO B 1 12 ? -15.398 -10.055 -13.93 1 95.19 12 PRO B N 1
ATOM 1777 C CA . PRO B 1 12 ? -15.203 -11.508 -13.938 1 95.19 12 PRO B CA 1
ATOM 1778 C C . PRO B 1 12 ? -16.172 -12.227 -14.875 1 95.19 12 PRO B C 1
ATOM 1780 O O . PRO B 1 12 ? -17.375 -11.93 -14.875 1 95.19 12 PRO B O 1
ATOM 1783 N N . ILE B 1 13 ? -15.609 -13.047 -15.672 1 96.12 13 ILE B N 1
ATOM 1784 C CA . ILE B 1 13 ? -16.422 -13.852 -16.578 1 96.12 13 ILE B CA 1
ATOM 1785 C C . ILE B 1 13 ? -15.859 -15.266 -16.656 1 96.12 13 ILE B C 1
ATOM 1787 O O . ILE B 1 13 ? -14.711 -15.508 -16.281 1 96.12 13 ILE B O 1
ATOM 1791 N N . PRO B 1 14 ? -16.719 -16.234 -17.141 1 96.19 14 PRO B N 1
ATOM 1792 C CA . PRO B 1 14 ? -16.172 -17.562 -17.375 1 96.19 14 PRO B CA 1
ATOM 1793 C C . PRO B 1 14 ? -15.102 -17.578 -18.469 1 96.19 14 PRO B C 1
ATOM 1795 O O . PRO B 1 14 ? -15.227 -16.859 -19.453 1 96.19 14 PRO B O 1
ATOM 1798 N N . GLU B 1 15 ? -14.039 -18.188 -18.188 1 96.88 15 GLU B N 1
ATOM 1799 C CA . GLU B 1 15 ? -12.977 -18.469 -19.156 1 96.88 15 GLU B CA 1
ATOM 1800 C C . GLU B 1 15 ? -12.688 -19.969 -19.234 1 96.88 15 GLU B C 1
ATOM 1802 O O . GLU B 1 15 ? -11.688 -20.438 -18.688 1 96.88 15 GLU B O 1
ATOM 1807 N N . PRO B 1 16 ? -13.445 -20.719 -19.969 1 94.25 16 PRO B N 1
ATOM 1808 C CA . PRO B 1 16 ? -13.352 -22.172 -19.938 1 94.25 16 PRO B CA 1
ATOM 1809 C C . PRO B 1 16 ? -12.07 -22.703 -20.562 1 94.25 16 PRO B C 1
ATOM 1811 O O . PRO B 1 16 ? -11.688 -23.844 -20.312 1 94.25 16 PRO B O 1
ATOM 1814 N N . TYR B 1 17 ? -11.352 -21.922 -21.344 1 92.81 17 TYR B N 1
ATOM 1815 C CA . TYR B 1 17 ? -10.195 -22.422 -22.078 1 92.81 17 TYR B CA 1
ATOM 1816 C C . TYR B 1 17 ? -8.898 -21.906 -21.453 1 92.81 17 TYR B C 1
ATOM 1818 O O . TYR B 1 17 ? -7.918 -21.656 -22.156 1 92.81 17 TYR B O 1
ATOM 1826 N N . LEU B 1 18 ? -8.906 -21.688 -20.125 1 94.31 18 LEU B N 1
ATOM 1827 C CA . LEU B 1 18 ? -7.672 -21.344 -19.438 1 94.31 18 LEU B CA 1
ATOM 1828 C C . LEU B 1 18 ? -6.746 -22.547 -19.328 1 94.31 18 LEU B C 1
ATOM 1830 O O . LEU B 1 18 ? -7.039 -23.5 -18.594 1 94.31 18 LEU B O 1
ATOM 1834 N N . GLU B 1 19 ? -5.691 -22.594 -20.094 1 91.19 19 GLU B N 1
ATOM 1835 C CA . GLU B 1 19 ? -4.715 -23.672 -19.984 1 91.19 19 GLU B CA 1
ATOM 1836 C C . GLU B 1 19 ? -3.871 -23.531 -18.719 1 91.19 19 GLU B C 1
ATOM 1838 O O . GLU B 1 19 ? -3.482 -24.531 -18.109 1 91.19 19 GLU B O 1
ATOM 1843 N N . ARG B 1 20 ? -3.543 -22.328 -18.453 1 94.19 20 ARG B N 1
ATOM 1844 C CA . ARG B 1 20 ? -2.916 -21.953 -17.188 1 94.19 20 ARG B CA 1
ATOM 1845 C C . ARG B 1 20 ? -3.92 -21.281 -16.25 1 94.19 20 ARG B C 1
ATOM 1847 O O . ARG B 1 20 ? -4.887 -20.672 -16.719 1 94.19 20 ARG B O 1
ATOM 1854 N N . CYS B 1 21 ? -3.783 -21.562 -14.883 1 96.56 21 CYS B N 1
ATOM 1855 C CA . CYS B 1 21 ? -4.664 -21 -13.867 1 96.56 21 CYS B CA 1
ATOM 1856 C C . CYS B 1 21 ? -6.074 -21.562 -13.992 1 96.56 21 CYS B C 1
ATOM 1858 O O . CYS B 1 21 ? -7.051 -20.812 -14 1 96.56 21 CYS B O 1
ATOM 1860 N N . PRO B 1 22 ? -6.184 -22.859 -14.102 1 94.94 22 PRO B N 1
ATOM 1861 C CA . PRO B 1 22 ? -7.488 -23.469 -14.359 1 94.94 22 PRO B CA 1
ATOM 1862 C C . PRO B 1 22 ? -8.461 -23.312 -13.195 1 94.94 22 PRO B C 1
ATOM 1864 O O . PRO B 1 22 ? -9.672 -23.469 -13.367 1 94.94 22 PRO B O 1
ATOM 1867 N N . GLU B 1 23 ? -8.008 -23.031 -12.039 1 94.81 23 GLU B N 1
ATOM 1868 C CA . GLU B 1 23 ? -8.867 -22.891 -10.859 1 94.81 23 GLU B CA 1
ATOM 1869 C C . GLU B 1 23 ? -9.812 -21.703 -11.008 1 94.81 23 GLU B C 1
ATOM 1871 O O . GLU B 1 23 ? -10.797 -21.594 -10.281 1 94.81 23 GLU B O 1
ATOM 1876 N N . TRP B 1 24 ? -9.523 -20.828 -12.008 1 95.88 24 TRP B N 1
ATOM 1877 C CA . TRP B 1 24 ? -10.367 -19.656 -12.164 1 95.88 24 TRP B CA 1
ATOM 1878 C C . TRP B 1 24 ? -11.211 -19.75 -13.43 1 95.88 24 TRP B C 1
ATOM 1880 O O . TRP B 1 24 ? -11.82 -18.766 -13.852 1 95.88 24 TRP B O 1
ATOM 1890 N N . LYS B 1 25 ? -11.344 -20.906 -14.023 1 95.75 25 LYS B N 1
ATOM 1891 C CA . LYS B 1 25 ? -12 -21.078 -15.32 1 95.75 25 LYS B CA 1
ATOM 1892 C C . LYS B 1 25 ? -13.469 -20.672 -15.25 1 95.75 25 LYS B C 1
ATOM 1894 O O . LYS B 1 25 ? -14.031 -20.172 -16.234 1 95.75 25 LYS B O 1
ATOM 1899 N N . ASP B 1 26 ? -14.148 -20.797 -14.086 1 94.69 26 ASP B N 1
ATOM 1900 C CA . ASP B 1 26 ? -15.586 -20.562 -13.984 1 94.69 26 ASP B CA 1
ATOM 1901 C C . ASP B 1 26 ? -15.883 -19.078 -13.75 1 94.69 26 ASP B C 1
ATOM 1903 O O . ASP B 1 26 ? -16.984 -18.609 -14.031 1 94.69 26 ASP B O 1
ATOM 1907 N N . LEU B 1 27 ? -14.992 -18.328 -13.211 1 95.38 27 LEU B N 1
ATOM 1908 C CA . LEU B 1 27 ? -15.117 -16.906 -12.914 1 95.38 27 LEU B CA 1
ATOM 1909 C C . LEU B 1 27 ? -13.742 -16.25 -12.797 1 95.38 27 LEU B C 1
ATOM 1911 O O . LEU B 1 27 ? -13.102 -16.328 -11.742 1 95.38 27 LEU B O 1
ATOM 1915 N N . SER B 1 28 ? -13.391 -15.586 -13.945 1 96.5 28 SER B N 1
ATOM 1916 C CA . SER B 1 28 ? -11.992 -15.164 -14 1 96.5 28 SER B CA 1
ATOM 1917 C C . SER B 1 28 ? -11.867 -13.695 -14.383 1 96.5 28 SER B C 1
ATOM 1919 O O . SER B 1 28 ? -12.625 -13.203 -15.227 1 96.5 28 SER B O 1
ATOM 1921 N N . CYS B 1 29 ? -10.867 -13.047 -13.797 1 96.94 29 CYS B N 1
ATOM 1922 C CA . CYS B 1 29 ? -10.461 -11.711 -14.234 1 96.94 29 CYS B CA 1
ATOM 1923 C C . CYS B 1 29 ? -9.383 -11.797 -15.312 1 96.94 29 CYS B C 1
ATOM 1925 O O . CYS B 1 29 ? -8.984 -10.781 -15.883 1 96.94 29 CYS B O 1
ATOM 1927 N N . CYS B 1 30 ? -8.82 -12.977 -15.578 1 96.75 30 CYS B N 1
ATOM 1928 C CA . CYS B 1 30 ? -7.801 -13.023 -16.625 1 96.75 30 CYS B CA 1
ATOM 1929 C C . CYS B 1 30 ? -8.305 -13.812 -17.828 1 96.75 30 CYS B C 1
ATOM 1931 O O . CYS B 1 30 ? -8.969 -14.836 -17.672 1 96.75 30 CYS B O 1
ATOM 1933 N N . PRO B 1 31 ? -8.055 -13.289 -19.078 1 97.06 31 PRO B N 1
ATOM 1934 C CA . PRO B 1 31 ? -8.328 -14.039 -20.297 1 97.06 31 PRO B CA 1
ATOM 1935 C C . PRO B 1 31 ? -7.246 -15.07 -20.609 1 97.06 31 PRO B C 1
ATOM 1937 O O . PRO B 1 31 ? -6.188 -15.07 -19.969 1 97.06 31 PRO B O 1
ATOM 1940 N N . PRO B 1 32 ? -7.523 -15.953 -21.578 1 96.56 32 PRO B N 1
ATOM 1941 C CA . PRO B 1 32 ? -6.523 -16.953 -21.953 1 96.56 32 PRO B CA 1
ATOM 1942 C C . PRO B 1 32 ? -5.195 -16.328 -22.375 1 96.56 32 PRO B C 1
ATOM 1944 O O . PRO B 1 32 ? -4.133 -16.891 -22.109 1 96.56 32 PRO B O 1
ATOM 1947 N N . THR B 1 33 ? -5.23 -15.18 -22.984 1 95.44 33 THR B N 1
ATOM 1948 C CA . THR B 1 33 ? -4.004 -14.523 -23.438 1 95.44 33 THR B CA 1
ATOM 1949 C C . THR B 1 33 ? -3.102 -14.203 -22.25 1 95.44 33 THR B C 1
ATOM 1951 O O . THR B 1 33 ? -1.894 -14.445 -22.297 1 95.44 33 THR B O 1
ATOM 1954 N N . THR B 1 34 ? -3.693 -13.711 -21.188 1 96.06 34 THR B N 1
ATOM 1955 C CA . THR B 1 34 ? -2.928 -13.398 -19.984 1 96.06 34 THR B CA 1
ATOM 1956 C C . THR B 1 34 ? -2.441 -14.672 -19.297 1 96.06 34 THR B C 1
ATOM 1958 O O . THR B 1 34 ? -1.29 -14.75 -18.875 1 96.06 34 THR B O 1
ATOM 1961 N N . ALA B 1 35 ? -3.287 -15.656 -19.203 1 96.06 35 ALA B N 1
ATOM 1962 C CA . ALA B 1 35 ? -2.893 -16.938 -18.625 1 96.06 35 ALA B CA 1
ATOM 1963 C C . ALA B 1 35 ? -1.712 -17.531 -19.375 1 96.06 35 ALA B C 1
ATOM 1965 O O . ALA B 1 35 ? -0.812 -18.125 -18.766 1 96.06 35 ALA B O 1
ATOM 1966 N N . ASN B 1 36 ? -1.728 -17.406 -20.656 1 94.81 36 ASN B N 1
ATOM 1967 C CA . ASN B 1 36 ? -0.629 -17.906 -21.484 1 94.81 36 ASN B CA 1
ATOM 1968 C C . ASN B 1 36 ? 0.665 -17.156 -21.203 1 94.81 36 ASN B C 1
ATOM 1970 O O . ASN B 1 36 ? 1.748 -17.734 -21.219 1 94.81 36 ASN B O 1
ATOM 1974 N N . LEU B 1 37 ? 0.567 -15.883 -21.031 1 93.81 37 LEU B N 1
ATOM 1975 C CA . LEU B 1 37 ? 1.741 -15.094 -20.672 1 93.81 37 LEU B CA 1
ATOM 1976 C C . LEU B 1 37 ? 2.328 -15.562 -19.344 1 93.81 37 LEU B C 1
ATOM 1978 O O . LEU B 1 37 ? 3.549 -15.617 -19.188 1 93.81 37 LEU B O 1
ATOM 1982 N N . ILE B 1 38 ? 1.434 -15.914 -18.391 1 94.69 38 ILE B N 1
ATOM 1983 C CA . ILE B 1 38 ? 1.881 -16.453 -17.109 1 94.69 38 ILE B CA 1
ATOM 1984 C C . ILE B 1 38 ? 2.602 -17.781 -17.344 1 94.69 38 ILE B C 1
ATOM 1986 O O . ILE B 1 38 ? 3.693 -18 -16.812 1 94.69 38 ILE B O 1
ATOM 1990 N N . ASN B 1 39 ? 2.041 -18.594 -18.156 1 91.19 39 ASN B N 1
ATOM 1991 C CA . ASN B 1 39 ? 2.6 -19.906 -18.453 1 91.19 39 ASN B CA 1
ATOM 1992 C C . ASN B 1 39 ? 3.984 -19.797 -19.094 1 91.19 39 ASN B C 1
ATOM 1994 O O . ASN B 1 39 ? 4.871 -20.594 -18.797 1 91.19 39 ASN B O 1
ATOM 1998 N N . ASN B 1 40 ? 4.133 -18.844 -19.922 1 89.5 40 ASN B N 1
ATOM 1999 C CA . ASN B 1 40 ? 5.367 -18.672 -20.688 1 89.5 40 ASN B CA 1
ATOM 2000 C C . ASN B 1 40 ? 6.359 -17.781 -19.953 1 89.5 40 ASN B C 1
ATOM 2002 O O . ASN B 1 40 ? 7.402 -17.422 -20.5 1 89.5 40 ASN B O 1
ATOM 2006 N N . GLU B 1 41 ? 6 -17.391 -18.75 1 88.81 41 GLU B N 1
ATOM 2007 C CA . GLU B 1 41 ? 6.883 -16.594 -17.906 1 88.81 41 GLU B CA 1
ATOM 2008 C C . GLU B 1 41 ? 7.254 -15.281 -18.594 1 88.81 41 GLU B C 1
ATOM 2010 O O . GLU B 1 41 ? 8.422 -14.883 -18.609 1 88.81 41 GLU B O 1
ATOM 2015 N N . SER B 1 42 ? 6.27 -14.602 -19.141 1 86.12 42 SER B N 1
ATOM 2016 C CA . SER B 1 42 ? 6.523 -13.414 -19.953 1 86.12 42 SER B CA 1
ATOM 2017 C C . SER B 1 42 ? 5.535 -12.305 -19.625 1 86.12 42 SER B C 1
ATOM 2019 O O . SER B 1 42 ? 5.363 -11.367 -20.406 1 86.12 42 SER B O 1
ATOM 2021 N N . LEU B 1 43 ? 4.953 -12.461 -18.453 1 88 43 LEU B N 1
ATOM 2022 C CA . LEU B 1 43 ? 3.98 -11.445 -18.047 1 88 43 LEU B CA 1
ATOM 2023 C C . LEU B 1 43 ? 4.637 -10.07 -17.953 1 88 43 LEU B C 1
ATOM 2025 O O . LEU B 1 43 ? 5.609 -9.898 -17.203 1 88 43 LEU B O 1
ATOM 2029 N N . HIS B 1 44 ? 4.184 -9.117 -18.703 1 86.94 44 HIS B N 1
ATOM 2030 C CA . HIS B 1 44 ? 4.652 -7.734 -18.734 1 86.94 44 HIS B CA 1
ATOM 2031 C C . HIS B 1 44 ? 6.125 -7.66 -19.109 1 86.94 44 HIS B C 1
ATOM 2033 O O . HIS B 1 44 ? 6.844 -6.762 -18.672 1 86.94 44 HIS B O 1
ATOM 2039 N N . GLY B 1 45 ? 6.645 -8.664 -19.812 1 88.75 45 GLY B N 1
ATOM 2040 C CA . GLY B 1 45 ? 8.031 -8.688 -20.25 1 88.75 45 GLY B CA 1
ATOM 2041 C C . GLY B 1 45 ? 8.977 -9.242 -19.219 1 88.75 45 GLY B C 1
ATOM 2042 O O . GLY B 1 45 ? 10.18 -9.375 -19.453 1 88.75 45 GLY B O 1
ATOM 2043 N N . PHE B 1 46 ? 8.43 -9.609 -18.125 1 92.69 46 PHE B N 1
ATOM 2044 C CA . PHE B 1 46 ? 9.227 -10.164 -17.047 1 92.69 46 PHE B CA 1
ATOM 2045 C C . PHE B 1 46 ? 9.555 -11.633 -17.297 1 92.69 46 PHE B C 1
ATOM 2047 O O . PHE B 1 46 ? 8.703 -12.383 -17.781 1 92.69 46 PHE B O 1
ATOM 2054 N N . ASN B 1 47 ? 10.773 -12.023 -17.016 1 92.62 47 ASN B N 1
ATOM 2055 C CA . ASN B 1 47 ? 11.125 -13.438 -17.047 1 92.62 47 ASN B CA 1
ATOM 2056 C C . ASN B 1 47 ? 12.023 -13.82 -15.867 1 92.62 47 ASN B C 1
ATOM 2058 O O . ASN B 1 47 ? 12.578 -12.945 -15.195 1 92.62 47 ASN B O 1
ATOM 2062 N N . PHE B 1 48 ? 12.102 -15.086 -15.609 1 95.38 48 PHE B N 1
ATOM 2063 C CA . PHE B 1 48 ? 12.789 -15.578 -14.422 1 95.38 48 PHE B CA 1
ATOM 2064 C C . PHE B 1 48 ? 14.242 -15.914 -14.734 1 95.38 48 PHE B C 1
ATOM 2066 O O . PHE B 1 48 ? 14.93 -16.531 -13.914 1 95.38 48 PHE B O 1
ATOM 2073 N N . ASN B 1 49 ? 14.75 -15.484 -15.906 1 93.81 49 ASN B N 1
ATOM 2074 C CA . ASN B 1 49 ? 16.094 -15.867 -16.328 1 93.81 49 ASN B CA 1
ATOM 2075 C C . ASN B 1 49 ? 17.125 -14.805 -15.938 1 93.81 49 ASN B C 1
ATOM 2077 O O . ASN B 1 49 ? 18.266 -14.828 -16.422 1 93.81 49 ASN B O 1
ATOM 2081 N N . PHE B 1 50 ? 16.891 -13.898 -15.039 1 95.62 50 PHE B N 1
ATOM 2082 C CA . PHE B 1 50 ? 17.781 -12.797 -14.68 1 95.62 50 PHE B CA 1
ATOM 2083 C C . PHE B 1 50 ? 18.875 -13.273 -13.727 1 95.62 50 PHE B C 1
ATOM 2085 O O . PHE B 1 50 ? 19.891 -12.609 -13.57 1 95.62 50 PHE B O 1
ATOM 2092 N N . CYS B 1 51 ? 18.797 -14.234 -13.18 1 97.38 51 CYS B N 1
ATOM 2093 C CA . CYS B 1 51 ? 19.719 -15.016 -12.352 1 97.38 51 CYS B CA 1
ATOM 2094 C C . CYS B 1 51 ? 19.375 -16.5 -12.398 1 97.38 51 CYS B C 1
ATOM 2096 O O . CYS B 1 51 ? 19.203 -17.062 -13.477 1 97.38 51 CYS B O 1
ATOM 2098 N N . ASN B 1 52 ? 19.344 -17.219 -11.18 1 97.94 52 ASN B N 1
ATOM 2099 C CA . ASN B 1 52 ? 18.953 -18.625 -11.133 1 97.94 52 ASN B CA 1
ATOM 2100 C C . ASN B 1 52 ? 17.75 -18.844 -10.211 1 97.94 52 ASN B C 1
ATOM 2102 O O . ASN B 1 52 ? 17.906 -18.938 -8.992 1 97.94 52 ASN B O 1
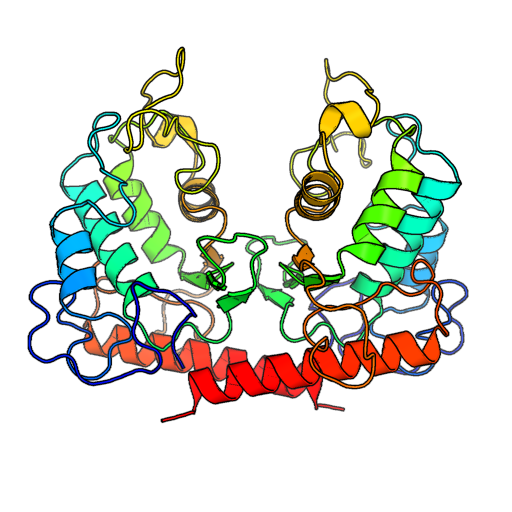ATOM 2106 N N . ILE B 1 53 ? 16.641 -18.969 -10.805 1 97.88 53 ILE B N 1
ATOM 2107 C CA . ILE B 1 53 ? 15.422 -19.297 -10.062 1 97.88 53 ILE B CA 1
ATOM 2108 C C . ILE B 1 53 ? 15.094 -20.781 -10.219 1 97.88 53 ILE B C 1
ATOM 2110 O O . ILE B 1 53 ? 14.859 -21.25 -11.328 1 97.88 53 ILE B O 1
ATOM 2114 N N . THR B 1 54 ? 15.102 -21.484 -9.102 1 97.62 54 THR B N 1
ATOM 2115 C CA . THR B 1 54 ? 14.844 -22.922 -9.148 1 97.62 54 THR B CA 1
ATOM 2116 C C . THR B 1 54 ? 13.414 -23.188 -9.609 1 97.62 54 THR B C 1
ATOM 2118 O O . THR B 1 54 ? 12.547 -22.328 -9.508 1 97.62 54 THR B O 1
ATOM 2121 N N . LYS B 1 55 ? 13.219 -24.406 -10.086 1 95.88 55 LYS B N 1
ATOM 2122 C CA . LYS B 1 55 ? 11.906 -24.781 -10.594 1 95.88 55 LYS B CA 1
ATOM 2123 C C . LYS B 1 55 ? 10.836 -24.656 -9.516 1 95.88 55 LYS B C 1
ATOM 2125 O O . LYS B 1 55 ? 9.75 -24.125 -9.773 1 95.88 55 LYS B O 1
ATOM 2130 N N . GLY B 1 56 ? 11.133 -25.125 -8.344 1 95.44 56 GLY B N 1
ATOM 2131 C CA . GLY B 1 56 ? 10.188 -25.016 -7.238 1 95.44 56 GLY B CA 1
ATOM 2132 C C . GLY B 1 56 ? 9.812 -23.578 -6.922 1 95.44 56 GLY B C 1
ATOM 2133 O O . GLY B 1 56 ? 8.633 -23.281 -6.703 1 95.44 56 GLY B O 1
ATOM 2134 N N . CYS B 1 57 ? 10.766 -22.75 -6.871 1 97.31 57 CYS B N 1
ATOM 2135 C CA . CYS B 1 57 ? 10.523 -21.328 -6.621 1 97.31 57 CYS B CA 1
ATOM 2136 C C . CYS B 1 57 ? 9.672 -20.719 -7.73 1 97.31 57 CYS B C 1
ATOM 2138 O O . CYS B 1 57 ? 8.695 -20.031 -7.453 1 97.31 57 CYS B O 1
ATOM 2140 N N . LYS B 1 58 ? 10.031 -21.016 -8.898 1 96.62 58 LYS B N 1
ATOM 2141 C CA . LYS B 1 58 ? 9.312 -20.516 -10.062 1 96.62 58 LYS B CA 1
ATOM 2142 C C . LYS B 1 58 ? 7.844 -20.922 -10.016 1 96.62 58 LYS B C 1
ATOM 2144 O O . LYS B 1 58 ? 6.961 -20.109 -10.32 1 96.62 58 LYS B O 1
ATOM 2149 N N . ASP B 1 59 ? 7.605 -22.109 -9.711 1 95.06 59 ASP B N 1
ATOM 2150 C CA . ASP B 1 59 ? 6.238 -22.609 -9.633 1 95.06 59 ASP B CA 1
ATOM 2151 C C . ASP B 1 59 ? 5.406 -21.766 -8.664 1 95.06 59 ASP B C 1
ATOM 2153 O O . ASP B 1 59 ? 4.246 -21.453 -8.938 1 95.06 59 ASP B O 1
ATOM 2157 N N . PHE B 1 60 ? 5.98 -21.391 -7.551 1 95.69 60 PHE B N 1
ATOM 2158 C CA . PHE B 1 60 ? 5.277 -20.594 -6.559 1 95.69 60 PHE B CA 1
ATOM 2159 C C . PHE B 1 60 ? 4.945 -19.203 -7.117 1 95.69 60 PHE B C 1
ATOM 2161 O O . PHE B 1 60 ? 3.854 -18.688 -6.887 1 95.69 60 PHE B O 1
ATOM 2168 N N . PHE B 1 61 ? 5.863 -18.641 -7.855 1 97.25 61 PHE B N 1
ATOM 2169 C CA . PHE B 1 61 ? 5.602 -17.359 -8.492 1 97.25 61 PHE B CA 1
ATOM 2170 C C . PHE B 1 61 ? 4.473 -17.469 -9.508 1 97.25 61 PHE B C 1
ATOM 2172 O O . PHE B 1 61 ? 3.633 -16.578 -9.617 1 97.25 61 PHE B O 1
ATOM 2179 N N . LEU B 1 62 ? 4.453 -18.516 -10.211 1 96.25 62 LEU B N 1
ATOM 2180 C CA . LEU B 1 62 ? 3.422 -18.703 -11.227 1 96.25 62 LEU B CA 1
ATOM 2181 C C . LEU B 1 62 ? 2.047 -18.844 -10.586 1 96.25 62 LEU B C 1
ATOM 2183 O O . LEU B 1 62 ? 1.059 -18.312 -11.094 1 96.25 62 LEU B O 1
ATOM 2187 N N . HIS B 1 63 ? 1.964 -19.594 -9.461 1 96.19 63 HIS B N 1
ATOM 2188 C CA . HIS B 1 63 ? 0.716 -19.688 -8.711 1 96.19 63 HIS B CA 1
ATOM 2189 C C . HIS B 1 63 ? 0.277 -18.312 -8.203 1 96.19 63 HIS B C 1
ATOM 2191 O O . HIS B 1 63 ? -0.907 -17.969 -8.266 1 96.19 63 HIS B O 1
ATOM 2197 N N . GLU B 1 64 ? 1.212 -17.625 -7.715 1 96.81 64 GLU B N 1
ATOM 2198 C CA . GLU B 1 64 ? 0.931 -16.266 -7.23 1 96.81 64 GLU B CA 1
ATOM 2199 C C . GLU B 1 64 ? 0.44 -15.375 -8.359 1 96.81 64 GLU B C 1
ATOM 2201 O O . GLU B 1 64 ? -0.508 -14.602 -8.18 1 96.81 64 GLU B O 1
ATOM 2206 N N . HIS B 1 65 ? 1.066 -15.453 -9.531 1 96.81 65 HIS B N 1
ATOM 2207 C CA . HIS B 1 65 ? 0.631 -14.688 -10.688 1 96.81 65 HIS B CA 1
ATOM 2208 C C . HIS B 1 65 ? -0.812 -15.016 -11.055 1 96.81 65 HIS B C 1
ATOM 2210 O O . HIS B 1 65 ? -1.589 -14.117 -11.398 1 96.81 65 HIS B O 1
ATOM 2216 N N . CYS B 1 66 ? -1.114 -16.281 -11.016 1 97.19 66 CYS B N 1
ATOM 2217 C CA . CYS B 1 66 ? -2.484 -16.688 -11.305 1 97.19 66 CYS B CA 1
ATOM 2218 C C . CYS B 1 66 ? -3.465 -16.047 -10.336 1 97.19 66 CYS B C 1
ATOM 2220 O O . CYS B 1 66 ? -4.512 -15.547 -10.742 1 97.19 66 CYS B O 1
ATOM 2222 N N . MET B 1 67 ? -3.121 -16.031 -9.055 1 97 67 MET B N 1
ATOM 2223 C CA . MET B 1 67 ? -4.012 -15.438 -8.062 1 97 67 MET B CA 1
ATOM 2224 C C . MET B 1 67 ? -4.199 -13.945 -8.32 1 97 67 MET B C 1
ATOM 2226 O O . MET B 1 67 ? -5.328 -13.461 -8.383 1 97 67 MET B O 1
ATOM 2230 N N . VAL B 1 68 ? -3.16 -13.227 -8.539 1 96.44 68 VAL B N 1
ATOM 2231 C CA . VAL B 1 68 ? -3.207 -11.766 -8.602 1 96.44 68 VAL B CA 1
ATOM 2232 C C . VAL B 1 68 ? -3.869 -11.328 -9.906 1 96.44 68 VAL B C 1
ATOM 2234 O O . VAL B 1 68 ? -4.547 -10.297 -9.953 1 96.44 68 VAL B O 1
ATOM 2237 N N . LYS B 1 69 ? -3.771 -12.117 -10.969 1 96.88 69 LYS B N 1
ATOM 2238 C CA . LYS B 1 69 ? -4.285 -11.688 -12.266 1 96.88 69 LYS B CA 1
ATOM 2239 C C . LYS B 1 69 ? -5.688 -12.242 -12.516 1 96.88 69 LYS B C 1
ATOM 2241 O O . LYS B 1 69 ? -6.473 -11.641 -13.25 1 96.88 69 LYS B O 1
ATOM 2246 N N . CYS B 1 70 ? -6 -13.352 -11.898 1 97.31 70 CYS B N 1
ATOM 2247 C CA . CYS B 1 70 ? -7.227 -14.016 -12.336 1 97.31 70 CYS B CA 1
ATOM 2248 C C . CYS B 1 70 ? -8.281 -13.977 -11.234 1 97.31 70 CYS B C 1
ATOM 2250 O O . CYS B 1 70 ? -9.477 -14.141 -11.508 1 97.31 70 CYS B O 1
ATOM 2252 N N . SER B 1 71 ? -7.922 -13.867 -9.961 1 96.75 71 SER B N 1
ATOM 2253 C CA . SER B 1 71 ? -8.875 -13.914 -8.859 1 96.75 71 SER B CA 1
ATOM 2254 C C . SER B 1 71 ? -9.805 -12.711 -8.875 1 96.75 71 SER B C 1
ATOM 2256 O O . SER B 1 71 ? -9.352 -11.57 -8.984 1 96.75 71 SER B O 1
ATOM 2258 N N . PRO B 1 72 ? -11.094 -12.922 -8.758 1 96.25 72 PRO B N 1
ATOM 2259 C CA . PRO B 1 72 ? -12.023 -11.797 -8.641 1 96.25 72 PRO B CA 1
ATOM 2260 C C . PRO B 1 72 ? -12.227 -11.344 -7.199 1 96.25 72 PRO B C 1
ATOM 2262 O O . PRO B 1 72 ? -13.109 -10.523 -6.926 1 96.25 72 PRO B O 1
ATOM 2265 N N . HIS B 1 73 ? -11.398 -11.867 -6.273 1 95.56 73 HIS B N 1
ATOM 2266 C CA . HIS B 1 73 ? -11.68 -11.664 -4.859 1 95.56 73 HIS B CA 1
ATOM 2267 C C . HIS B 1 73 ? -10.633 -10.766 -4.211 1 95.56 73 HIS B C 1
ATOM 2269 O O . HIS B 1 73 ? -10.367 -10.875 -3.014 1 95.56 73 HIS B O 1
ATOM 2275 N N . LEU B 1 74 ? -10.07 -9.867 -5.016 1 96.5 74 LEU B N 1
ATOM 2276 C CA . LEU B 1 74 ? -9.031 -9 -4.473 1 96.5 74 LEU B CA 1
ATOM 2277 C C . LEU B 1 74 ? -9.516 -7.555 -4.387 1 96.5 74 LEU B C 1
ATOM 2279 O O . LEU B 1 74 ? -8.727 -6.645 -4.145 1 96.5 74 LEU B O 1
ATOM 2283 N N . GLY B 1 75 ? -10.773 -7.32 -4.492 1 94.38 75 GLY B N 1
ATOM 2284 C CA . GLY B 1 75 ? -11.406 -6.016 -4.613 1 94.38 75 GLY B CA 1
ATOM 2285 C C . GLY B 1 75 ? -10.953 -5.035 -3.545 1 94.38 75 GLY B C 1
ATOM 2286 O O . GLY B 1 75 ? -10.523 -3.924 -3.859 1 94.38 75 GLY B O 1
ATOM 2287 N N . PRO B 1 76 ? -10.961 -5.418 -2.283 1 94.31 76 PRO B N 1
ATOM 2288 C CA . PRO B 1 76 ? -10.641 -4.484 -1.202 1 94.31 76 PRO B CA 1
ATOM 2289 C C . PRO B 1 76 ? -9.188 -4.016 -1.238 1 94.31 76 PRO B C 1
ATOM 2291 O O . PRO B 1 76 ? -8.836 -3.027 -0.589 1 94.31 76 PRO B O 1
ATOM 2294 N N . TRP B 1 77 ? -8.328 -4.68 -2.047 1 95.12 77 TRP B N 1
ATOM 2295 C CA . TRP B 1 77 ? -6.902 -4.383 -2.006 1 95.12 77 TRP B CA 1
ATOM 2296 C C . TRP B 1 77 ? -6.414 -3.855 -3.354 1 95.12 77 TRP B C 1
ATOM 2298 O O . TRP B 1 77 ? -5.211 -3.764 -3.592 1 95.12 77 TRP B O 1
ATOM 2308 N N . ILE B 1 78 ? -7.336 -3.572 -4.234 1 93.62 78 ILE B N 1
ATOM 2309 C CA . ILE B 1 78 ? -7.008 -2.939 -5.504 1 93.62 78 ILE B CA 1
ATOM 2310 C C . ILE B 1 78 ? -7.035 -1.421 -5.348 1 93.62 78 ILE B C 1
ATOM 2312 O O . ILE B 1 78 ? -8.031 -0.857 -4.895 1 93.62 78 ILE B O 1
ATOM 2316 N N . VAL B 1 79 ? -5.926 -0.833 -5.691 1 89.38 79 VAL B N 1
ATOM 2317 C CA . VAL B 1 79 ? -5.809 0.611 -5.512 1 89.38 79 VAL B CA 1
ATOM 2318 C C . VAL B 1 79 ? -5.395 1.262 -6.832 1 89.38 79 VAL B C 1
ATOM 2320 O O . VAL B 1 79 ? -4.781 0.616 -7.684 1 89.38 79 VAL B O 1
ATOM 2323 N N . LYS B 1 80 ? -5.734 2.561 -6.945 1 86.62 80 LYS B N 1
ATOM 2324 C CA . LYS B 1 80 ? -5.266 3.34 -8.086 1 86.62 80 LYS B CA 1
ATOM 2325 C C . LYS B 1 80 ? -3.785 3.689 -7.938 1 86.62 80 LYS B C 1
ATOM 2327 O O . LYS B 1 80 ? -3.311 3.947 -6.832 1 86.62 80 LYS B O 1
ATOM 2332 N N . THR B 1 81 ? -3.127 3.646 -9.039 1 85.38 81 THR B N 1
ATOM 2333 C CA . THR B 1 81 ? -1.712 3.998 -9.047 1 85.38 81 THR B CA 1
ATOM 2334 C C . THR B 1 81 ? -1.453 5.188 -9.969 1 85.38 81 THR B C 1
ATOM 2336 O O . THR B 1 81 ? -2.336 5.598 -10.719 1 85.38 81 THR B O 1
ATOM 2339 N N . SER B 1 82 ? -0.296 5.785 -9.836 1 80.25 82 SER B N 1
ATOM 2340 C CA . SER B 1 82 ? 0.083 6.93 -10.664 1 80.25 82 SER B CA 1
ATOM 2341 C C . SER B 1 82 ? 0.718 6.477 -11.977 1 80.25 82 SER B C 1
ATOM 2343 O O . SER B 1 82 ? 1.084 7.301 -12.812 1 80.25 82 SER B O 1
ATOM 2345 N N . SER B 1 83 ? 0.785 5.23 -12.18 1 79.44 83 SER B N 1
ATOM 2346 C CA . SER B 1 83 ? 1.405 4.68 -13.383 1 79.44 83 SER B CA 1
ATOM 2347 C C . SER B 1 83 ? 0.463 4.766 -14.578 1 79.44 83 SER B C 1
ATOM 2349 O O . SER B 1 83 ? -0.739 4.531 -14.445 1 79.44 83 SER B O 1
ATOM 2351 N N . SER B 1 84 ? 1.037 5.117 -15.711 1 75.19 84 SER B N 1
ATOM 2352 C CA . SER B 1 84 ? 0.249 5.098 -16.938 1 75.19 84 SER B CA 1
ATOM 2353 C C . SER B 1 84 ? 0.034 3.674 -17.438 1 75.19 84 SER B C 1
ATOM 2355 O O . SER B 1 84 ? -0.959 3.389 -18.109 1 75.19 84 SER B O 1
ATOM 2357 N N . LYS B 1 85 ? 0.912 2.809 -17.125 1 75.75 85 LYS B N 1
ATOM 2358 C CA . LYS B 1 85 ? 0.869 1.428 -17.594 1 75.75 85 LYS B CA 1
ATOM 2359 C C . LYS B 1 85 ? -0.007 0.565 -16.688 1 75.75 85 LYS B C 1
ATOM 2361 O O . LYS B 1 85 ? -0.716 -0.323 -17.172 1 75.75 85 LYS B O 1
ATOM 2366 N N . PHE B 1 86 ? 0.081 0.859 -15.469 1 79.88 86 PHE B N 1
ATOM 2367 C CA . PHE B 1 86 ? -0.681 0.115 -14.477 1 79.88 86 PHE B CA 1
ATOM 2368 C C . PHE B 1 86 ? -1.589 1.046 -13.68 1 79.88 86 PHE B C 1
ATOM 2370 O O . PHE B 1 86 ? -1.221 1.507 -12.602 1 79.88 86 PHE B O 1
ATOM 2377 N N . LYS B 1 87 ? -2.752 1.226 -14.141 1 83.5 87 LYS B N 1
ATOM 2378 C CA . LYS B 1 87 ? -3.664 2.207 -13.562 1 83.5 87 LYS B CA 1
ATOM 2379 C C . LYS B 1 87 ? -4.156 1.763 -12.195 1 83.5 87 LYS B C 1
ATOM 2381 O O . LYS B 1 87 ? -4.477 2.596 -11.344 1 83.5 87 LYS B O 1
ATOM 2386 N N . GLU B 1 88 ? -4.289 0.436 -12.055 1 90.75 88 GLU B N 1
ATOM 2387 C CA . GLU B 1 88 ? -4.629 -0.157 -10.766 1 90.75 88 GLU B CA 1
ATOM 2388 C C . GLU B 1 88 ? -3.709 -1.331 -10.438 1 90.75 88 GLU B C 1
ATOM 2390 O O . GLU B 1 88 ? -3.191 -1.991 -11.344 1 90.75 88 GLU B O 1
ATOM 2395 N N . ASN B 1 89 ? -3.459 -1.487 -9.219 1 91.5 89 ASN B N 1
ATOM 2396 C CA . ASN B 1 89 ? -2.666 -2.611 -8.734 1 91.5 89 ASN B CA 1
ATOM 2397 C C . ASN B 1 89 ? -3.105 -3.047 -7.336 1 91.5 89 ASN B C 1
ATOM 2399 O O . ASN B 1 89 ? -3.885 -2.352 -6.684 1 91.5 89 ASN B O 1
ATOM 2403 N N . VAL B 1 90 ? -2.625 -4.242 -6.953 1 94.5 90 VAL B N 1
ATOM 2404 C CA . VAL B 1 90 ? -2.957 -4.75 -5.625 1 94.5 90 VAL B CA 1
ATOM 2405 C C . VAL B 1 90 ? -1.92 -4.266 -4.613 1 94.5 90 VAL B C 1
ATOM 2407 O O . VAL B 1 90 ? -0.742 -4.113 -4.945 1 94.5 90 VAL B O 1
ATOM 2410 N N . PHE B 1 91 ? -2.359 -4.012 -3.43 1 93.88 91 PHE B N 1
ATOM 2411 C CA . PHE B 1 91 ? -1.492 -3.615 -2.328 1 93.88 91 PHE B CA 1
ATOM 2412 C C . PHE B 1 91 ? -1.979 -4.211 -1.013 1 93.88 91 PHE B C 1
ATOM 2414 O O . PHE B 1 91 ? -3.184 -4.25 -0.75 1 93.88 91 PHE B O 1
ATOM 2421 N N . LYS B 1 92 ? -1.031 -4.828 -0.298 1 94.75 92 LYS B N 1
ATOM 2422 C CA . LYS B 1 92 ? -1.2 -5.273 1.083 1 94.75 92 LYS B CA 1
ATOM 2423 C C . LYS B 1 92 ? -2.291 -6.332 1.188 1 94.75 92 LYS B C 1
ATOM 2425 O O . LYS B 1 92 ? -3.068 -6.34 2.146 1 94.75 92 LYS B O 1
ATOM 2430 N N . ILE B 1 93 ? -2.42 -7.129 0.179 1 95.88 93 ILE B N 1
ATOM 2431 C CA . ILE B 1 93 ? -3.238 -8.32 0.359 1 95.88 93 ILE B CA 1
ATOM 2432 C C . ILE B 1 93 ? -2.795 -9.07 1.614 1 95.88 93 ILE B C 1
ATOM 2434 O O . ILE B 1 93 ? -1.603 -9.32 1.807 1 95.88 93 ILE B O 1
ATOM 2438 N N . PRO B 1 94 ? -3.748 -9.43 2.498 1 94.5 94 PRO B N 1
ATOM 2439 C CA . PRO B 1 94 ? -3.324 -10.18 3.684 1 94.5 94 PRO B CA 1
ATOM 2440 C C . PRO B 1 94 ? -2.938 -11.617 3.361 1 94.5 94 PRO B C 1
ATOM 2442 O O . PRO B 1 94 ? -3.811 -12.461 3.121 1 94.5 94 PRO B O 1
ATOM 2445 N N . LEU B 1 95 ? -1.643 -11.906 3.369 1 94.75 95 LEU B N 1
ATOM 2446 C CA . LEU B 1 95 ? -1.13 -13.242 3.084 1 94.75 95 LEU B CA 1
ATOM 2447 C C . LEU B 1 95 ? -0.858 -14.008 4.375 1 94.75 95 L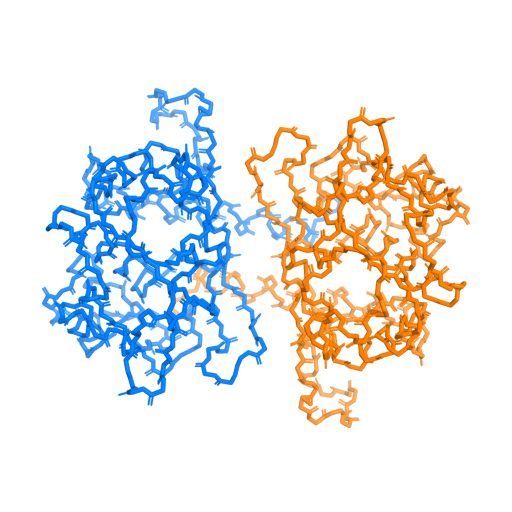EU B C 1
ATOM 2449 O O . LEU B 1 95 ? -0.192 -13.492 5.277 1 94.75 95 LEU B O 1
ATOM 2453 N N . CYS B 1 96 ? -1.394 -15.219 4.461 1 92.75 96 CYS B N 1
ATOM 2454 C CA . CYS B 1 96 ? -1.115 -16.047 5.625 1 92.75 96 CYS B CA 1
ATOM 2455 C C . CYS B 1 96 ? 0.375 -16.344 5.742 1 92.75 96 CYS B C 1
ATOM 2457 O O . CYS B 1 96 ? 1.021 -16.703 4.758 1 92.75 96 CYS B O 1
ATOM 2459 N N . GLU B 1 97 ? 0.856 -16.25 6.945 1 93.25 97 GLU B N 1
ATOM 2460 C CA . GLU B 1 97 ? 2.277 -16.453 7.219 1 93.25 97 GLU B CA 1
ATOM 2461 C C . GLU B 1 97 ? 2.734 -17.844 6.777 1 93.25 97 GLU B C 1
ATOM 2463 O O . GLU B 1 97 ? 3.861 -18 6.305 1 93.25 97 GLU B O 1
ATOM 2468 N N . SER B 1 98 ? 1.886 -18.812 6.93 1 91.88 98 SER B N 1
ATOM 2469 C CA . SER B 1 98 ? 2.232 -20.172 6.531 1 91.88 98 SER B CA 1
ATOM 2470 C C . SER B 1 98 ? 2.578 -20.25 5.047 1 91.88 98 SER B C 1
ATOM 2472 O O . SER B 1 98 ? 3.561 -20.875 4.664 1 91.88 98 SER B O 1
ATOM 2474 N N . ASP B 1 99 ? 1.756 -19.562 4.227 1 94.31 99 ASP B N 1
ATOM 2475 C CA . ASP B 1 99 ? 2.014 -19.562 2.791 1 94.31 99 ASP B CA 1
ATOM 2476 C C . ASP B 1 99 ? 3.314 -18.828 2.469 1 94.31 99 ASP B C 1
ATOM 2478 O O . ASP B 1 99 ? 4.086 -19.266 1.615 1 94.31 99 ASP B O 1
ATOM 2482 N N . CYS B 1 100 ? 3.518 -17.766 3.145 1 95.88 100 CYS B N 1
ATOM 2483 C CA . CYS B 1 100 ? 4.738 -16.984 2.943 1 95.88 100 CYS B CA 1
ATOM 2484 C C . CYS B 1 100 ? 5.973 -17.812 3.279 1 95.88 100 CYS B C 1
ATOM 2486 O O . CYS B 1 100 ? 6.949 -17.812 2.531 1 95.88 100 CYS B O 1
ATOM 2488 N N . ASN B 1 101 ? 5.895 -18.516 4.391 1 95.75 101 ASN B N 1
ATOM 2489 C CA . ASN B 1 101 ? 7.016 -19.359 4.793 1 95.75 101 ASN B CA 1
ATOM 2490 C C . ASN B 1 101 ? 7.328 -20.406 3.736 1 95.75 101 ASN B C 1
ATOM 2492 O O . ASN B 1 101 ? 8.492 -20.641 3.406 1 95.75 101 ASN B O 1
ATOM 2496 N N . LYS B 1 102 ? 6.355 -21.031 3.199 1 96.44 102 LYS B N 1
ATOM 2497 C CA . LYS B 1 102 ? 6.547 -22.047 2.168 1 96.44 102 LYS B CA 1
ATOM 2498 C C . LYS B 1 102 ? 7.141 -21.438 0.902 1 96.44 102 LYS B C 1
ATOM 2500 O O . LYS B 1 102 ? 8.031 -22.031 0.286 1 96.44 102 LYS B O 1
ATOM 2505 N N . TRP B 1 103 ? 6.613 -20.328 0.52 1 97.44 103 TRP B N 1
ATOM 2506 C CA . TRP B 1 103 ? 7.113 -19.625 -0.656 1 97.44 103 TRP B CA 1
ATOM 2507 C C . TRP B 1 103 ? 8.594 -19.281 -0.5 1 97.44 103 TRP B C 1
ATOM 2509 O O . TRP B 1 103 ? 9.398 -19.562 -1.388 1 97.44 103 TRP B O 1
ATOM 2519 N N . TYR B 1 104 ? 8.898 -18.75 0.617 1 97.94 104 TYR B N 1
ATOM 2520 C CA . TYR B 1 104 ? 10.273 -18.359 0.911 1 97.94 104 TYR B CA 1
ATOM 2521 C C . TYR B 1 104 ? 11.188 -19.578 0.941 1 97.94 104 TYR B C 1
ATOM 2523 O O . TYR B 1 104 ? 12.297 -19.547 0.408 1 97.94 104 TYR B O 1
ATOM 2531 N N . GLU B 1 105 ? 10.766 -20.609 1.568 1 97.38 105 GLU B N 1
ATOM 2532 C CA . GLU B 1 105 ? 11.555 -21.828 1.646 1 97.38 105 GLU B CA 1
ATOM 2533 C C . GLU B 1 105 ? 11.844 -22.391 0.255 1 97.38 105 GLU B C 1
ATOM 2535 O O . GLU B 1 105 ? 12.961 -22.812 -0.031 1 97.38 105 GLU B O 1
ATOM 2540 N N . ALA B 1 106 ? 10.867 -22.391 -0.579 1 97.38 106 ALA B N 1
ATOM 2541 C CA . ALA B 1 106 ? 11.031 -22.891 -1.938 1 97.38 106 ALA B CA 1
ATOM 2542 C C . ALA B 1 106 ? 12.023 -22.047 -2.723 1 97.38 106 ALA B C 1
ATOM 2544 O O . ALA B 1 106 ? 12.633 -22.531 -3.682 1 97.38 106 ALA B O 1
ATOM 2545 N N . CYS B 1 107 ? 12.203 -20.812 -2.303 1 98.06 107 CYS B N 1
ATOM 2546 C CA . CYS B 1 107 ? 12.984 -19.875 -3.104 1 98.06 107 CYS B CA 1
ATOM 2547 C C . CYS B 1 107 ? 14.336 -19.609 -2.453 1 98.06 107 CYS B C 1
ATOM 2549 O O . CYS B 1 107 ? 15.195 -18.938 -3.043 1 98.06 107 CYS B O 1
ATOM 2551 N N . SER B 1 108 ? 14.539 -20.141 -1.291 1 95.81 108 SER B N 1
ATOM 2552 C CA . SER B 1 108 ? 15.672 -19.75 -0.458 1 95.81 108 SER B CA 1
ATOM 2553 C C . SER B 1 108 ? 17 -19.969 -1.184 1 95.81 108 SER B C 1
ATOM 2555 O O . SER B 1 108 ? 17.922 -19.172 -1.037 1 95.81 108 SER B O 1
ATOM 2557 N N . SER B 1 109 ? 17.109 -20.984 -2.02 1 95.38 109 SER B N 1
ATOM 2558 C CA . SER B 1 109 ? 18.375 -21.297 -2.691 1 95.38 109 SER B CA 1
ATOM 2559 C C . SER B 1 109 ? 18.422 -20.672 -4.086 1 95.38 109 SER B C 1
ATOM 2561 O O . SER B 1 109 ? 19.469 -20.703 -4.75 1 95.38 109 SER B O 1
ATOM 2563 N N . SER B 1 110 ? 17.312 -20.156 -4.555 1 98.25 110 SER B N 1
ATOM 2564 C CA . SER B 1 110 ? 17.344 -19.359 -5.773 1 98.25 110 SER B CA 1
ATOM 2565 C C . SER B 1 110 ? 18.156 -18.094 -5.582 1 98.25 110 SER B C 1
ATOM 2567 O O . SER B 1 110 ? 18.406 -17.672 -4.449 1 98.25 110 SER B O 1
ATOM 2569 N N . THR B 1 111 ? 18.656 -17.562 -6.688 1 98.5 111 THR B N 1
ATOM 2570 C CA . THR B 1 111 ? 19.438 -16.328 -6.59 1 98.5 111 THR B CA 1
ATOM 2571 C C . THR B 1 111 ? 18.734 -15.195 -7.336 1 98.5 111 THR B C 1
ATOM 2573 O O . THR B 1 111 ? 18.078 -15.422 -8.352 1 98.5 111 THR B O 1
ATOM 2576 N N . ALA B 1 112 ? 18.844 -13.977 -6.852 1 98.12 112 ALA B N 1
ATOM 2577 C CA . ALA B 1 112 ? 18.297 -12.758 -7.438 1 98.12 112 ALA B CA 1
ATOM 2578 C C . ALA B 1 112 ? 19.25 -11.578 -7.262 1 98.12 112 ALA B C 1
ATOM 2580 O O . ALA B 1 112 ? 20.234 -11.68 -6.52 1 98.12 112 ALA B O 1
ATOM 2581 N N . CYS B 1 113 ? 18.984 -10.516 -7.992 1 98 113 CYS B N 1
ATOM 2582 C CA . CYS B 1 113 ? 19.891 -9.375 -7.957 1 98 113 CYS B CA 1
ATOM 2583 C C . CYS B 1 113 ? 19.156 -8.117 -7.492 1 98 113 CYS B C 1
ATOM 2585 O O . CYS B 1 113 ? 19.703 -7.016 -7.566 1 98 113 CYS B O 1
ATOM 2587 N N . ALA B 1 114 ? 17.906 -8.289 -7.098 1 95.94 114 ALA B N 1
ATOM 2588 C CA . ALA B 1 114 ? 17.109 -7.152 -6.648 1 95.94 114 ALA B CA 1
ATOM 2589 C C . ALA B 1 114 ? 16.172 -7.559 -5.512 1 95.94 114 ALA B C 1
ATOM 2591 O O . ALA B 1 114 ? 15.797 -8.727 -5.395 1 95.94 114 ALA B O 1
ATOM 2592 N N . THR B 1 115 ? 15.805 -6.594 -4.688 1 94.56 115 THR B N 1
ATOM 2593 C CA . THR B 1 115 ? 14.852 -6.836 -3.611 1 94.56 115 THR B CA 1
ATOM 2594 C C . THR B 1 115 ? 13.422 -6.648 -4.105 1 94.56 115 THR B C 1
ATOM 2596 O O . THR B 1 115 ? 12.5 -7.344 -3.658 1 94.56 115 THR B O 1
ATOM 2599 N N . ASN B 1 116 ? 13.273 -5.699 -4.934 1 95.19 116 ASN B N 1
ATOM 2600 C CA . ASN B 1 116 ? 11.977 -5.391 -5.527 1 95.19 116 ASN B CA 1
ATOM 2601 C C . ASN B 1 116 ? 11.938 -5.754 -7.008 1 95.19 116 ASN B C 1
ATOM 2603 O O . ASN B 1 116 ? 12.633 -5.145 -7.82 1 95.19 116 ASN B O 1
ATOM 2607 N N . TRP B 1 117 ? 11.117 -6.711 -7.328 1 95.44 117 TRP B N 1
ATOM 2608 C CA . TRP B 1 117 ? 11.094 -7.246 -8.688 1 95.44 117 TRP B CA 1
ATOM 2609 C C . TRP B 1 117 ? 10.078 -6.512 -9.547 1 95.44 117 TRP B C 1
ATOM 2611 O O . TRP B 1 117 ? 10.023 -6.707 -10.766 1 95.44 117 TRP B O 1
ATOM 2621 N N . ARG B 1 118 ? 9.297 -5.688 -8.961 1 89.44 118 ARG B N 1
ATOM 2622 C CA . ARG B 1 118 ? 8.258 -4.965 -9.695 1 89.44 118 ARG B CA 1
ATOM 2623 C C . ARG B 1 118 ? 8.734 -3.568 -10.078 1 89.44 118 ARG B C 1
ATOM 2625 O O . ARG B 1 118 ? 8.516 -3.117 -11.203 1 89.44 118 ARG B O 1
ATOM 2632 N N . SER B 1 119 ? 9.359 -2.91 -9.156 1 85.44 119 SER B N 1
ATOM 2633 C CA . SER B 1 119 ? 9.703 -1.508 -9.375 1 85.44 119 SER B CA 1
ATOM 2634 C C . SER B 1 119 ? 11.172 -1.246 -9.062 1 85.44 119 SER B C 1
ATOM 2636 O O . SER B 1 119 ? 11.641 -1.534 -7.965 1 85.44 119 SER B O 1
ATOM 2638 N N . GLY B 1 120 ? 11.891 -0.745 -10.008 1 84.38 120 GLY B N 1
ATOM 2639 C CA . GLY B 1 120 ? 13.219 -0.182 -9.812 1 84.38 120 GLY B CA 1
ATOM 2640 C C . GLY B 1 120 ? 14.297 -1.237 -9.688 1 84.38 120 GLY B C 1
ATOM 2641 O O . GLY B 1 120 ? 15.492 -0.913 -9.664 1 84.38 120 GLY B O 1
ATOM 2642 N N . GLY B 1 121 ? 13.891 -2.477 -9.625 1 90.56 121 GLY B N 1
ATOM 2643 C CA . GLY B 1 121 ? 14.891 -3.494 -9.328 1 90.56 121 GLY B CA 1
ATOM 2644 C C . GLY B 1 121 ? 15.656 -3.949 -10.555 1 90.56 121 GLY B C 1
ATOM 2645 O O . GLY B 1 121 ? 16.734 -4.535 -10.438 1 90.56 121 GLY B O 1
ATOM 2646 N N . PHE B 1 122 ? 15.141 -3.627 -11.711 1 94.94 122 PHE B N 1
ATOM 2647 C CA . PHE B 1 122 ? 15.734 -4.203 -12.906 1 94.94 122 PHE B CA 1
ATOM 2648 C C . PHE B 1 122 ? 16.016 -3.121 -13.945 1 94.94 122 PHE B C 1
ATOM 2650 O O . PHE B 1 122 ? 15.453 -2.025 -13.875 1 94.94 122 PHE B O 1
ATOM 2657 N N . ASP B 1 123 ? 16.969 -3.391 -14.766 1 94.88 123 ASP B N 1
ATOM 2658 C CA . ASP B 1 123 ? 17.188 -2.654 -16 1 94.88 123 ASP B CA 1
ATOM 2659 C C . ASP B 1 123 ? 16.297 -3.197 -17.125 1 94.88 123 ASP B C 1
ATOM 2661 O O . ASP B 1 123 ? 16.422 -4.363 -17.5 1 94.88 123 ASP B O 1
ATOM 2665 N N . TRP B 1 124 ? 15.484 -2.352 -17.672 1 92.44 124 TRP B N 1
ATOM 2666 C CA . TRP B 1 124 ? 14.5 -2.781 -18.656 1 92.44 124 TRP B CA 1
ATOM 2667 C C . TRP B 1 124 ? 14.883 -2.281 -20.047 1 92.44 124 TRP B C 1
ATOM 2669 O O . TRP B 1 124 ? 14.078 -2.367 -20.984 1 92.44 124 TRP B O 1
ATOM 2679 N N . SER B 1 125 ? 16.016 -1.805 -20.203 1 92.81 125 SER B N 1
ATOM 2680 C CA . SER B 1 125 ? 16.438 -1.171 -21.453 1 92.81 125 SER B CA 1
ATOM 2681 C C . SER B 1 125 ? 16.422 -2.162 -22.609 1 92.81 125 SER B C 1
ATOM 2683 O O . SER B 1 125 ? 16.25 -1.772 -23.766 1 92.81 125 SER B O 1
ATOM 2685 N N . SER B 1 126 ? 16.516 -3.422 -22.453 1 91.56 126 SER B N 1
ATOM 2686 C CA . SER B 1 126 ? 16.547 -4.453 -23.484 1 91.56 126 SER B CA 1
ATOM 2687 C C . SER B 1 126 ? 15.148 -4.965 -23.781 1 91.56 126 SER B C 1
ATOM 2689 O O . SER B 1 126 ? 14.969 -5.859 -24.625 1 91.56 126 SER B O 1
ATOM 2691 N N . GLY B 1 127 ? 14.125 -4.457 -23.047 1 90.06 127 GLY B N 1
ATOM 2692 C CA . GLY B 1 127 ? 12.766 -4.926 -23.25 1 90.06 127 GLY B CA 1
ATOM 2693 C C . GLY B 1 127 ? 12.336 -5.996 -22.266 1 90.06 127 GLY B C 1
ATOM 2694 O O . GLY B 1 127 ? 11.164 -6.348 -22.188 1 90.06 127 GLY B O 1
ATOM 2695 N N . THR B 1 128 ? 13.32 -6.555 -21.609 1 92.69 128 THR B N 1
ATOM 2696 C CA . THR B 1 128 ? 13.055 -7.5 -20.531 1 92.69 128 THR B CA 1
ATOM 2697 C C . THR B 1 128 ? 13.891 -7.16 -19.297 1 92.69 128 THR B C 1
ATOM 2699 O O . THR B 1 128 ? 14.781 -6.309 -19.359 1 92.69 128 THR B O 1
ATOM 2702 N N . ASN B 1 129 ? 13.5 -7.742 -18.141 1 94.5 129 ASN B N 1
ATOM 2703 C CA . ASN B 1 129 ? 14.203 -7.449 -16.891 1 94.5 129 ASN B CA 1
ATOM 2704 C C . ASN B 1 129 ? 15.617 -8.023 -16.906 1 94.5 129 ASN B C 1
ATOM 2706 O O . ASN B 1 129 ? 15.805 -9.211 -17.172 1 94.5 129 ASN B O 1
ATOM 2710 N N . GLN B 1 130 ? 16.547 -7.195 -16.641 1 95.81 130 GLN B N 1
ATOM 2711 C CA . GLN B 1 130 ? 17.938 -7.57 -16.453 1 95.81 130 GLN B CA 1
ATOM 2712 C C . GLN B 1 130 ? 18.516 -6.934 -15.203 1 95.81 130 GLN B C 1
ATOM 2714 O O . GLN B 1 130 ? 18.109 -5.836 -14.805 1 95.81 130 GLN B O 1
ATOM 2719 N N . CYS B 1 131 ? 19.438 -7.684 -14.625 1 97 131 CYS B N 1
ATOM 2720 C CA . CYS B 1 131 ? 20.109 -7.078 -13.484 1 97 131 CYS B CA 1
ATOM 2721 C C . CYS B 1 131 ? 20.828 -5.797 -13.891 1 97 131 CYS B C 1
ATOM 2723 O O . CYS B 1 131 ? 21.422 -5.723 -14.969 1 97 131 CYS B O 1
ATOM 2725 N N . HIS B 1 132 ? 20.75 -4.797 -13 1 95.81 132 HIS B N 1
ATOM 2726 C CA . HIS B 1 132 ? 21.531 -3.592 -13.242 1 95.81 132 HIS B CA 1
ATOM 2727 C C . HIS B 1 132 ? 23.031 -3.902 -13.289 1 95.81 132 HIS B C 1
ATOM 2729 O O . HIS B 1 132 ? 23.484 -4.863 -12.672 1 95.81 132 HIS B O 1
ATOM 2735 N N . GLU B 1 133 ? 23.703 -3.02 -14 1 94.25 133 GLU B N 1
ATOM 2736 C CA . GLU B 1 133 ? 25.156 -3.182 -14.047 1 94.25 133 GLU B CA 1
ATOM 2737 C C . GLU B 1 133 ? 25.766 -3.131 -12.656 1 94.25 133 GLU B C 1
ATOM 2739 O O . GLU B 1 133 ? 25.406 -2.266 -11.852 1 94.25 133 GLU B O 1
ATOM 2744 N N . GLY B 1 134 ? 26.547 -4.09 -12.406 1 94.69 134 GLY B N 1
ATOM 2745 C CA . GLY B 1 134 ? 27.234 -4.109 -11.133 1 94.69 134 GLY B CA 1
ATOM 2746 C C . GLY B 1 134 ? 26.5 -4.898 -10.062 1 94.69 134 GLY B C 1
ATOM 2747 O O . GLY B 1 134 ? 27.047 -5.195 -9.008 1 94.69 134 GLY B O 1
ATOM 2748 N N . TYR B 1 135 ? 25.266 -5.18 -10.305 1 95.31 135 TYR B N 1
ATOM 2749 C CA . TYR B 1 135 ? 24.5 -5.977 -9.344 1 95.31 135 TYR B CA 1
ATOM 2750 C C . TYR B 1 135 ? 24.906 -7.445 -9.422 1 95.31 135 TYR B C 1
ATOM 2752 O O . TYR B 1 135 ? 25.188 -7.957 -10.508 1 95.31 135 TYR B O 1
ATOM 2760 N N . LYS B 1 136 ? 24.953 -8.156 -8.297 1 96.31 136 LYS B N 1
ATOM 2761 C CA . LYS B 1 136 ? 25.328 -9.57 -8.227 1 96.31 136 LYS B CA 1
ATOM 2762 C C . LYS B 1 136 ? 24.125 -10.438 -7.875 1 96.31 136 LYS B C 1
ATOM 2764 O O . LYS B 1 136 ? 23.25 -10.016 -7.121 1 96.31 136 LYS B O 1
ATOM 2769 N N . CYS B 1 137 ? 24.141 -11.594 -8.484 1 98 137 CYS B N 1
ATOM 2770 C CA . CYS B 1 137 ? 23.141 -12.586 -8.117 1 98 137 CYS B CA 1
ATOM 2771 C C . CYS B 1 137 ? 23.484 -13.234 -6.777 1 98 137 CYS B C 1
ATOM 2773 O O . CYS B 1 137 ? 24.531 -13.867 -6.637 1 98 137 CYS B O 1
ATOM 2775 N N . LEU B 1 138 ? 22.625 -13.094 -5.801 1 98 138 LEU B N 1
ATOM 2776 C CA . LEU B 1 138 ? 22.797 -13.633 -4.457 1 98 138 LEU B CA 1
ATOM 2777 C C . LEU B 1 138 ? 21.625 -14.516 -4.059 1 98 138 LEU B C 1
ATOM 2779 O O . LEU B 1 138 ? 20.516 -14.336 -4.562 1 98 138 LEU B O 1
ATOM 2783 N N . PRO B 1 139 ? 21.922 -15.477 -3.115 1 98 139 PRO B N 1
ATOM 2784 C CA . PRO B 1 139 ? 20.781 -16.266 -2.627 1 98 139 PRO B CA 1
ATOM 2785 C C . PRO B 1 139 ? 19.688 -15.391 -2.027 1 98 139 PRO B C 1
ATOM 2787 O O . PRO B 1 139 ? 19.969 -14.398 -1.351 1 98 139 PRO B O 1
ATOM 2790 N N . ILE B 1 140 ? 18.469 -15.734 -2.287 1 97.88 140 ILE B N 1
ATOM 2791 C CA . ILE B 1 140 ? 17.312 -15 -1.793 1 97.88 140 ILE B CA 1
ATOM 2792 C C . ILE B 1 140 ? 17.359 -14.93 -0.269 1 97.88 140 ILE B C 1
ATOM 2794 O O . ILE B 1 140 ? 16.969 -13.914 0.324 1 97.88 140 ILE B O 1
ATOM 2798 N N . SER B 1 141 ? 17.859 -15.945 0.384 1 97.12 141 SER B N 1
ATOM 2799 C CA . SER B 1 141 ? 17.984 -15.93 1.838 1 97.12 141 SER B CA 1
ATOM 2800 C C . SER B 1 141 ? 18.906 -14.812 2.305 1 97.12 141 SER B C 1
ATOM 2802 O O . SER B 1 141 ? 18.688 -14.227 3.369 1 97.12 141 SER B O 1
ATOM 2804 N N . ASN B 1 142 ? 19.906 -14.469 1.521 1 96.75 142 ASN B N 1
ATOM 2805 C CA . ASN B 1 142 ? 20.844 -13.406 1.856 1 96.75 142 ASN B CA 1
ATOM 2806 C C . ASN B 1 142 ? 20.25 -12.031 1.573 1 96.75 142 ASN B C 1
ATOM 2808 O O . ASN B 1 142 ? 20.547 -11.062 2.279 1 96.75 142 ASN B O 1
ATOM 2812 N N . ILE B 1 143 ? 19.438 -11.953 0.555 1 96.56 143 ILE B N 1
ATOM 2813 C CA . ILE B 1 143 ? 18.875 -10.688 0.105 1 96.56 143 ILE B CA 1
ATOM 2814 C C . ILE B 1 143 ? 17.812 -10.219 1.091 1 96.56 143 ILE B C 1
ATOM 2816 O O . ILE B 1 143 ? 17.812 -9.055 1.503 1 96.56 143 ILE B O 1
ATOM 2820 N N . TYR B 1 144 ? 16.938 -11.062 1.497 1 96.31 144 TYR B N 1
ATOM 2821 C CA . TYR B 1 144 ? 15.781 -10.641 2.275 1 96.31 144 TYR B CA 1
ATOM 2822 C C . TYR B 1 144 ? 15.984 -10.93 3.758 1 96.31 144 TYR B C 1
ATOM 2824 O O . TYR B 1 144 ? 15.461 -10.211 4.617 1 96.31 144 TYR B O 1
ATOM 2832 N N . GLY B 1 145 ? 16.594 -12.031 4.066 1 95.81 145 GLY B N 1
ATOM 2833 C CA . GLY B 1 145 ? 16.906 -12.359 5.445 1 95.81 145 GLY B CA 1
ATOM 2834 C C . GLY B 1 145 ? 15.758 -13.016 6.184 1 95.81 145 GLY B C 1
ATOM 2835 O O . GLY B 1 145 ? 15.953 -13.625 7.238 1 95.81 145 GLY B O 1
ATOM 2836 N N . SER B 1 146 ? 14.469 -12.93 5.684 1 96.5 146 SER B N 1
ATOM 2837 C CA . SER B 1 146 ? 13.305 -13.562 6.305 1 96.5 146 SER B CA 1
ATOM 2838 C C . SER B 1 146 ? 12.172 -13.75 5.297 1 96.5 146 SER B C 1
ATOM 2840 O O . SER B 1 146 ? 12.141 -13.078 4.266 1 96.5 146 SER B O 1
ATOM 2842 N N . ALA B 1 147 ? 11.281 -14.633 5.68 1 96.81 147 ALA B N 1
ATOM 2843 C CA . ALA B 1 147 ? 10.117 -14.875 4.828 1 96.81 147 ALA B CA 1
ATOM 2844 C C . ALA B 1 147 ? 9.25 -13.625 4.719 1 96.81 147 ALA B C 1
ATOM 2846 O O . ALA B 1 147 ? 8.82 -13.25 3.625 1 96.81 147 ALA B O 1
ATOM 2847 N N . LYS B 1 148 ? 9.023 -13.047 5.832 1 95.19 148 LYS B N 1
ATOM 2848 C CA . LYS B 1 148 ? 8.203 -11.836 5.867 1 95.19 148 LYS B CA 1
ATOM 2849 C C . LYS B 1 148 ? 8.773 -10.758 4.957 1 95.19 148 LYS B C 1
ATOM 2851 O O . LYS B 1 148 ? 8.047 -10.156 4.16 1 95.19 148 LYS B O 1
ATOM 2856 N N . ALA B 1 149 ? 10.039 -10.484 5.07 1 95.25 14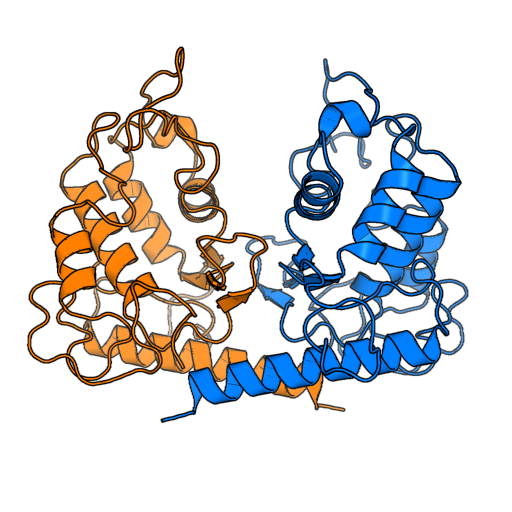9 ALA B N 1
ATOM 2857 C CA . ALA B 1 149 ? 10.688 -9.484 4.23 1 95.25 149 ALA B CA 1
ATOM 2858 C C . ALA B 1 149 ? 10.57 -9.844 2.754 1 95.25 149 ALA B C 1
ATOM 2860 O O . ALA B 1 149 ? 10.297 -8.984 1.916 1 95.25 149 ALA B O 1
ATOM 2861 N N . PHE B 1 150 ? 10.789 -11.125 2.471 1 97.88 150 PHE B N 1
ATOM 2862 C CA . PHE B 1 150 ? 10.695 -11.617 1.099 1 97.88 150 PHE B CA 1
ATOM 2863 C C . PHE B 1 150 ? 9.305 -11.375 0.526 1 97.88 150 PHE B C 1
ATOM 2865 O O . PHE B 1 150 ? 9.156 -10.68 -0.48 1 97.88 150 PHE B O 1
ATOM 2872 N N . CYS B 1 151 ? 8.258 -11.805 1.183 1 97.56 151 CYS B N 1
ATOM 2873 C CA . CYS B 1 151 ? 6.898 -11.781 0.654 1 97.56 151 CYS B CA 1
ATOM 2874 C C . CYS B 1 151 ? 6.387 -10.344 0.545 1 97.56 151 CYS B C 1
ATOM 2876 O O . CYS B 1 151 ? 5.621 -10.023 -0.364 1 97.56 151 CYS B O 1
ATOM 2878 N N . GLU B 1 152 ? 6.816 -9.547 1.426 1 95.88 152 GLU B N 1
ATOM 2879 C CA . GLU B 1 152 ? 6.285 -8.188 1.444 1 95.88 152 GLU B CA 1
ATOM 2880 C C . GLU B 1 152 ? 7.02 -7.297 0.448 1 95.88 152 GLU B C 1
ATOM 2882 O O . GLU B 1 152 ? 6.445 -6.336 -0.072 1 95.88 152 GLU B O 1
ATOM 2887 N N . LYS B 1 153 ? 8.242 -7.664 0.1 1 95.62 153 LYS B N 1
ATOM 2888 C CA . LYS B 1 153 ? 9.039 -6.703 -0.661 1 95.62 153 LYS B CA 1
ATOM 2889 C C . LYS B 1 153 ? 9.18 -7.133 -2.117 1 95.62 153 LYS B C 1
ATOM 2891 O O . LYS B 1 153 ? 9.43 -6.305 -2.994 1 95.62 153 LYS B O 1
ATOM 2896 N N . VAL B 1 154 ? 9.062 -8.359 -2.387 1 97.38 154 VAL B N 1
ATOM 2897 C CA . VAL B 1 154 ? 9.422 -8.875 -3.701 1 97.38 154 VAL B CA 1
ATOM 2898 C C . VAL B 1 154 ? 8.547 -8.234 -4.773 1 97.38 154 VAL B C 1
ATOM 2900 O O . VAL B 1 154 ? 9.023 -7.883 -5.848 1 97.38 154 VAL B O 1
ATOM 2903 N N . PHE B 1 155 ? 7.27 -8.086 -4.477 1 95.62 155 PHE B N 1
ATOM 2904 C CA . PHE B 1 155 ? 6.371 -7.457 -5.441 1 95.62 155 PHE B CA 1
ATOM 2905 C C . PHE B 1 155 ? 5.844 -6.133 -4.91 1 95.62 155 PHE B C 1
ATOM 2907 O O . PHE B 1 155 ? 4.641 -5.875 -4.953 1 95.62 155 PHE B O 1
ATOM 2914 N N . ASP B 1 156 ? 6.734 -5.355 -4.395 1 93.38 156 ASP B N 1
ATOM 2915 C CA . ASP B 1 156 ? 6.516 -3.947 -4.078 1 93.38 156 ASP B CA 1
ATOM 2916 C C . ASP B 1 156 ? 5.305 -3.77 -3.168 1 93.38 156 ASP B C 1
ATOM 2918 O O . ASP B 1 156 ? 4.395 -2.998 -3.477 1 93.38 156 ASP B O 1
ATOM 2922 N N . ASN B 1 157 ? 5.234 -4.613 -2.084 1 93.94 157 ASN B N 1
ATOM 2923 C CA . ASN B 1 157 ? 4.254 -4.516 -1.007 1 93.94 157 ASN B CA 1
ATOM 2924 C C . ASN B 1 157 ? 2.867 -4.953 -1.469 1 93.94 157 ASN B C 1
ATOM 2926 O O . ASN B 1 157 ? 1.855 -4.469 -0.96 1 93.94 157 ASN B O 1
ATOM 2930 N N . SER B 1 158 ? 2.816 -5.82 -2.408 1 95.62 158 SER B N 1
ATOM 2931 C CA . SER B 1 158 ? 1.538 -6.398 -2.811 1 95.62 158 SER B CA 1
ATOM 2932 C C . SER B 1 158 ? 0.903 -7.188 -1.672 1 95.62 158 SER B C 1
ATOM 2934 O O . SER B 1 158 ? -0.323 -7.293 -1.592 1 95.62 158 SER B O 1
ATOM 2936 N N . TYR B 1 159 ? 1.763 -7.648 -0.732 1 96 159 TYR B N 1
ATOM 2937 C CA . TYR B 1 159 ? 1.26 -8.484 0.352 1 96 159 TYR B CA 1
ATOM 2938 C C . TYR B 1 159 ? 1.646 -7.906 1.709 1 96 159 TYR B C 1
ATOM 2940 O O . TYR B 1 159 ? 2.684 -7.254 1.84 1 96 159 TYR B O 1
ATOM 2948 N N . SER B 1 160 ? 0.801 -8.094 2.619 1 93.38 160 SER B N 1
ATOM 2949 C CA . SER B 1 160 ? 1.088 -8.008 4.047 1 93.38 160 SER B CA 1
ATOM 2950 C C . SER B 1 160 ? 0.976 -9.367 4.719 1 93.38 160 SER B C 1
ATOM 2952 O O . SER B 1 160 ? -0.059 -10.031 4.625 1 93.38 160 SER B O 1
ATOM 2954 N N . VAL B 1 161 ? 2.07 -9.727 5.348 1 93.5 161 VAL B N 1
ATOM 2955 C CA . VAL B 1 161 ? 2.072 -11.055 5.957 1 93.5 161 VAL B CA 1
ATOM 2956 C C . VAL B 1 161 ? 1.356 -11.008 7.305 1 93.5 161 VAL B C 1
ATOM 2958 O O . VAL B 1 161 ? 1.707 -10.203 8.172 1 93.5 161 VAL B O 1
ATOM 2961 N N . ILE B 1 162 ? 0.355 -11.734 7.426 1 90.06 162 ILE B N 1
ATOM 2962 C CA . ILE B 1 162 ? -0.44 -11.789 8.648 1 90.06 162 ILE B CA 1
ATOM 2963 C C . ILE B 1 162 ? -0.056 -13.023 9.461 1 90.06 162 ILE B C 1
ATOM 2965 O O . ILE B 1 162 ? -0.092 -14.141 8.953 1 90.06 162 ILE B O 1
ATOM 2969 N N . GLN B 1 163 ? 0.462 -12.664 10.727 1 81.44 163 GLN B N 1
ATOM 2970 C CA . GLN B 1 163 ? 0.889 -13.75 11.602 1 81.44 163 GLN B CA 1
ATOM 2971 C C . GLN B 1 163 ? -0.306 -14.562 12.094 1 81.44 163 GLN B C 1
ATOM 2973 O O . GLN B 1 163 ? -1.379 -14.008 12.336 1 81.44 163 GLN B O 1
ATOM 2978 N N . SER B 1 164 ? -0.312 -15.789 11.719 1 58.22 164 SER B N 1
ATOM 2979 C CA . SER B 1 164 ? -1.365 -16.688 12.172 1 58.22 164 SER B CA 1
ATOM 2980 C C . SER B 1 164 ? -1.516 -16.641 13.688 1 58.22 164 SER B C 1
ATOM 2982 O O . SER B 1 164 ? -0.554 -16.891 14.422 1 58.22 164 SER B O 1
ATOM 2984 N N . ASP B 1 165 ? -1.918 -15.672 14.312 1 49.53 165 ASP B N 1
ATOM 2985 C CA . ASP B 1 165 ? -2.074 -16.156 15.688 1 49.53 165 ASP B CA 1
ATOM 2986 C C . ASP B 1 165 ? -2.352 -17.656 15.711 1 49.53 165 ASP B C 1
ATOM 2988 O O . ASP B 1 165 ? -2.428 -18.297 14.656 1 49.53 165 ASP B O 1
ATOM 2992 N N . SER B 1 166 ? -3.547 -18.141 16.656 1 37.25 166 SER B N 1
ATOM 2993 C CA . SER B 1 166 ? -4.012 -19.5 16.891 1 37.25 166 SER B CA 1
ATOM 2994 C C . SER B 1 166 ? -4.391 -20.188 15.57 1 37.25 166 SER B C 1
ATOM 2996 O O . SER B 1 166 ? -5.352 -19.781 14.914 1 37.25 166 SER B O 1
ATOM 2998 N N . VAL B 1 167 ? -3.602 -20.609 14.602 1 36.81 167 VAL B N 1
ATOM 2999 C CA . VAL B 1 167 ? -3.826 -21.656 13.625 1 36.81 167 VAL B CA 1
ATOM 3000 C C . VAL B 1 167 ? -5.105 -22.422 13.977 1 36.81 167 VAL B C 1
ATOM 3002 O O . VAL B 1 167 ? -5.52 -23.328 13.242 1 36.81 167 VAL B O 1
ATOM 3005 N N . ALA B 1 168 ? -5.184 -22.922 15.156 1 32.56 168 ALA B N 1
ATOM 3006 C CA . ALA B 1 168 ? -5.859 -24.203 15.258 1 32.56 168 ALA B CA 1
ATOM 3007 C C . ALA B 1 168 ? -7.18 -24.188 14.492 1 32.56 168 ALA B C 1
ATOM 3009 O O . ALA B 1 168 ? -7.637 -25.234 14.008 1 32.56 168 ALA B O 1
ATOM 3010 N N . ASP B 1 169 ? -8.227 -23.5 14.992 1 32.69 169 ASP B N 1
ATOM 3011 C CA . ASP B 1 169 ? -9.57 -23.891 14.57 1 32.69 169 ASP B CA 1
ATOM 3012 C C . ASP B 1 169 ? -9.969 -23.203 13.273 1 32.69 169 ASP B C 1
ATOM 3014 O O . ASP B 1 169 ? -10.055 -21.969 13.227 1 32.69 169 ASP B O 1
ATOM 3018 N N . TRP B 1 170 ? -9.578 -23.734 12.148 1 35.12 170 TRP B N 1
ATOM 3019 C CA . TRP B 1 170 ? -10.234 -23.406 10.891 1 35.12 170 TRP B CA 1
ATOM 3020 C C . TRP B 1 170 ? -11.57 -22.703 11.133 1 35.12 170 TRP B C 1
ATOM 3022 O O . TRP B 1 170 ? -12.219 -22.266 10.195 1 35.12 170 TRP B O 1
ATOM 3032 N N . ASN B 1 171 ? -12.219 -23.281 12.031 1 35.5 171 ASN B N 1
ATOM 3033 C CA . ASN B 1 171 ? -13.602 -22.859 12.234 1 35.5 171 ASN B CA 1
ATOM 3034 C C . ASN B 1 171 ? -13.695 -21.375 12.547 1 35.5 171 ASN B C 1
ATOM 3036 O O . ASN B 1 171 ? -14.789 -20.812 12.578 1 35.5 171 ASN B O 1
ATOM 3040 N N . VAL B 1 172 ? -12.852 -21.047 13.469 1 38.75 172 VAL B N 1
ATOM 3041 C CA . VAL B 1 172 ? -13.125 -19.719 14.008 1 38.75 172 VAL B CA 1
ATOM 3042 C C . VAL B 1 172 ? -12.633 -18.656 13.023 1 38.75 172 VAL B C 1
ATOM 3044 O O . VAL B 1 172 ? -13.43 -17.922 12.445 1 38.75 172 VAL B O 1
ATOM 3047 N N . THR B 1 173 ? -11.617 -17.453 13.461 1 41.44 173 THR B N 1
ATOM 3048 C CA . THR B 1 173 ? -11.172 -16.062 13.508 1 41.44 173 THR B CA 1
ATOM 3049 C C . THR B 1 173 ? -10.172 -15.781 12.391 1 41.44 173 THR B C 1
ATOM 3051 O O . THR B 1 173 ? -9.617 -14.68 12.32 1 41.44 173 THR B O 1
ATOM 3054 N N . ASP B 1 174 ? -9.703 -16.75 11.609 1 47.62 174 ASP B N 1
ATOM 3055 C CA . ASP B 1 174 ? -8.555 -16.609 10.719 1 47.62 174 ASP B CA 1
ATOM 3056 C C . ASP B 1 174 ? -8.922 -15.82 9.469 1 47.62 174 ASP B C 1
ATOM 3058 O O . ASP B 1 174 ? -8.211 -15.867 8.461 1 47.62 174 ASP B O 1
ATOM 3062 N N . TYR B 1 175 ? -10.102 -15.539 9.297 1 59.81 175 TYR B N 1
ATOM 3063 C CA . TYR B 1 175 ? -10.531 -14.789 8.117 1 59.81 175 TYR B CA 1
ATOM 3064 C C . TYR B 1 175 ? -9.781 -13.469 8 1 59.81 175 TYR B C 1
ATOM 3066 O O . TYR B 1 175 ? -10.297 -12.508 7.434 1 59.81 175 TYR B O 1
ATOM 3074 N N . HIS B 1 176 ? -8.477 -13.711 8.469 1 77.44 176 HIS B N 1
ATOM 3075 C CA . HIS B 1 176 ? -7.746 -12.445 8.477 1 77.44 176 HIS B CA 1
ATOM 3076 C C . HIS B 1 176 ? -6.648 -12.445 7.414 1 77.44 176 HIS B C 1
ATOM 3078 O O . HIS B 1 176 ? -6.027 -11.414 7.16 1 77.44 176 HIS B O 1
ATOM 3084 N N . CYS B 1 177 ? -6.539 -13.711 6.793 1 91.62 177 CYS B N 1
ATOM 3085 C CA . CYS B 1 177 ? -5.523 -13.695 5.742 1 91.62 177 CYS B CA 1
ATOM 3086 C C . CYS B 1 177 ? -5.926 -14.609 4.586 1 91.62 177 CYS B C 1
ATOM 3088 O O . CYS B 1 177 ? -6.836 -15.422 4.719 1 91.62 177 CYS B O 1
ATOM 3090 N N . MET B 1 178 ? -5.336 -14.508 3.443 1 93.31 178 MET B N 1
ATOM 3091 C CA . MET B 1 178 ? -5.617 -15.281 2.236 1 93.31 178 MET B CA 1
ATOM 3092 C C . MET B 1 178 ? -4.523 -16.312 1.986 1 93.31 178 MET B C 1
ATOM 3094 O O . MET B 1 178 ? -3.402 -16.172 2.473 1 93.31 178 MET B O 1
ATOM 3098 N N . HIS B 1 179 ? -4.949 -17.344 1.326 1 94.25 179 HIS B N 1
ATOM 3099 C CA . HIS B 1 179 ? -4.027 -18.375 0.887 1 94.25 179 HIS B CA 1
ATOM 3100 C C . HIS B 1 179 ? -3.855 -18.359 -0.628 1 94.25 179 HIS B C 1
ATOM 3102 O O . HIS B 1 179 ? -4.773 -17.969 -1.356 1 94.25 179 HIS B O 1
ATOM 3108 N N . ILE B 1 180 ? -2.674 -18.797 -1.112 1 95.38 180 ILE B N 1
ATOM 3109 C CA . ILE B 1 180 ? -2.414 -18.891 -2.545 1 95.38 180 ILE B CA 1
ATOM 3110 C C . ILE B 1 180 ? -2.672 -20.312 -3.023 1 95.38 180 ILE B C 1
ATOM 3112 O O . ILE B 1 180 ? -1.995 -21.25 -2.592 1 95.38 180 ILE B O 1
ATOM 3116 N N . PRO B 1 181 ? -3.627 -20.422 -3.934 1 94.62 181 PRO B N 1
ATOM 3117 C CA . PRO B 1 181 ? -3.832 -21.766 -4.484 1 94.62 181 PRO B CA 1
ATOM 3118 C C . PRO B 1 181 ? -2.564 -22.359 -5.105 1 94.62 181 PRO B C 1
ATOM 3120 O O . PRO B 1 181 ? -1.819 -21.641 -5.781 1 94.62 181 PRO B O 1
ATOM 3123 N N . GLY B 1 182 ? -2.342 -23.641 -4.898 1 90 182 GLY B N 1
ATOM 3124 C CA . GLY B 1 182 ? -1.133 -24.281 -5.383 1 90 182 GLY B CA 1
ATOM 3125 C C . GLY B 1 182 ? 0.003 -24.266 -4.379 1 90 182 GLY B C 1
ATOM 3126 O O . GLY B 1 182 ? 0.954 -25.031 -4.488 1 90 182 GLY B O 1
ATOM 3127 N N . ILE B 1 183 ? -0.046 -23.406 -3.432 1 83.19 183 ILE B N 1
ATOM 3128 C CA . ILE B 1 183 ? 0.977 -23.312 -2.396 1 83.19 183 ILE B CA 1
ATOM 3129 C C . ILE B 1 183 ? 0.448 -23.906 -1.093 1 83.19 183 ILE B C 1
ATOM 3131 O O . ILE B 1 183 ? 1.106 -24.75 -0.472 1 83.19 183 ILE B O 1
ATOM 3135 N N . ALA B 1 184 ? -0.717 -23.391 -0.782 1 80.5 184 ALA B N 1
ATOM 3136 C CA . ALA B 1 184 ? -1.346 -23.938 0.421 1 80.5 184 ALA B CA 1
ATOM 3137 C C . ALA B 1 184 ? -1.712 -25.406 0.237 1 80.5 184 ALA B C 1
ATOM 3139 O O . ALA B 1 184 ? -2.098 -25.812 -0.857 1 80.5 184 ALA B O 1
ATOM 3140 N N . GLU B 1 185 ? -1.437 -26.188 1.204 1 82.69 185 GLU B N 1
ATOM 3141 C CA . GLU B 1 185 ? -1.754 -27.609 1.146 1 82.69 185 GLU B CA 1
ATOM 3142 C C . GLU B 1 185 ? -3.223 -27.859 1.476 1 82.69 185 GLU B C 1
ATOM 3144 O O . GLU B 1 185 ? -3.537 -28.531 2.459 1 82.69 185 GLU B O 1
ATOM 3149 N N . ARG B 1 186 ? -4.074 -27.312 0.73 1 85.25 186 ARG B N 1
ATOM 3150 C CA . ARG B 1 186 ? -5.523 -27.438 0.847 1 85.25 186 ARG B CA 1
ATOM 3151 C C . ARG B 1 186 ? -6.176 -27.531 -0.528 1 85.25 186 ARG B C 1
ATOM 3153 O O . ARG B 1 186 ? -5.527 -27.281 -1.548 1 85.25 186 ARG B O 1
ATOM 3160 N N . ASP B 1 187 ? -7.395 -28 -0.448 1 91.25 187 ASP B N 1
ATOM 3161 C CA . ASP B 1 187 ? -8.172 -28.078 -1.684 1 91.25 187 ASP B CA 1
ATOM 3162 C C . ASP B 1 187 ? -8.32 -26.688 -2.316 1 91.25 187 ASP B C 1
ATOM 3164 O O . ASP B 1 187 ? -8.664 -25.719 -1.633 1 91.25 187 ASP B O 1
ATOM 3168 N N . THR B 1 188 ? -8.039 -26.625 -3.562 1 94.06 188 THR B N 1
ATOM 3169 C CA . THR B 1 188 ? -8.031 -25.359 -4.285 1 94.06 188 THR B CA 1
ATOM 3170 C C . THR B 1 188 ? -9.391 -24.672 -4.184 1 94.06 188 THR B C 1
ATOM 3172 O O . THR B 1 188 ? -9.461 -23.469 -3.959 1 94.06 188 THR B O 1
ATOM 3175 N N . ALA B 1 189 ? -10.422 -25.422 -4.387 1 93 189 ALA B N 1
ATOM 3176 C CA . ALA B 1 189 ? -11.766 -24.844 -4.312 1 93 189 ALA B CA 1
ATOM 3177 C C . ALA B 1 189 ? -12.039 -24.266 -2.928 1 93 189 ALA B C 1
ATOM 3179 O O . ALA B 1 189 ? -12.68 -23.219 -2.799 1 93 189 ALA B O 1
ATOM 3180 N N . GLU B 1 190 ? -11.562 -24.938 -1.912 1 92.19 190 GLU B N 1
ATOM 3181 C CA . GLU B 1 190 ? -11.719 -24.469 -0.543 1 92.19 190 GLU B CA 1
ATOM 3182 C C . GLU B 1 190 ? -10.961 -23.156 -0.328 1 92.19 190 GLU B C 1
ATOM 3184 O O . GLU B 1 190 ? -11.461 -22.25 0.341 1 92.19 190 GLU B O 1
ATOM 3189 N N . ILE B 1 191 ? -9.805 -23.094 -0.895 1 93.19 191 ILE B N 1
ATOM 3190 C CA . ILE B 1 191 ? -8.977 -21.906 -0.768 1 93.19 191 ILE B CA 1
ATOM 3191 C C . ILE B 1 191 ? -9.68 -20.719 -1.432 1 93.19 191 ILE B C 1
ATOM 3193 O O . ILE B 1 191 ? -9.742 -19.625 -0.862 1 93.19 191 ILE B O 1
ATOM 3197 N N . ILE B 1 192 ? -10.172 -20.938 -2.586 1 94.12 192 ILE B N 1
ATOM 3198 C CA . ILE B 1 192 ? -10.836 -19.875 -3.336 1 94.12 192 ILE B CA 1
ATOM 3199 C C . ILE B 1 192 ? -12.055 -19.375 -2.562 1 94.12 192 ILE B C 1
ATOM 3201 O O . ILE B 1 192 ? -12.273 -18.172 -2.445 1 94.12 192 ILE B O 1
ATOM 3205 N N . LYS B 1 193 ? -12.812 -20.312 -2.018 1 92.5 193 LYS B N 1
ATOM 3206 C CA . LYS B 1 193 ? -13.969 -19.953 -1.201 1 92.5 193 LYS B CA 1
ATOM 3207 C C . LYS B 1 193 ? -13.539 -19.156 0.033 1 92.5 193 LYS B C 1
ATOM 3209 O O . LYS B 1 193 ? -14.172 -18.156 0.386 1 92.5 193 LYS B O 1
ATOM 3214 N N . HIS B 1 194 ? -12.547 -19.641 0.644 1 92.06 194 HIS B N 1
ATOM 3215 C CA . HIS B 1 194 ? -12.008 -18.969 1.818 1 92.06 194 HIS B CA 1
ATOM 3216 C C . HIS B 1 194 ? -11.594 -17.531 1.488 1 92.06 194 HIS B C 1
ATOM 3218 O O . HIS B 1 194 ? -11.961 -16.594 2.199 1 92.06 194 HIS B O 1
ATOM 3224 N N . ASN B 1 195 ? -10.82 -17.375 0.429 1 94 195 ASN B N 1
ATOM 3225 C CA . ASN B 1 195 ? -10.336 -16.047 0.03 1 94 195 ASN B CA 1
ATOM 3226 C C . ASN B 1 195 ? -11.492 -15.109 -0.301 1 94 195 ASN B C 1
ATOM 3228 O O . ASN B 1 195 ? -11.43 -13.914 -0.011 1 94 195 ASN B O 1
ATOM 3232 N N . ALA B 1 196 ? -12.492 -15.641 -0.896 1 93.81 196 ALA B N 1
ATOM 3233 C CA . ALA B 1 196 ? -13.688 -14.844 -1.17 1 93.81 196 ALA B CA 1
ATOM 3234 C C . ALA B 1 196 ? -14.297 -14.305 0.121 1 93.81 196 ALA B C 1
ATOM 3236 O O . ALA B 1 196 ? -14.711 -13.148 0.185 1 93.81 196 ALA B O 1
ATOM 3237 N N . GLU B 1 197 ? -14.344 -15.172 1.103 1 92.94 197 GLU B N 1
ATOM 3238 C CA . GLU B 1 197 ? -14.898 -14.766 2.387 1 92.94 197 GLU B CA 1
ATOM 3239 C C . GLU B 1 197 ? -14.039 -13.695 3.047 1 92.94 197 GLU B C 1
ATOM 3241 O O . GLU B 1 197 ? -14.562 -12.75 3.646 1 92.94 197 GLU B O 1
ATOM 3246 N N . VAL B 1 198 ? -12.75 -13.844 2.947 1 92.31 198 VAL B N 1
ATOM 3247 C CA . VAL B 1 198 ? -11.836 -12.836 3.482 1 92.31 198 VAL B CA 1
ATOM 3248 C C . VAL B 1 198 ? -12.117 -11.484 2.824 1 92.31 198 VAL B C 1
ATOM 3250 O O . VAL B 1 198 ? -12.18 -10.461 3.504 1 92.31 198 VAL B O 1
ATOM 3253 N N . ALA B 1 199 ? -12.289 -11.484 1.521 1 94.12 199 ALA B N 1
ATOM 3254 C CA . ALA B 1 199 ? -12.578 -10.258 0.788 1 94.12 199 ALA B CA 1
ATOM 3255 C C . ALA B 1 199 ? -13.906 -9.641 1.241 1 94.12 199 ALA B C 1
ATOM 3257 O O . ALA B 1 199 ? -14.008 -8.43 1.421 1 94.12 199 ALA B O 1
ATOM 3258 N N . LYS B 1 200 ? -14.867 -10.461 1.422 1 93.75 200 LYS B N 1
ATOM 3259 C CA . LYS B 1 200 ? -16.172 -9.992 1.875 1 93.75 200 LYS B CA 1
ATOM 3260 C C . LYS B 1 200 ? -16.078 -9.344 3.254 1 93.75 200 LYS B C 1
ATOM 3262 O O . LYS B 1 200 ? -16.656 -8.281 3.488 1 93.75 200 LYS B O 1
ATOM 3267 N N . ARG B 1 201 ? -15.398 -9.938 4.102 1 91.44 201 ARG B N 1
ATOM 3268 C CA . ARG B 1 201 ? -15.242 -9.406 5.449 1 91.44 201 ARG B CA 1
ATOM 3269 C C . ARG B 1 201 ? -14.516 -8.07 5.434 1 91.44 201 ARG B C 1
ATOM 3271 O O . ARG B 1 201 ? -14.875 -7.148 6.168 1 91.44 201 ARG B O 1
ATOM 3278 N N . GLN B 1 202 ? -13.492 -8.008 4.598 1 91.56 202 GLN B N 1
ATOM 3279 C CA . GLN B 1 202 ? -12.789 -6.734 4.484 1 91.56 202 GLN B CA 1
ATOM 3280 C C . GLN B 1 202 ? -13.695 -5.648 3.924 1 91.56 202 GLN B C 1
ATOM 3282 O O . GLN B 1 202 ? -13.664 -4.504 4.379 1 91.56 202 GLN B O 1
ATOM 3287 N N . ALA B 1 203 ? -14.492 -5.988 2.959 1 92.31 203 ALA B N 1
ATOM 3288 C CA . ALA B 1 203 ? -15.445 -5.031 2.408 1 92.31 203 ALA B CA 1
ATOM 3289 C C . ALA B 1 203 ? -16.438 -4.566 3.475 1 92.31 203 ALA B C 1
ATOM 3291 O O . ALA B 1 203 ? -16.781 -3.383 3.541 1 92.31 203 ALA B O 1
ATOM 3292 N N . GLU B 1 204 ? -16.875 -5.484 4.277 1 91.25 204 GLU B N 1
ATOM 3293 C CA . GLU B 1 204 ? -17.797 -5.137 5.348 1 91.25 204 GLU B CA 1
ATOM 3294 C C . GLU B 1 204 ? -17.156 -4.152 6.328 1 91.25 204 GLU B C 1
ATOM 3296 O O . GLU B 1 204 ? -17.812 -3.199 6.766 1 91.25 204 GLU B O 1
ATOM 3301 N N . VAL B 1 205 ? -15.938 -4.414 6.691 1 88.81 205 VAL B N 1
ATOM 3302 C CA . VAL B 1 205 ? -15.211 -3.51 7.574 1 88.81 205 VAL B CA 1
ATOM 3303 C C . VAL B 1 205 ? -15.141 -2.121 6.941 1 88.81 205 VAL B C 1
ATOM 3305 O O . VAL B 1 205 ? -15.367 -1.112 7.613 1 88.81 205 VAL B O 1
ATOM 3308 N N . ILE B 1 206 ? -14.891 -2.043 5.645 1 90.94 206 ILE B N 1
ATOM 3309 C CA . ILE B 1 206 ? -14.766 -0.782 4.922 1 90.94 206 ILE B CA 1
ATOM 3310 C C . ILE B 1 206 ? -16.109 -0.061 4.898 1 90.94 206 ILE B C 1
ATOM 3312 O O . ILE B 1 206 ? -16.172 1.15 5.121 1 90.94 206 ILE B O 1
ATOM 3316 N N . ILE B 1 207 ? -17.141 -0.803 4.66 1 90.62 207 ILE B N 1
ATOM 3317 C CA . ILE B 1 207 ? -18.484 -0.232 4.668 1 90.62 207 ILE B CA 1
ATOM 3318 C C . ILE B 1 207 ? -18.766 0.376 6.039 1 90.62 207 ILE B C 1
ATOM 3320 O O . ILE B 1 207 ? -19.281 1.492 6.129 1 90.62 207 ILE B O 1
ATOM 3324 N N . GLU B 1 208 ? -18.406 -0.329 7.051 1 89.44 208 GLU B N 1
ATOM 3325 C CA . GLU B 1 208 ? -18.625 0.168 8.406 1 89.44 208 GLU B CA 1
ATOM 3326 C C . GLU B 1 208 ? -17.812 1.436 8.664 1 89.44 208 GLU B C 1
ATOM 3328 O O . GLU B 1 208 ? -18.312 2.379 9.281 1 89.44 208 GLU B O 1
ATOM 3333 N N . ARG B 1 209 ? -16.688 1.496 8.172 1 89.5 209 ARG B N 1
ATOM 3334 C CA . ARG B 1 209 ? -15.812 2.643 8.391 1 89.5 209 ARG B CA 1
ATOM 3335 C C . ARG B 1 209 ? -16.328 3.871 7.648 1 89.5 209 ARG B C 1
ATOM 3337 O O . ARG B 1 209 ? -16.156 5 8.109 1 89.5 209 ARG B O 1
ATOM 3344 N N . VAL B 1 210 ? -16.922 3.652 6.551 1 90.94 210 VAL B N 1
ATOM 3345 C CA . VAL B 1 210 ? -17.281 4.773 5.691 1 90.94 210 VAL B CA 1
ATOM 3346 C C . VAL B 1 210 ? -18.703 5.23 6.02 1 90.94 210 VAL B C 1
ATOM 3348 O O . VAL B 1 210 ? -18.984 6.43 6.027 1 90.94 210 VAL B O 1
ATOM 3351 N N . TYR B 1 211 ? -19.516 4.285 6.34 1 88.12 211 TYR B N 1
ATOM 3352 C CA . TYR B 1 211 ? -20.938 4.613 6.477 1 88.12 211 TYR B CA 1
ATOM 3353 C C . TYR B 1 211 ? -21.406 4.43 7.914 1 88.12 211 TYR B C 1
ATOM 3355 O O . TYR B 1 211 ? -22.531 4.812 8.266 1 88.12 211 TYR B O 1
ATOM 3363 N N . GLY B 1 212 ? -20.578 3.789 8.664 1 78.44 212 GLY B N 1
ATOM 3364 C CA . GLY B 1 212 ? -21.016 3.467 10.016 1 78.44 212 GLY B CA 1
ATOM 3365 C C . GLY B 1 212 ? -20.969 4.66 10.953 1 78.44 212 GLY B C 1
ATOM 3366 O O . GLY B 1 212 ? -20.375 5.688 10.633 1 78.44 212 GLY B O 1
ATOM 3367 N N . ASP B 1 213 ? -21.734 4.617 12.086 1 67.12 213 ASP B N 1
ATOM 3368 C CA . ASP B 1 213 ? -21.828 5.621 13.141 1 67.12 213 ASP B CA 1
ATOM 3369 C C . ASP B 1 213 ? -20.719 5.422 14.18 1 67.12 213 ASP B C 1
ATOM 3371 O O . ASP B 1 213 ? -20.266 4.297 14.406 1 67.12 213 ASP B O 1
#

Sequence (426 aa):
MCPKSDKQNDHPIPEPYLERCPEWKDLSCCPPTTANLINNESLHGFNFNFCNITKGCKDFFLHEHCMVKCSPHLGPWIVKTSSSKFKENVFKIPLCESDCNKWYEACSSSTACATNWRSGGFDWSSGTNQCHEGYKCLPISNIYGSAKAFCEKVFDNSYSVIQSDSVADWNVTDYHCMHIPGIAERDTAEIIKHNAEVAKRQAEVIIERVYGDMCPKSDKQNDHPIPEPYLERCPEWKDLSCCPPTTANLINNESLHGFNFNFCNITKGCKDFFLHEHCMVKCSPHLGPWIVKTSSSKFKENVFKIPLCESDCNKWYEACSSSTACATNWRSGGFDWSSGTNQCHEGYKCLPISNIYGSAKAFCEKVFDNSYSVIQSDSVADWNVTDYHCMHIPGIAERDTAEIIKHNAEVAKRQAEVIIERVYGD

Secondary structure (DSSP, 8-state):
---S-TTS-SS-B--TT-SS-GGGTTSBSS-HHHHHHHHTT-GGG--STTTB--HHHHHHHHHHHHHHHH-S--GGGEEE-S-SS-SEEE--EEEEHHHHHHHHHHHTTSEES-S-SSSSSEE-TTSS-EEPTT---EEHHHHHSSHHHHHHHTTTT-EEEE--SS-S-TTS--TT-B--TTTSSS-HHHHHHHHHHHHHHHHHHHHHHHH--/---S-TTS-SS-B--TT-SS-GGGTTSBSS-HHHHHHHHTT-GGG--STTTB--HHHHHHHHHHHHHHHH-S--GGGEEE-S-SS-SEEE--EEEEHHHHHHHHHHHTTSEES-S-SSSSSEE-TTSS-EEPTT---EEHHHHHSSHHHHHHHTTTT-EEEEP-SS---TTSS-TT-B--TTTSSS-HHHHHHHHHHHHHHHHHHHHHHHH--

Nearest PDB structures (foldseek):
  4kn2-assembly1_A  TM=9.022E-01  e=1.487E-21  Homo sapiens
  4lrh-assembly4_D  TM=9.098E-01  e=2.728E-21  Homo sapiens
  4kmx-assembly1_A  TM=8.678E-01  e=2.569E-15  Homo sapiens
  4km7-assembly2_B  TM=8.346E-01  e=2.245E-15  Homo sapiens
  6hce-assembly1_A  TM=7.564E-01  e=2.267E-16  Gallus gallus

Solvent-accessible surface area (backbone atoms only — not comparable to full-atom values): 22004 Å² total; per-residue (Å²): 62,31,62,60,48,95,63,32,31,70,41,53,36,67,32,85,74,31,86,37,59,53,90,31,22,77,49,13,10,34,43,51,69,42,29,47,28,50,71,68,44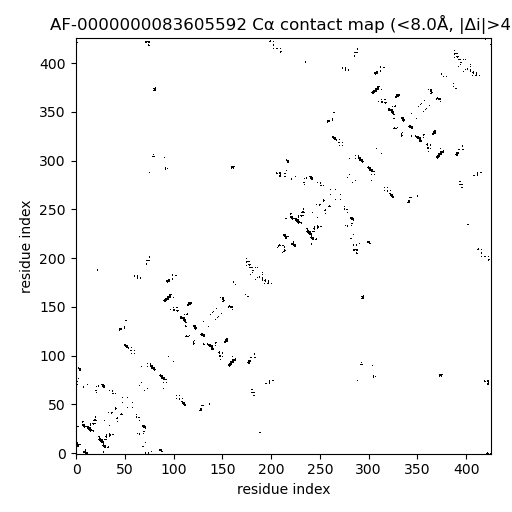,39,52,94,40,36,52,70,74,60,47,49,59,42,68,65,24,47,53,50,52,47,34,47,49,36,49,74,50,20,48,47,45,50,32,66,28,53,39,66,43,66,43,89,86,43,43,33,43,63,42,43,40,37,30,28,36,69,50,35,44,51,49,36,62,48,27,32,83,17,28,37,54,52,68,22,74,68,60,88,32,50,36,53,88,84,64,35,55,30,59,40,89,88,55,59,70,37,40,39,48,76,72,45,68,42,38,64,50,38,55,25,34,33,54,66,34,30,29,20,48,30,73,59,74,91,70,73,49,80,82,50,88,58,61,68,40,32,66,49,55,86,68,44,96,59,59,52,69,58,38,54,53,48,30,40,50,23,32,47,51,50,41,51,54,28,46,37,16,63,71,46,123,63,30,64,61,47,97,64,32,30,69,42,54,36,68,32,84,75,31,86,38,59,54,91,30,21,78,48,11,11,35,43,50,71,42,28,48,27,50,70,67,44,39,52,94,41,36,51,70,73,60,48,49,58,41,71,65,24,46,52,48,51,47,34,47,48,37,47,74,49,19,50,48,46,50,32,65,29,54,40,66,42,65,43,88,85,44,43,34,45,63,41,42,38,38,29,29,37,70,49,34,43,51,49,38,61,47,28,32,81,17,28,38,53,51,66,22,74,70,60,87,31,52,37,52,88,83,64,34,53,30,58,40,88,88,54,58,70,37,40,38,47,74,73,46,69,43,37,63,48,37,54,24,32,35,53,66,35,31,30,18,48,30,74,67,64,88,69,74,59,86,78,70,83,64,68,65,38,32,67,48,55,88,68,43,97,59,60,54,70,58,39,53,53,50,31,40,50,28,29,46,52,50,41,51,53,28,46,36,16,62,71,46,122

Foldseek 3Di:
DAFDAPFWAPAWAAACPQPALNLLNHTWRGHNVQSVCLVVQQRQQEHPVQFFFDPQLSLLVSLVSSCQRIAPLQVLQWDADPDPRGRIGGAAAEAEQVLLQQNCVSQQAGWDQAQEQAPPQADCPVVHGHGDPPTDIDGPCVVQVDSQSNVCHHHPRNHHYDYPPPPPDPPPCVLQHAYGPPRDPDDNNVRSVSSNSNSVVSVVVVCCVVPND/DAFDAPFWAPAWAAACPQPALNLLNHTWRGHNVQRVCLVVQQRQQEHPVQFFFDPQLSLLVSLVSSCQRIAPLQVLQWDADPDPRGRIGGAAAEAEQVLLQQNCVSQQAGWDQAQEQAPDQADCPVVHGHGPPPTDTDGPCVVQVDSQSNVCHHHPRNHHYDYPDPPPDPPDDRLQHAYGPPRDPDDNNVRSVSSNVSSVVSVVVVCCVVPND